Protein AF-A0A970M6M0-F1 (afdb_monomer)

Foldseek 3Di:
DDDDDDDPPDDPDDFAEEEEEALDPVVLVVLCVLLVVVRYHYHYDPDLVVSLVCLQPDDHQEYEYEQDHPPHGRLVSLLSSCVSNPPDHDHAYEYEYQDDDPVVQVSNVVSPHPYYHHPVDDSNVVSVVSVVSSVVVVVVVVVVVVVVVVVVPQDADPLQRFGEQVRVLVVLQVLLVVLLVPQAKKKKKKKFWAPLVVCCVVPNDVQSSQLQNVLSVLLVVLDDPPKGWGDNDPGIIMIIDTRADLVRQQVSQLVSQVSQQPDWGDDPVDTDGTGIEMFMEMDHGNDDARSVQRVVRRVVQRVVCNVVVHNYYGYAHPRQQAQEEEEQDAPDPQVVVLCVLLVVVRHHYHYDQALVSVVVCCVVHPGLAYEYEPPGPPDRPLVSLLVCCVVPVRRAYEYEYQDDDPVSVCSCCPRNVHPYYHYPPGDSVNSNVVSVVRSVD

Sequence (441 aa):
MITRRPISTQPPAQQPTALCISEDKSFLNHLRVTLGKSGFTAITTTASAEGAALAEHNTIDAIICDYDLTTTDGATLIERIREQRAPHPLPPTVVTAEQYAPPLHARVLTAGAVYLHSKSDPIDVLVSKVISLLKDTRMQKYAESMFATRDMQMVPDPLTRVASKKYFIRRFAAESSAATRDTNALSLLLIGVDRYRYIIDKHGKKNIDALLAGTARLIEGELRSRDSVGRFDECVFAVALPDTDHAAAKAVGDRLRRLIKATEFGNLDQSIQITVSVGVSTRPPQNRIPPESIVEQAEQNLAMARELNGDRLIADERLSGQSVILLVANDDLASRSLIRDLNALGIEVHSAHNSGAAQFILEERLPTAIAAIDPLPEDETADFLHWARNKYPRVKRLLICARITPDLMRRAVNDAAINAFLYMPWQAEDLKALADQLKNA

Solvent-accessible surface area (backbone atoms only — not comparable to full-atom values): 23730 Å² total; per-residue (Å²): 136,85,83,79,76,84,82,80,85,71,74,84,82,75,63,50,25,33,39,36,36,39,70,50,64,66,58,51,52,51,49,39,55,54,40,40,76,72,55,32,45,64,48,75,37,63,44,73,70,58,42,43,53,50,61,63,78,43,88,55,54,28,36,38,32,32,34,82,42,98,88,48,48,29,40,61,52,43,39,50,40,40,62,71,37,57,93,51,80,71,46,59,22,36,33,35,32,82,69,85,47,74,71,56,50,54,48,34,44,73,37,61,32,78,45,78,42,46,64,83,49,63,66,68,57,56,50,52,49,54,53,48,52,47,50,52,53,50,51,49,53,47,48,54,50,47,53,58,51,62,66,60,54,89,58,44,30,90,75,46,63,36,31,20,38,72,59,36,53,53,52,49,41,52,50,48,60,50,39,71,77,42,72,41,18,41,20,38,37,31,41,30,54,50,65,52,68,61,51,35,76,74,61,35,65,73,54,47,51,53,40,49,29,48,50,43,48,54,53,58,73,74,51,56,94,80,37,49,55,18,42,58,50,100,55,27,35,34,37,44,34,67,75,25,46,62,70,58,45,50,53,52,51,52,50,52,38,52,53,50,46,72,40,71,38,73,51,97,93,55,65,43,72,51,44,32,12,26,2,30,21,57,46,56,51,84,59,90,71,59,56,64,43,44,49,53,35,9,51,52,20,25,50,52,16,46,73,66,77,28,67,34,75,27,66,64,82,64,51,79,77,59,34,32,32,37,37,31,27,55,97,43,75,64,52,55,49,49,46,53,56,39,42,74,72,61,30,50,67,44,80,18,63,29,62,69,54,39,53,56,46,51,74,79,50,79,42,60,26,41,35,38,36,51,75,35,52,100,48,60,50,44,57,55,41,25,51,44,35,74,79,38,68,85,43,38,34,33,44,33,31,70,73,89,49,76,64,59,51,50,38,27,49,72,64,20,54,49,73,49,74,47,57,55,86,70,52,76,64,56,54,48,54,52,49,52,60,49,61,76,106

Mean predicted aligned error: 18.57 Å

pLDDT: mean 83.97, std 13.88, range [31.91, 98.56]

Radius of gyration: 31.17 Å; Cα contacts (8 Å, |Δi|>4): 737; chains: 1; bounding box: 82×50×81 Å

Nearest PDB structures (foldseek):
  2wb4-assembly1_B  TM=6.357E-01  e=4.692E-20  Caulobacter vibrioides CB15
  3ign-assembly1_A  TM=9.386E-01  e=4.662E-15  Marinobacter nauticus VT8
  4zmm-assembly1_B  TM=9.161E-01  e=2.106E-12  Pseudomonas aeruginosa PAO1
  7e6g-assembly1_B  TM=8.047E-01  e=1.420E-13  Pseudomonas aeruginosa
  5xge-assembly1_A  TM=5.425E-01  e=2.942E-11  Pseudomonas aeruginosa PAO1

Secondary structure (DSSP, 8-state):
---------PPP-PPPEEEEE-S-HHHHHHHHHHHHHTTPEEEEES-HHHHHHHHHHS--SEEEEESB-SSSBHHHHHHHHHHHTTTSPPP-EEEEESS--HHHHHHHHHHT-SEEEETTS-HHHHHHHHHHHHHHHHHHHHHHHHHHHHTTS--B-TTT-SEEHHHHHHHHHHHHHHTTTS---EEEEEEEETTHHHHHHHH-HHHHHHHHHHHHHHHHHTS-TT-EEEEEETTEEEEEEET--HHHHHHHHHHHHHHHHHPPBS-TTS-B---EEEEEEEE-TT----HHHHHHHHHHHHHHHHHTTSSSEE-----TT--EEEEE--SSHHHHHHHHHHHHTT-EEEEESSHHHHHHHHHH---SEEEEEESPSSS-HHHHHHHHHHH-TTSEEEEEESS--HHHHHHHHHTS--SEEEESSPPHHHHHHHHHHHH--

Structure (mmCIF, N/CA/C/O backbone):
data_AF-A0A970M6M0-F1
#
_entry.id   AF-A0A970M6M0-F1
#
loop_
_atom_site.group_PDB
_atom_site.id
_atom_site.type_symbol
_atom_site.label_atom_id
_atom_site.label_alt_id
_atom_site.label_comp_id
_atom_site.label_asym_id
_atom_site.label_entity_id
_atom_site.label_seq_id
_atom_site.pdbx_PDB_ins_code
_atom_site.Cartn_x
_atom_site.Cartn_y
_atom_site.Cartn_z
_atom_site.occupancy
_atom_site.B_iso_or_equiv
_atom_site.auth_seq_id
_atom_site.auth_comp_id
_atom_site.auth_asym_id
_atom_site.auth_atom_id
_atom_site.pdbx_PDB_model_num
ATOM 1 N N . MET A 1 1 ? 7.808 -27.925 38.976 1.00 37.16 1 MET A N 1
ATOM 2 C CA . MET A 1 1 ? 8.659 -26.847 38.427 1.00 37.16 1 MET A CA 1
ATOM 3 C C . MET A 1 1 ? 9.340 -27.369 37.172 1.00 37.16 1 MET A C 1
ATOM 5 O O . MET A 1 1 ? 10.306 -28.107 37.280 1.00 37.16 1 MET A O 1
ATOM 9 N N . ILE A 1 2 ? 8.781 -27.081 35.994 1.00 32.81 2 ILE A N 1
ATOM 10 C CA . ILE A 1 2 ? 9.347 -27.511 34.707 1.00 32.81 2 ILE A CA 1
ATOM 11 C C . ILE A 1 2 ? 10.225 -26.367 34.197 1.00 32.81 2 ILE A C 1
ATOM 13 O O . ILE A 1 2 ? 9.729 -25.293 33.859 1.00 32.81 2 ILE A O 1
ATOM 17 N N . THR A 1 3 ? 11.535 -26.586 34.201 1.00 33.78 3 THR A N 1
ATOM 18 C CA . THR A 1 3 ? 12.552 -25.671 33.686 1.00 33.78 3 THR A CA 1
ATOM 19 C C . THR A 1 3 ? 12.458 -25.603 32.161 1.00 33.78 3 THR A C 1
ATOM 21 O O . THR A 1 3 ? 12.834 -26.531 31.447 1.00 33.78 3 THR A O 1
ATOM 24 N N . ARG A 1 4 ? 11.929 -24.492 31.633 1.00 31.91 4 ARG A N 1
ATOM 25 C CA . ARG A 1 4 ? 11.970 -24.193 30.195 1.00 31.91 4 ARG A CA 1
ATOM 26 C C . ARG A 1 4 ? 13.418 -23.911 29.789 1.00 31.91 4 ARG A C 1
ATOM 28 O O . ARG A 1 4 ? 13.985 -22.899 30.192 1.00 31.91 4 ARG A O 1
ATOM 35 N N . ARG A 1 5 ? 14.008 -24.799 28.984 1.00 32.53 5 ARG A N 1
ATOM 36 C CA . ARG A 1 5 ? 15.232 -24.504 28.224 1.00 32.53 5 ARG A CA 1
ATOM 37 C C . ARG A 1 5 ? 14.940 -23.360 27.240 1.00 32.53 5 ARG A C 1
ATOM 39 O O . ARG A 1 5 ? 13.909 -23.421 26.568 1.00 32.53 5 ARG A O 1
ATOM 46 N N . PRO A 1 6 ? 15.811 -22.345 27.120 1.00 32.31 6 PRO A N 1
ATOM 47 C CA . PRO A 1 6 ? 15.674 -21.349 26.070 1.00 32.31 6 PRO A CA 1
ATOM 48 C C . PRO A 1 6 ? 15.924 -22.030 24.719 1.00 32.31 6 PRO A C 1
ATOM 50 O O . PRO A 1 6 ? 16.960 -22.659 24.505 1.00 32.31 6 PRO A O 1
ATOM 53 N N . ILE A 1 7 ? 14.945 -21.940 23.822 1.00 33.59 7 ILE A N 1
ATOM 54 C CA . ILE A 1 7 ? 15.091 -22.355 22.428 1.00 33.59 7 ILE A CA 1
ATOM 55 C C . ILE A 1 7 ? 15.993 -21.309 21.769 1.00 33.59 7 ILE A C 1
ATOM 57 O O . ILE A 1 7 ? 15.592 -20.159 21.604 1.00 33.59 7 ILE A O 1
ATOM 61 N N . SER A 1 8 ? 17.230 -21.694 21.455 1.00 33.09 8 SER A N 1
ATOM 62 C CA . SER A 1 8 ? 18.133 -20.899 20.621 1.00 33.09 8 SER A CA 1
ATOM 63 C C . SER A 1 8 ? 17.522 -20.773 19.225 1.00 33.09 8 SER A C 1
ATOM 65 O O . SER A 1 8 ? 17.355 -21.774 18.534 1.00 33.09 8 SER A O 1
ATOM 67 N N . THR A 1 9 ? 17.149 -19.558 18.823 1.00 36.12 9 THR A N 1
ATOM 68 C CA . THR A 1 9 ? 16.571 -19.248 17.503 1.00 36.12 9 THR A CA 1
ATOM 69 C C . THR A 1 9 ? 17.600 -18.696 16.516 1.00 36.12 9 THR A C 1
ATOM 71 O O . THR A 1 9 ? 17.216 -18.077 15.527 1.00 36.12 9 THR A O 1
ATOM 74 N N . GLN A 1 10 ? 18.904 -18.866 16.759 1.00 32.47 10 GLN A N 1
ATOM 75 C CA . GLN A 1 10 ? 19.902 -18.492 15.758 1.00 32.47 10 GLN A CA 1
ATOM 76 C C . GLN A 1 10 ? 20.128 -19.660 14.788 1.00 32.47 10 GLN A C 1
ATOM 78 O O . GLN A 1 10 ? 20.568 -20.724 15.231 1.00 32.47 10 GLN A O 1
ATOM 83 N N . PRO A 1 11 ? 19.837 -19.501 13.480 1.00 32.16 11 PRO A N 1
ATOM 84 C CA . PRO A 1 11 ? 20.318 -20.452 12.484 1.00 32.16 11 PRO A CA 1
ATOM 85 C C . PRO A 1 11 ? 21.856 -20.520 12.556 1.00 32.16 11 PRO A C 1
ATOM 87 O O . PRO A 1 11 ? 22.487 -19.524 12.927 1.00 32.16 11 PRO A O 1
ATOM 90 N N . PRO A 1 12 ? 22.482 -21.668 12.242 1.00 34.88 12 PRO A N 1
ATOM 91 C CA . PRO A 1 12 ? 23.938 -21.788 12.265 1.00 34.88 12 PRO A CA 1
ATOM 92 C C . PRO A 1 12 ? 24.558 -20.707 11.370 1.00 34.88 12 PRO A C 1
ATOM 94 O O . PRO A 1 12 ? 24.174 -20.561 10.210 1.00 34.88 12 PRO A O 1
ATOM 97 N N . ALA A 1 13 ? 25.481 -19.914 11.921 1.00 48.81 13 ALA A N 1
ATOM 98 C CA . ALA A 1 13 ? 26.102 -18.808 11.202 1.00 48.81 13 ALA A CA 1
ATOM 99 C C . ALA A 1 13 ? 26.967 -19.352 10.056 1.00 48.81 13 ALA A C 1
ATOM 101 O O . ALA A 1 13 ? 28.059 -19.874 10.282 1.00 48.81 13 ALA A O 1
ATOM 102 N N . GLN A 1 14 ? 26.473 -19.238 8.825 1.00 64.69 14 GLN A N 1
ATOM 103 C CA . GLN A 1 14 ? 27.261 -19.497 7.626 1.00 64.69 14 GLN A CA 1
ATOM 104 C C . GLN A 1 14 ? 28.449 -18.518 7.594 1.00 64.69 14 GLN A C 1
ATOM 106 O O . GLN A 1 14 ? 28.290 -17.328 7.893 1.00 64.69 14 GLN A O 1
ATOM 111 N N . GLN A 1 15 ? 29.653 -19.021 7.301 1.00 82.00 15 GLN A N 1
ATOM 112 C CA . GLN A 1 15 ? 30.855 -18.185 7.237 1.00 82.00 15 GLN A CA 1
ATOM 113 C C . GLN A 1 15 ? 30.702 -17.120 6.136 1.00 82.00 15 GLN A C 1
ATOM 115 O O . GLN A 1 15 ? 30.264 -17.467 5.038 1.00 82.00 15 GLN A O 1
ATOM 120 N N . PRO A 1 16 ? 31.044 -15.842 6.402 1.00 90.25 16 PRO A N 1
ATOM 121 C CA . PRO A 1 16 ? 30.957 -14.788 5.397 1.00 90.25 16 PRO A CA 1
ATOM 122 C C . PRO A 1 16 ? 31.868 -15.081 4.203 1.00 90.25 16 PRO A C 1
ATOM 124 O O . PRO A 1 16 ? 33.014 -15.498 4.379 1.00 90.25 16 PRO A O 1
ATOM 127 N N . THR A 1 17 ? 31.375 -14.819 2.997 1.00 94.62 17 THR A N 1
ATOM 128 C CA . THR A 1 17 ? 32.114 -15.026 1.749 1.00 94.62 17 THR A CA 1
ATOM 129 C C . THR A 1 17 ? 32.649 -13.701 1.206 1.00 94.62 17 THR A C 1
ATOM 131 O O . THR A 1 17 ? 31.878 -12.781 0.934 1.00 94.62 17 THR A O 1
ATOM 134 N N . ALA A 1 18 ? 33.965 -13.597 1.026 1.00 96.25 18 ALA A N 1
ATOM 135 C CA . ALA A 1 18 ? 34.623 -12.445 0.413 1.00 96.25 18 ALA A CA 1
ATOM 136 C C . ALA A 1 18 ? 35.104 -12.782 -1.004 1.00 96.25 18 ALA A C 1
ATOM 138 O O . ALA A 1 18 ? 35.836 -13.753 -1.194 1.00 96.25 18 ALA A O 1
ATOM 139 N N . LEU A 1 19 ? 34.727 -11.967 -1.988 1.00 97.31 19 LEU A N 1
ATOM 140 C CA . LEU A 1 19 ? 35.247 -12.049 -3.353 1.00 97.31 19 LEU A CA 1
ATOM 141 C C . LEU A 1 19 ? 36.459 -11.124 -3.496 1.00 97.31 19 LEU A C 1
ATOM 143 O O . LEU A 1 19 ? 36.345 -9.926 -3.257 1.00 97.31 19 LEU A O 1
ATOM 147 N N . CYS A 1 20 ? 37.601 -11.673 -3.894 1.00 97.50 20 CYS A N 1
ATOM 148 C CA . CYS A 1 20 ? 38.865 -10.963 -4.054 1.00 97.50 20 CYS A CA 1
ATOM 149 C C . CYS A 1 20 ? 39.284 -10.982 -5.530 1.00 97.50 20 CYS A C 1
ATOM 151 O O . CYS A 1 20 ? 39.476 -12.059 -6.099 1.00 97.50 20 CYS A O 1
ATOM 153 N N . ILE A 1 21 ? 39.438 -9.808 -6.137 1.00 97.50 21 ILE A N 1
ATOM 154 C CA . ILE A 1 21 ? 39.761 -9.639 -7.559 1.00 97.50 21 ILE A CA 1
ATOM 155 C C . ILE A 1 21 ? 41.077 -8.868 -7.654 1.00 97.50 21 ILE A C 1
ATOM 157 O O . ILE A 1 21 ? 41.117 -7.703 -7.274 1.00 97.50 21 ILE A O 1
ATOM 161 N N . SER A 1 22 ? 42.150 -9.508 -8.120 1.00 95.31 22 SER A N 1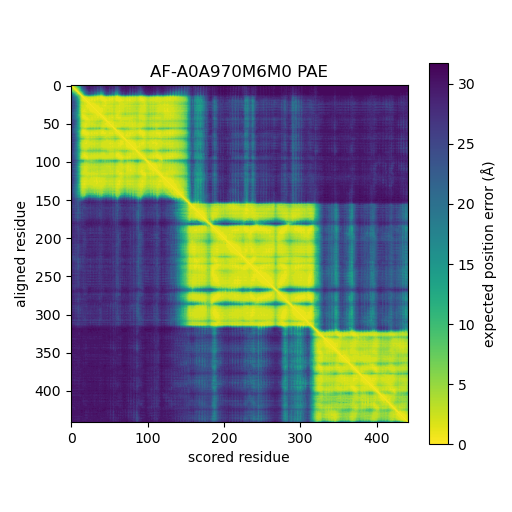
ATOM 162 C CA . SER A 1 22 ? 43.451 -8.860 -8.355 1.00 95.31 22 SER A CA 1
ATOM 163 C C . SER A 1 22 ? 44.318 -9.720 -9.264 1.00 95.31 22 SER A C 1
ATOM 165 O O . SER A 1 22 ? 44.313 -10.943 -9.158 1.00 95.31 22 SER A O 1
ATOM 167 N N . GLU A 1 23 ? 45.100 -9.099 -10.139 1.00 94.31 23 GLU A N 1
ATOM 168 C CA . GLU A 1 23 ? 46.049 -9.819 -10.995 1.00 94.31 23 GLU A CA 1
ATOM 169 C C . GLU A 1 23 ? 47.305 -10.281 -10.228 1.00 94.31 23 GLU A C 1
ATOM 171 O O . GLU A 1 23 ? 48.031 -11.166 -10.692 1.00 94.31 23 GLU A O 1
ATOM 176 N N . ASP A 1 24 ? 47.526 -9.767 -9.012 1.00 94.12 24 ASP A N 1
ATOM 177 C CA . ASP A 1 24 ? 48.610 -10.189 -8.129 1.00 94.12 24 ASP A CA 1
ATOM 178 C C . ASP A 1 24 ? 48.232 -11.454 -7.335 1.00 94.12 24 ASP A C 1
ATOM 180 O O . ASP A 1 24 ? 47.550 -11.436 -6.304 1.00 94.12 24 ASP A O 1
ATOM 184 N N . LYS A 1 25 ? 48.750 -12.595 -7.798 1.00 94.12 25 LYS A N 1
ATOM 185 C CA . LYS A 1 25 ? 48.560 -13.905 -7.155 1.00 94.12 25 LYS A CA 1
ATOM 186 C C . LYS A 1 25 ? 49.160 -13.989 -5.751 1.00 94.12 25 LYS A C 1
ATOM 188 O O . LYS A 1 25 ? 48.650 -14.746 -4.922 1.00 94.12 25 LYS A O 1
ATOM 193 N N . SER A 1 26 ? 50.249 -13.274 -5.483 1.00 93.12 26 SER A N 1
ATOM 194 C CA . SER A 1 26 ? 50.896 -13.269 -4.168 1.00 93.12 26 SER A CA 1
ATOM 195 C C . SER A 1 26 ? 50.027 -12.517 -3.168 1.00 93.12 26 SER A C 1
ATOM 197 O O . SER A 1 26 ? 49.745 -13.042 -2.087 1.00 93.12 26 SER A O 1
ATOM 199 N N . PHE A 1 27 ? 49.517 -11.352 -3.573 1.00 93.31 27 PHE A N 1
ATOM 200 C CA . PHE A 1 27 ? 48.548 -10.583 -2.800 1.00 93.31 27 PHE A CA 1
ATOM 201 C C . PHE A 1 27 ? 47.271 -11.388 -2.526 1.00 93.31 27 PHE A C 1
ATOM 203 O O . PHE A 1 27 ? 46.881 -11.532 -1.367 1.00 93.31 27 PHE A O 1
ATOM 210 N N . LEU A 1 28 ? 46.669 -12.010 -3.549 1.00 95.00 28 LEU A N 1
ATOM 211 C CA . LEU A 1 28 ? 45.480 -12.857 -3.380 1.00 95.00 28 LEU A CA 1
ATOM 212 C C . LEU A 1 28 ? 45.713 -14.027 -2.416 1.00 95.00 28 LEU A C 1
ATOM 214 O O . LEU A 1 28 ? 44.852 -14.332 -1.590 1.00 95.00 28 LEU A O 1
ATOM 218 N N . ASN A 1 29 ? 46.873 -14.685 -2.494 1.00 94.81 29 ASN A N 1
ATOM 219 C CA . ASN A 1 29 ? 47.215 -15.770 -1.576 1.00 94.81 29 ASN A CA 1
ATOM 220 C C . ASN A 1 29 ? 47.338 -15.278 -0.133 1.00 94.81 29 ASN A C 1
ATOM 222 O O . ASN A 1 29 ? 46.815 -15.929 0.774 1.00 94.81 29 ASN A O 1
ATOM 226 N N . HIS A 1 30 ? 47.995 -14.137 0.080 1.00 94.69 30 HIS A N 1
ATOM 227 C CA . HIS A 1 30 ? 48.132 -13.552 1.408 1.00 94.69 30 HIS A CA 1
ATOM 228 C C . HIS A 1 30 ? 46.766 -13.139 1.974 1.00 94.69 30 HIS A C 1
ATOM 230 O O . HIS A 1 30 ? 46.417 -13.517 3.093 1.00 94.69 30 HIS A O 1
ATOM 236 N N . LEU A 1 31 ? 45.944 -12.478 1.155 1.00 94.25 31 LEU A N 1
ATOM 237 C CA . LEU A 1 31 ? 44.593 -12.051 1.504 1.00 94.25 31 LEU A CA 1
ATOM 238 C C . LEU A 1 31 ? 43.695 -13.234 1.876 1.00 94.25 31 LEU A C 1
ATOM 240 O O . LEU A 1 31 ? 43.028 -13.200 2.908 1.00 94.25 31 LEU A O 1
ATOM 244 N N . ARG A 1 32 ? 43.730 -14.312 1.084 1.00 95.81 32 ARG A N 1
ATOM 245 C CA . ARG A 1 32 ? 42.980 -15.548 1.343 1.00 95.81 32 ARG A CA 1
ATOM 246 C C . ARG A 1 32 ? 43.346 -16.170 2.689 1.00 95.81 32 ARG A C 1
ATOM 248 O O . ARG A 1 32 ? 42.455 -16.581 3.430 1.00 95.81 32 ARG A O 1
ATOM 255 N N . VAL A 1 33 ? 44.638 -16.237 3.018 1.00 95.00 33 VAL A N 1
ATOM 256 C CA . VAL A 1 33 ? 45.106 -16.793 4.299 1.00 95.00 33 VAL A CA 1
ATOM 257 C C . VAL A 1 33 ? 44.648 -15.925 5.471 1.00 95.00 33 VAL A C 1
ATOM 259 O O . VAL A 1 33 ? 44.140 -16.460 6.458 1.00 95.00 33 VAL A O 1
ATOM 262 N N . THR A 1 34 ? 44.796 -14.603 5.376 1.00 95.19 34 THR A N 1
ATOM 263 C CA . THR A 1 34 ? 44.419 -13.684 6.459 1.00 95.19 34 THR A CA 1
ATOM 264 C C . THR A 1 34 ? 42.904 -13.658 6.674 1.00 95.19 34 THR A C 1
ATOM 266 O O . THR A 1 34 ? 42.449 -13.822 7.805 1.00 95.19 34 THR A O 1
ATOM 269 N N . LEU A 1 35 ? 42.107 -13.576 5.603 1.00 94.25 35 LEU A N 1
ATOM 270 C CA . LEU A 1 35 ? 40.643 -13.676 5.666 1.00 94.25 35 LEU A CA 1
ATOM 271 C C . LEU A 1 35 ? 40.180 -15.013 6.264 1.00 94.25 35 LEU A C 1
ATOM 273 O O . LEU A 1 35 ? 39.286 -15.031 7.113 1.00 94.25 35 LEU A O 1
ATOM 277 N N . GLY A 1 36 ? 40.822 -16.122 5.881 1.00 92.75 36 GLY A N 1
ATOM 278 C CA . GLY A 1 36 ? 40.526 -17.449 6.424 1.00 92.75 36 GLY A CA 1
ATOM 279 C C . GLY A 1 36 ? 40.745 -17.534 7.937 1.00 92.75 36 GLY A C 1
ATOM 280 O O . GLY A 1 36 ? 39.885 -18.040 8.658 1.00 92.75 36 GLY A O 1
ATOM 281 N N . LYS A 1 37 ? 41.843 -16.958 8.451 1.00 92.56 37 LYS A N 1
ATOM 282 C CA . LYS A 1 37 ? 42.091 -16.850 9.904 1.00 92.56 37 LYS A CA 1
ATOM 283 C C . LYS A 1 37 ? 41.025 -16.019 10.624 1.00 92.56 37 LYS A C 1
ATOM 285 O O . LYS A 1 37 ? 40.740 -16.275 11.790 1.00 92.56 37 LYS A O 1
ATOM 290 N N . SER A 1 38 ? 40.423 -15.052 9.934 1.00 89.25 38 SER A N 1
ATOM 291 C CA . SER A 1 38 ? 39.324 -14.227 10.445 1.00 89.25 38 SER A CA 1
ATOM 292 C C . SER A 1 38 ? 37.928 -14.834 10.231 1.00 89.25 38 SER A C 1
ATOM 294 O O . SER A 1 38 ? 36.933 -14.174 10.529 1.00 89.25 38 SER A O 1
ATOM 296 N N . GLY A 1 39 ? 37.834 -16.080 9.750 1.00 90.44 39 GLY A N 1
ATOM 297 C CA . GLY A 1 39 ? 36.576 -16.824 9.632 1.00 90.44 39 GLY A CA 1
ATOM 298 C C . GLY A 1 39 ? 35.795 -16.590 8.338 1.00 90.44 39 GLY A C 1
ATOM 299 O O . GLY A 1 39 ? 34.594 -16.855 8.311 1.00 90.44 39 GLY A O 1
ATOM 300 N N . PHE A 1 40 ? 36.446 -16.096 7.284 1.00 92.56 40 PHE A N 1
ATOM 301 C CA . PHE A 1 40 ? 35.841 -15.904 5.966 1.00 92.56 40 PHE A CA 1
ATOM 302 C C . PHE A 1 40 ? 36.129 -17.067 5.023 1.00 92.56 40 PHE A C 1
ATOM 304 O O . PHE A 1 40 ? 37.222 -17.634 5.022 1.00 92.56 40 PHE A O 1
ATOM 311 N N . THR A 1 41 ? 35.187 -17.325 4.121 1.00 94.38 41 THR A N 1
ATOM 312 C CA . THR A 1 41 ? 35.460 -18.045 2.876 1.00 94.38 41 THR A CA 1
ATOM 313 C C . THR A 1 41 ? 35.904 -17.034 1.819 1.00 94.38 41 THR A C 1
ATOM 315 O O . THR A 1 41 ? 35.147 -16.136 1.470 1.00 94.38 41 THR A O 1
ATOM 318 N N . ALA A 1 42 ? 37.133 -17.140 1.315 1.00 94.31 42 ALA A N 1
ATOM 319 C CA . ALA A 1 42 ? 37.648 -16.225 0.295 1.00 94.31 42 ALA A CA 1
ATOM 320 C C . ALA A 1 42 ? 37.621 -16.878 -1.095 1.00 94.31 42 ALA A C 1
ATOM 322 O O . ALA A 1 42 ? 38.302 -17.877 -1.334 1.00 94.31 42 ALA A O 1
ATOM 323 N N . ILE A 1 43 ? 36.850 -16.287 -2.007 1.00 95.31 43 ILE A N 1
ATOM 324 C CA . ILE A 1 43 ? 36.834 -16.607 -3.437 1.00 95.31 43 ILE A CA 1
ATOM 325 C C . ILE A 1 43 ? 37.801 -15.642 -4.117 1.00 95.31 43 ILE A C 1
ATOM 327 O O . ILE A 1 43 ? 37.661 -14.433 -3.969 1.00 95.31 43 ILE A O 1
ATOM 331 N N . THR A 1 44 ? 38.790 -16.153 -4.843 1.00 96.31 44 THR A N 1
ATOM 332 C CA . THR A 1 44 ? 39.829 -15.335 -5.485 1.00 96.31 44 THR A CA 1
ATOM 333 C C . THR A 1 44 ? 39.811 -15.528 -6.993 1.00 96.31 44 THR A C 1
ATOM 335 O O . THR A 1 44 ? 39.767 -16.671 -7.444 1.00 96.31 44 THR A O 1
ATOM 338 N N . THR A 1 45 ? 39.942 -14.452 -7.761 1.00 96.06 45 THR A N 1
ATOM 339 C CA . THR A 1 45 ? 40.147 -14.509 -9.214 1.00 96.06 45 THR A CA 1
ATOM 340 C C . THR A 1 45 ? 41.159 -13.456 -9.655 1.00 96.06 45 THR A C 1
ATOM 342 O O . THR A 1 45 ? 41.253 -12.378 -9.067 1.00 96.06 45 THR A O 1
ATOM 345 N N . THR A 1 46 ? 41.914 -13.780 -10.704 1.00 94.75 46 THR A N 1
ATOM 346 C CA . THR A 1 46 ? 42.832 -12.850 -11.371 1.00 94.75 46 THR A CA 1
ATOM 347 C C . THR A 1 46 ? 42.220 -12.174 -12.592 1.00 94.75 46 THR A C 1
ATOM 349 O O . THR A 1 46 ? 42.902 -11.398 -13.247 1.00 94.75 46 THR A O 1
ATOM 352 N N . ALA A 1 47 ? 40.971 -12.484 -12.949 1.00 92.69 47 ALA A N 1
ATOM 353 C CA . ALA A 1 47 ? 40.327 -11.970 -14.150 1.00 92.69 47 ALA A CA 1
ATOM 354 C C . ALA A 1 47 ? 39.112 -11.102 -13.799 1.00 92.69 47 ALA A C 1
ATOM 356 O O . ALA A 1 47 ? 38.184 -11.546 -13.124 1.00 92.69 47 ALA A O 1
ATOM 357 N N . SER A 1 48 ? 39.081 -9.877 -14.325 1.00 90.00 48 SER A N 1
ATOM 358 C CA . SER A 1 48 ? 37.988 -8.915 -14.117 1.00 90.00 48 SER A CA 1
ATOM 359 C C . SER A 1 48 ? 36.620 -9.461 -14.560 1.00 90.00 48 SER A C 1
ATOM 361 O O . SER A 1 48 ? 35.636 -9.347 -13.830 1.00 90.00 48 SER A O 1
ATOM 363 N N . ALA A 1 49 ? 36.557 -10.116 -15.724 1.00 89.56 49 ALA A N 1
ATOM 364 C CA . ALA A 1 49 ? 35.327 -10.702 -16.264 1.00 89.56 49 ALA A CA 1
ATOM 365 C C . ALA A 1 49 ? 34.791 -11.865 -15.413 1.00 89.56 49 ALA A C 1
ATOM 367 O O . ALA A 1 49 ? 33.585 -11.961 -15.190 1.00 89.56 49 ALA A O 1
ATOM 368 N N . GLU A 1 50 ? 35.682 -12.722 -14.910 1.00 91.62 50 GLU A N 1
ATOM 369 C CA . GLU A 1 50 ? 35.305 -13.800 -13.993 1.00 91.62 50 GLU A CA 1
ATOM 370 C C . GLU A 1 50 ? 34.835 -13.226 -12.651 1.00 91.62 50 GLU A C 1
ATOM 372 O O . GLU A 1 50 ? 33.827 -13.676 -12.114 1.00 91.62 50 GLU A O 1
ATOM 377 N N . GLY A 1 51 ? 35.500 -12.182 -12.146 1.00 90.38 51 GLY A N 1
ATOM 378 C CA . GLY A 1 51 ? 35.092 -11.471 -10.933 1.00 90.38 51 GLY A CA 1
ATOM 379 C C . GLY A 1 51 ? 33.663 -10.940 -11.009 1.00 90.38 51 GLY A C 1
ATOM 380 O O . GLY A 1 51 ? 32.889 -11.136 -10.074 1.00 90.38 51 GLY A O 1
ATOM 381 N N . ALA A 1 52 ? 33.281 -10.345 -12.141 1.00 89.44 52 ALA A N 1
ATOM 382 C CA . ALA A 1 52 ? 31.910 -9.889 -12.356 1.00 89.44 52 ALA A CA 1
ATOM 383 C C . ALA A 1 52 ? 30.893 -11.047 -12.333 1.00 89.44 52 ALA A C 1
ATOM 385 O O . ALA A 1 52 ? 29.908 -10.986 -11.599 1.00 89.44 52 ALA A O 1
ATOM 386 N N . ALA A 1 53 ? 31.173 -12.139 -13.052 1.00 89.19 53 ALA A N 1
ATOM 387 C CA . ALA A 1 53 ? 30.299 -13.315 -13.087 1.00 89.19 53 ALA A CA 1
ATOM 388 C C . ALA A 1 53 ? 30.172 -14.004 -11.712 1.00 89.19 53 ALA A C 1
ATOM 390 O O . ALA A 1 53 ? 29.087 -14.420 -11.303 1.00 89.19 53 ALA A O 1
ATOM 391 N N . LEU A 1 54 ? 31.271 -14.093 -10.955 1.00 91.25 54 LEU A N 1
ATOM 392 C CA . LEU A 1 54 ? 31.271 -14.642 -9.598 1.00 91.25 54 LEU A CA 1
ATOM 393 C C . LEU A 1 54 ? 30.438 -13.786 -8.643 1.00 91.25 54 LEU A C 1
ATOM 395 O O . LEU A 1 54 ? 29.729 -14.343 -7.803 1.00 91.25 54 LEU A O 1
ATOM 399 N N . ALA A 1 55 ? 30.498 -12.459 -8.782 1.00 88.88 55 ALA A N 1
ATOM 400 C CA . ALA A 1 55 ? 29.683 -11.542 -7.998 1.00 88.88 55 ALA A CA 1
ATOM 401 C C . ALA A 1 55 ? 28.185 -11.677 -8.308 1.00 88.88 55 ALA A C 1
ATOM 403 O O . ALA A 1 55 ? 27.374 -11.416 -7.426 1.00 88.88 55 ALA A O 1
ATOM 404 N N . GLU A 1 56 ? 27.801 -12.080 -9.515 1.00 82.56 56 GLU A N 1
ATOM 405 C CA . GLU A 1 56 ? 26.400 -12.284 -9.895 1.00 82.56 56 GLU A CA 1
ATOM 406 C C . GLU A 1 56 ? 25.843 -13.619 -9.373 1.00 82.56 56 GLU A C 1
ATOM 408 O O . GLU A 1 56 ? 24.765 -13.662 -8.782 1.00 82.56 56 GLU A O 1
ATOM 413 N N . HIS A 1 57 ? 26.591 -14.711 -9.548 1.00 74.06 57 HIS A N 1
ATOM 414 C CA . HIS A 1 57 ? 26.083 -16.070 -9.324 1.00 74.06 57 HIS A CA 1
ATOM 415 C C . HIS A 1 57 ? 26.349 -16.646 -7.926 1.00 74.06 57 HIS A C 1
ATOM 417 O O . HIS A 1 57 ? 25.927 -17.767 -7.640 1.00 74.06 57 HIS A O 1
ATOM 423 N N . ASN A 1 58 ? 27.031 -15.909 -7.042 1.00 76.88 58 ASN A N 1
ATOM 424 C CA . ASN A 1 58 ? 27.340 -16.365 -5.685 1.00 76.88 58 ASN A CA 1
ATOM 425 C C . ASN A 1 58 ? 26.814 -15.408 -4.613 1.00 76.88 58 ASN A C 1
ATOM 427 O O . ASN A 1 58 ? 26.727 -14.190 -4.788 1.00 76.88 58 ASN A O 1
ATOM 431 N N . THR A 1 59 ? 26.535 -15.964 -3.435 1.00 84.44 59 THR A N 1
ATOM 432 C CA . THR A 1 59 ? 26.270 -15.178 -2.229 1.00 84.44 59 THR A CA 1
ATOM 433 C C . THR A 1 59 ? 27.575 -14.571 -1.722 1.00 84.44 59 THR A C 1
ATOM 435 O O . THR A 1 59 ? 28.337 -15.222 -1.011 1.00 84.44 59 THR A O 1
ATOM 438 N N . ILE A 1 60 ? 27.841 -13.328 -2.119 1.00 92.31 60 ILE A N 1
ATOM 439 C CA . ILE A 1 60 ? 29.019 -12.560 -1.703 1.00 92.31 60 ILE A CA 1
ATOM 440 C C . ILE A 1 60 ? 28.632 -11.580 -0.592 1.00 92.31 60 ILE A C 1
ATOM 442 O O . ILE A 1 60 ? 27.746 -10.744 -0.783 1.00 92.31 60 ILE A O 1
ATOM 446 N N . ASP A 1 61 ? 29.308 -11.674 0.554 1.00 92.12 61 ASP A N 1
ATOM 447 C CA . ASP A 1 61 ? 29.130 -10.771 1.693 1.00 92.12 61 ASP A CA 1
ATOM 448 C C . ASP A 1 61 ? 29.973 -9.498 1.545 1.00 92.12 61 ASP A C 1
ATOM 450 O O . ASP A 1 61 ? 29.522 -8.432 1.948 1.00 92.12 61 ASP A O 1
ATOM 454 N N . ALA A 1 62 ? 31.175 -9.584 0.968 1.00 95.50 62 ALA A N 1
ATOM 455 C CA . ALA A 1 62 ? 32.062 -8.439 0.742 1.00 95.50 62 ALA A CA 1
ATOM 456 C C . ALA A 1 62 ? 32.900 -8.609 -0.533 1.00 95.50 62 ALA A C 1
ATOM 458 O O . ALA A 1 62 ? 33.214 -9.732 -0.928 1.00 95.50 62 ALA A O 1
ATOM 459 N N . ILE A 1 63 ? 33.290 -7.495 -1.153 1.00 97.12 63 ILE A N 1
ATOM 460 C CA . ILE A 1 63 ? 34.147 -7.475 -2.346 1.00 97.12 63 ILE A CA 1
ATOM 461 C C . ILE A 1 63 ? 35.435 -6.713 -2.027 1.00 97.12 63 ILE A C 1
ATOM 463 O O . ILE A 1 63 ? 35.401 -5.638 -1.431 1.00 97.12 63 ILE A O 1
ATOM 467 N N . ILE A 1 64 ? 36.570 -7.266 -2.438 1.00 97.88 64 ILE A N 1
ATOM 468 C CA . ILE A 1 64 ? 37.883 -6.627 -2.405 1.00 97.88 64 ILE A CA 1
ATOM 469 C C . ILE A 1 64 ? 38.396 -6.618 -3.842 1.00 97.88 64 ILE A C 1
ATOM 471 O O . ILE A 1 64 ? 38.623 -7.678 -4.423 1.00 97.88 64 ILE A O 1
ATOM 475 N N . CYS A 1 65 ? 38.530 -5.436 -4.429 1.00 97.00 65 CYS A N 1
ATOM 476 C CA . CYS A 1 65 ? 38.868 -5.274 -5.838 1.00 97.00 65 CYS A CA 1
ATOM 477 C C . CYS A 1 65 ? 40.137 -4.450 -5.995 1.00 97.00 65 CYS A C 1
ATOM 479 O O . CYS A 1 65 ? 40.244 -3.364 -5.437 1.00 97.00 65 CYS A O 1
ATOM 481 N N . ASP A 1 66 ? 41.078 -4.925 -6.794 1.00 95.81 66 ASP A N 1
ATOM 482 C CA . ASP A 1 66 ? 42.205 -4.105 -7.208 1.00 95.81 66 ASP A CA 1
ATOM 483 C C . ASP A 1 66 ? 41.745 -2.965 -8.116 1.00 95.81 66 ASP A C 1
ATOM 485 O O . ASP A 1 66 ? 40.833 -3.141 -8.928 1.00 95.81 66 ASP A O 1
ATOM 489 N N . TYR A 1 67 ? 42.364 -1.797 -7.974 1.00 94.62 67 TYR A N 1
ATOM 490 C CA . TYR A 1 67 ? 42.123 -0.676 -8.872 1.00 94.62 67 TYR A CA 1
ATOM 491 C C . TYR A 1 67 ? 42.835 -0.886 -10.206 1.00 94.62 67 TYR A C 1
ATOM 493 O O . TYR A 1 67 ? 42.241 -0.679 -11.264 1.00 94.62 67 TYR A O 1
ATOM 501 N N . ASP A 1 68 ? 44.092 -1.316 -10.140 1.00 89.94 68 ASP A N 1
ATOM 502 C CA . ASP A 1 68 ? 44.973 -1.468 -11.289 1.00 89.94 68 ASP A CA 1
ATOM 503 C C . ASP A 1 68 ? 44.802 -2.872 -11.893 1.00 89.94 68 ASP A C 1
ATOM 505 O O . ASP A 1 68 ? 45.528 -3.802 -11.545 1.00 89.94 68 ASP A O 1
ATOM 509 N N . LEU A 1 69 ? 43.816 -3.046 -12.781 1.00 90.12 69 LEU A N 1
ATOM 510 C CA . LEU A 1 69 ? 43.665 -4.265 -13.588 1.00 90.12 69 LEU A CA 1
ATOM 511 C C . LEU A 1 69 ? 44.007 -3.951 -15.052 1.00 90.12 69 LEU A C 1
ATOM 513 O O . LEU A 1 69 ? 43.702 -2.874 -15.565 1.00 90.12 69 LEU A O 1
ATOM 517 N N . THR A 1 70 ? 44.610 -4.901 -15.763 1.00 87.56 70 THR A N 1
ATOM 518 C CA . THR A 1 70 ? 45.094 -4.695 -17.143 1.00 87.56 70 THR A CA 1
ATOM 519 C C . THR A 1 70 ? 43.991 -4.384 -18.151 1.00 87.56 70 THR A C 1
ATOM 521 O O . THR A 1 70 ? 44.233 -3.713 -19.151 1.00 87.56 70 THR A O 1
ATOM 524 N N . THR A 1 71 ? 42.780 -4.891 -17.915 1.00 86.25 71 THR A N 1
ATOM 525 C CA . THR A 1 71 ? 41.661 -4.822 -18.872 1.00 86.25 71 THR A CA 1
ATOM 526 C C . THR A 1 71 ? 40.655 -3.716 -18.572 1.00 86.25 71 THR A C 1
ATOM 528 O O . THR A 1 71 ? 39.910 -3.313 -19.461 1.00 86.25 71 THR A O 1
ATOM 531 N N . THR A 1 72 ? 40.595 -3.244 -17.331 1.00 91.31 72 THR A N 1
ATOM 532 C CA . THR A 1 72 ? 39.646 -2.232 -16.851 1.00 91.31 72 THR A CA 1
ATOM 533 C C . THR A 1 72 ? 40.164 -1.671 -15.537 1.00 91.31 72 THR A C 1
ATOM 535 O O . THR A 1 72 ? 40.796 -2.400 -14.787 1.00 91.31 72 THR A O 1
ATOM 538 N N . ASP A 1 73 ? 39.849 -0.427 -15.188 1.00 92.88 73 ASP A N 1
ATOM 539 C CA . ASP A 1 73 ? 40.069 -0.004 -13.804 1.00 92.88 73 ASP A CA 1
ATOM 540 C C . ASP A 1 73 ? 39.028 -0.643 -12.861 1.00 92.88 73 ASP A C 1
ATOM 542 O O . ASP A 1 73 ? 37.925 -1.041 -13.273 1.00 92.88 73 ASP A O 1
ATOM 546 N N . GLY A 1 74 ? 39.390 -0.766 -11.583 1.00 92.56 74 GLY A N 1
ATOM 547 C CA . GLY A 1 74 ? 38.532 -1.365 -10.561 1.00 92.56 74 GLY A CA 1
ATOM 548 C C . GLY A 1 74 ? 37.235 -0.587 -10.324 1.00 92.56 74 GLY A C 1
ATOM 549 O O . GLY A 1 74 ? 36.212 -1.185 -10.002 1.00 92.56 74 GLY A O 1
ATOM 550 N N . ALA A 1 75 ? 37.233 0.733 -10.537 1.00 94.19 75 ALA A N 1
ATOM 551 C CA . ALA A 1 75 ? 36.025 1.552 -10.413 1.00 94.19 75 ALA A CA 1
ATOM 552 C C . ALA A 1 75 ? 34.974 1.163 -11.468 1.00 94.19 75 ALA A C 1
ATOM 554 O O . ALA A 1 75 ? 33.817 0.915 -11.136 1.00 94.19 75 ALA A O 1
ATOM 555 N N . THR A 1 76 ? 35.397 1.017 -12.720 1.00 95.75 76 THR A N 1
ATOM 556 C CA . THR A 1 76 ? 34.557 0.615 -13.853 1.00 95.75 76 THR A CA 1
ATOM 557 C C . THR A 1 76 ? 34.047 -0.819 -13.680 1.00 95.75 76 THR A C 1
ATOM 559 O O . THR A 1 76 ? 32.890 -1.118 -13.983 1.00 95.75 76 THR A O 1
ATOM 562 N N . LEU A 1 77 ? 34.866 -1.718 -13.118 1.00 95.88 77 LEU A N 1
ATOM 563 C CA . LEU A 1 77 ? 34.422 -3.073 -12.778 1.00 95.88 77 LEU A CA 1
ATOM 564 C C . LEU A 1 77 ? 33.319 -3.069 -11.708 1.00 95.88 77 LEU A C 1
ATOM 566 O O . LEU A 1 77 ? 32.338 -3.801 -11.832 1.00 95.88 77 LEU A O 1
ATOM 570 N N . ILE A 1 78 ? 33.450 -2.235 -10.675 1.00 95.19 78 ILE A N 1
ATOM 571 C CA . ILE A 1 78 ? 32.446 -2.116 -9.609 1.00 95.19 78 ILE A CA 1
ATOM 572 C C . ILE A 1 78 ? 31.125 -1.561 -10.146 1.00 95.19 78 ILE A C 1
ATOM 574 O O . ILE A 1 78 ? 30.064 -2.080 -9.790 1.00 95.19 78 ILE A O 1
ATOM 578 N N . GLU A 1 79 ? 31.175 -0.558 -11.026 1.00 94.50 79 GLU A N 1
ATOM 579 C CA . GLU A 1 79 ? 29.987 -0.017 -11.698 1.00 94.50 79 GLU A CA 1
ATOM 580 C C . GLU A 1 79 ? 29.247 -1.117 -12.469 1.00 94.50 79 GLU A C 1
ATOM 582 O O . GLU A 1 79 ? 28.043 -1.298 -12.277 1.00 94.50 79 GLU A O 1
ATOM 587 N N . ARG A 1 80 ? 29.980 -1.935 -13.232 1.00 93.50 80 ARG A N 1
ATOM 588 C CA . ARG A 1 80 ? 29.415 -3.078 -13.958 1.00 93.50 80 ARG A CA 1
ATOM 589 C C . ARG A 1 80 ? 28.793 -4.123 -13.028 1.00 93.50 80 ARG A C 1
ATOM 591 O O . ARG A 1 80 ? 27.688 -4.588 -13.294 1.00 93.50 80 ARG A O 1
ATOM 598 N N . ILE A 1 81 ? 29.469 -4.489 -11.934 1.00 93.12 81 ILE A N 1
ATOM 599 C CA . ILE A 1 81 ? 28.925 -5.440 -10.946 1.00 93.12 81 ILE A CA 1
ATOM 600 C C . ILE A 1 81 ? 27.628 -4.893 -10.340 1.00 93.12 81 ILE A C 1
ATOM 602 O O . ILE A 1 81 ? 26.660 -5.633 -10.163 1.00 93.12 81 ILE A O 1
ATOM 606 N N . ARG A 1 82 ? 27.591 -3.595 -10.024 1.00 90.94 82 ARG A N 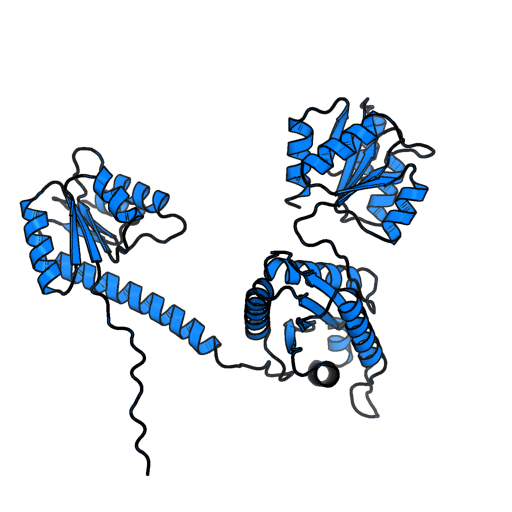1
ATOM 607 C CA . ARG A 1 82 ? 26.406 -2.926 -9.478 1.00 90.94 82 ARG A CA 1
ATOM 608 C C . ARG A 1 82 ? 25.233 -2.964 -10.459 1.00 90.94 82 ARG A C 1
ATOM 610 O O . ARG A 1 82 ? 24.116 -3.243 -10.033 1.00 90.94 82 ARG A O 1
ATOM 617 N N . GLU A 1 83 ? 25.479 -2.718 -11.743 1.00 89.69 83 GLU A N 1
ATOM 618 C CA . GLU A 1 83 ? 24.456 -2.780 -12.795 1.00 89.69 83 GLU A CA 1
ATOM 619 C C . GLU A 1 83 ? 23.919 -4.200 -12.999 1.00 89.69 83 GLU A C 1
ATOM 621 O O . GLU A 1 83 ? 22.707 -4.401 -13.016 1.00 89.69 83 GLU A O 1
ATOM 626 N N . GLN A 1 84 ? 24.801 -5.200 -13.079 1.00 88.50 84 GLN A N 1
ATOM 627 C CA . GLN A 1 84 ? 24.416 -6.602 -13.284 1.00 88.50 84 GLN A CA 1
ATOM 628 C C . GLN A 1 84 ? 23.641 -7.189 -12.099 1.00 88.50 84 GLN A C 1
ATOM 630 O O . GLN A 1 84 ? 22.782 -8.048 -12.277 1.00 88.50 84 GLN A O 1
ATOM 635 N N . ARG A 1 85 ? 23.916 -6.718 -10.877 1.00 85.56 85 ARG A N 1
ATOM 636 C CA . ARG A 1 85 ? 23.231 -7.186 -9.664 1.00 85.56 85 ARG A CA 1
ATOM 637 C C . ARG A 1 85 ? 21.886 -6.508 -9.411 1.00 85.56 85 ARG A C 1
ATOM 639 O O . ARG A 1 85 ? 21.170 -6.954 -8.509 1.00 85.56 85 ARG A O 1
ATOM 646 N N . ALA A 1 86 ? 21.525 -5.463 -10.159 1.00 79.62 86 ALA A N 1
ATOM 647 C CA . ALA A 1 86 ? 20.268 -4.750 -9.959 1.00 79.62 86 ALA A CA 1
ATOM 648 C C . ALA A 1 86 ? 19.065 -5.721 -10.027 1.00 79.62 86 ALA A C 1
ATOM 650 O O . ALA A 1 86 ? 19.000 -6.557 -10.927 1.00 79.62 86 ALA A O 1
ATOM 651 N N . PRO A 1 87 ? 18.112 -5.658 -9.075 1.00 77.81 87 PRO A N 1
ATOM 652 C CA . PRO A 1 87 ? 17.912 -4.611 -8.064 1.00 77.81 87 PRO A CA 1
ATOM 653 C C . PRO A 1 87 ? 18.631 -4.837 -6.715 1.00 77.81 87 PRO A C 1
ATOM 655 O O . PRO A 1 87 ? 18.390 -4.095 -5.764 1.00 77.81 87 PRO A O 1
ATOM 658 N N . HIS A 1 88 ? 19.486 -5.853 -6.576 1.00 80.25 88 HIS A N 1
ATOM 659 C CA . HIS A 1 88 ? 20.161 -6.155 -5.311 1.00 80.25 88 HIS A CA 1
ATOM 660 C C . HIS A 1 88 ? 21.312 -5.173 -5.036 1.00 80.25 88 HIS A C 1
ATOM 662 O O . HIS A 1 88 ? 22.102 -4.888 -5.938 1.00 80.25 88 HIS A O 1
ATOM 668 N N . PRO A 1 89 ? 21.472 -4.692 -3.789 1.00 82.44 89 PRO A N 1
ATOM 669 C CA . PRO A 1 89 ? 22.541 -3.761 -3.453 1.00 82.44 89 PRO A CA 1
ATOM 670 C C . PRO A 1 89 ? 23.922 -4.410 -3.607 1.00 82.44 89 PRO A C 1
ATOM 672 O O . PRO A 1 89 ? 24.103 -5.611 -3.366 1.00 82.44 89 PRO A O 1
ATOM 675 N N . LEU A 1 90 ? 24.904 -3.584 -3.969 1.00 89.00 90 LEU A N 1
ATOM 676 C CA . LEU A 1 90 ? 26.308 -3.974 -4.011 1.00 89.00 90 LEU A CA 1
ATOM 677 C C . LEU A 1 90 ? 26.777 -4.350 -2.588 1.00 89.00 90 LEU A C 1
ATOM 679 O O . LEU A 1 90 ? 26.544 -3.576 -1.654 1.00 89.00 90 LEU A O 1
ATOM 683 N N . PRO A 1 91 ? 27.427 -5.512 -2.387 1.00 90.31 91 PRO A N 1
ATOM 684 C CA . PRO A 1 91 ? 28.049 -5.836 -1.108 1.00 90.31 91 PRO A CA 1
ATOM 685 C C . PRO A 1 91 ? 29.089 -4.773 -0.714 1.00 90.31 91 PRO A C 1
ATOM 687 O O . PRO A 1 91 ? 29.673 -4.145 -1.601 1.00 90.31 91 PRO A O 1
ATOM 690 N N . PRO A 1 92 ? 29.378 -4.581 0.586 1.00 93.31 92 PRO A N 1
ATOM 691 C CA . PRO A 1 92 ? 30.470 -3.724 1.029 1.00 93.31 92 PRO A CA 1
ATOM 692 C C . PRO A 1 92 ? 31.745 -3.990 0.231 1.00 93.31 92 PRO A C 1
ATOM 694 O O . PRO A 1 92 ? 32.300 -5.090 0.266 1.00 93.31 92 PRO A O 1
ATOM 697 N N . THR A 1 93 ? 32.163 -2.979 -0.528 1.00 96.06 93 THR A N 1
ATOM 698 C CA . THR A 1 93 ? 33.247 -3.099 -1.500 1.00 96.06 93 THR A CA 1
ATOM 699 C C . THR A 1 93 ? 34.421 -2.236 -1.069 1.00 96.06 93 THR A C 1
ATOM 701 O O . THR A 1 93 ? 34.256 -1.044 -0.800 1.00 96.06 93 THR A O 1
ATOM 704 N N . VAL A 1 94 ? 35.602 -2.841 -0.997 1.00 96.31 94 VAL A N 1
ATOM 705 C CA . VAL A 1 94 ? 36.872 -2.162 -0.747 1.00 96.31 94 VAL A CA 1
ATOM 706 C C . VAL A 1 94 ? 37.713 -2.231 -2.010 1.00 96.31 94 VAL A C 1
ATOM 708 O O . VAL A 1 94 ? 37.846 -3.300 -2.601 1.00 96.31 94 VAL A O 1
ATOM 711 N N . VAL A 1 95 ? 38.294 -1.104 -2.409 1.00 96.25 95 VAL A N 1
ATOM 712 C CA . VAL A 1 95 ? 39.265 -1.068 -3.505 1.00 96.25 95 VAL A CA 1
ATOM 713 C C . VAL A 1 95 ? 40.675 -1.014 -2.946 1.00 96.25 95 VAL A C 1
ATOM 715 O O . VAL A 1 95 ? 40.913 -0.281 -1.989 1.00 96.25 95 VAL A O 1
ATOM 718 N N . THR A 1 96 ? 41.606 -1.765 -3.527 1.00 95.25 96 THR A N 1
ATOM 719 C CA . THR A 1 96 ? 43.039 -1.662 -3.228 1.00 95.25 96 THR A CA 1
ATOM 720 C C . THR A 1 96 ? 43.769 -0.929 -4.341 1.00 95.25 96 THR A C 1
ATOM 722 O O . THR A 1 96 ? 43.448 -1.126 -5.504 1.00 95.25 96 THR A O 1
ATOM 725 N N . ALA A 1 97 ? 44.753 -0.101 -4.004 1.00 93.19 97 ALA A N 1
ATOM 726 C CA . ALA A 1 97 ? 45.611 0.567 -4.984 1.00 93.19 97 ALA A CA 1
ATOM 727 C C . ALA A 1 97 ? 47.052 0.664 -4.466 1.00 93.19 97 ALA A C 1
ATOM 729 O O . ALA A 1 97 ? 47.269 0.699 -3.254 1.00 93.19 97 ALA A O 1
ATOM 730 N N . GLU A 1 98 ? 48.033 0.739 -5.368 1.00 88.69 98 GLU A N 1
ATOM 731 C CA . GLU A 1 98 ? 49.452 0.915 -5.001 1.00 88.69 98 GLU A CA 1
ATOM 732 C C . GLU A 1 98 ? 49.716 2.264 -4.320 1.00 88.69 98 GLU A C 1
ATOM 734 O O . GLU A 1 98 ? 50.492 2.358 -3.368 1.00 88.69 98 GLU A O 1
ATOM 739 N N . GLN A 1 99 ? 49.051 3.320 -4.796 1.00 79.56 99 GLN A N 1
ATOM 740 C CA . GLN A 1 99 ? 49.246 4.682 -4.313 1.00 79.56 99 GLN A CA 1
ATOM 741 C C . GLN A 1 99 ? 47.920 5.356 -3.987 1.00 79.56 99 GLN A C 1
ATOM 743 O O . GLN A 1 99 ? 46.951 5.299 -4.744 1.00 79.56 99 GLN A O 1
ATOM 748 N N . TYR A 1 100 ? 47.901 6.061 -2.860 1.00 80.25 100 TYR A N 1
ATOM 749 C CA . TYR A 1 100 ? 46.784 6.916 -2.494 1.00 80.25 100 TYR A CA 1
ATOM 750 C C . TYR A 1 100 ? 46.870 8.262 -3.224 1.00 80.25 100 TYR A C 1
ATOM 752 O O . TYR A 1 100 ? 47.859 8.983 -3.095 1.00 80.25 100 TYR A O 1
ATOM 760 N N . ALA A 1 101 ? 45.793 8.646 -3.911 1.00 78.88 101 ALA A N 1
ATOM 761 C CA . ALA A 1 101 ? 45.631 9.984 -4.473 1.00 78.88 101 ALA A CA 1
ATOM 762 C C . ALA A 1 101 ? 44.195 10.501 -4.241 1.00 78.88 101 ALA A C 1
ATOM 764 O O . ALA A 1 101 ? 43.241 9.744 -4.435 1.00 78.88 101 ALA A O 1
ATOM 765 N N . PRO A 1 102 ? 43.988 11.784 -3.876 1.00 78.75 102 PRO A N 1
ATOM 766 C CA . PRO A 1 102 ? 42.642 12.326 -3.660 1.00 78.75 102 PRO A CA 1
ATOM 767 C C . PRO A 1 102 ? 41.667 12.157 -4.848 1.00 78.75 102 PRO A C 1
ATOM 769 O O . PRO A 1 102 ? 40.519 11.783 -4.603 1.00 78.75 102 PRO A O 1
ATOM 772 N N . PRO A 1 103 ? 42.077 12.345 -6.124 1.00 85.31 103 PRO A N 1
ATOM 773 C CA . PRO A 1 103 ? 41.189 12.104 -7.267 1.00 85.31 103 PRO A CA 1
ATOM 774 C C . PRO A 1 103 ? 40.764 10.637 -7.396 1.00 85.31 103 PRO A C 1
ATOM 776 O O . PRO A 1 103 ? 39.609 10.343 -7.705 1.00 85.31 103 PRO A O 1
ATOM 779 N N . LEU A 1 104 ? 41.686 9.716 -7.103 1.00 85.25 104 LEU A N 1
ATOM 780 C CA . LEU A 1 104 ? 41.431 8.280 -7.106 1.00 85.25 104 LEU A CA 1
ATOM 781 C C . LEU A 1 104 ? 40.424 7.892 -6.016 1.00 85.25 104 LEU A C 1
ATOM 783 O O . LEU A 1 104 ? 39.480 7.152 -6.281 1.00 85.25 104 LEU A O 1
ATOM 787 N N . HIS A 1 105 ? 40.575 8.452 -4.812 1.00 83.50 105 HIS A N 1
ATOM 788 C CA . HIS A 1 105 ? 39.631 8.249 -3.712 1.00 83.50 105 HIS A CA 1
ATOM 789 C C . HIS A 1 105 ? 38.206 8.645 -4.135 1.00 83.50 105 HIS A C 1
ATOM 791 O O . HIS A 1 105 ? 37.275 7.850 -4.004 1.00 83.50 105 HIS A O 1
ATOM 797 N N . ALA A 1 106 ? 38.033 9.839 -4.712 1.00 78.88 106 ALA A N 1
ATOM 798 C CA . ALA A 1 106 ? 36.726 10.311 -5.168 1.00 78.88 106 ALA A CA 1
ATOM 799 C C . ALA A 1 106 ? 36.116 9.408 -6.259 1.00 78.88 106 ALA A C 1
ATOM 801 O O . ALA A 1 106 ? 34.923 9.094 -6.206 1.00 78.88 106 ALA A O 1
ATOM 802 N N . ARG A 1 107 ? 36.932 8.949 -7.219 1.00 90.69 107 ARG A N 1
ATOM 803 C CA . ARG A 1 107 ? 36.505 8.037 -8.293 1.00 90.69 107 ARG A CA 1
ATOM 804 C C . ARG A 1 107 ? 35.973 6.716 -7.737 1.00 90.69 107 ARG A C 1
ATOM 806 O O . ARG A 1 107 ? 34.880 6.294 -8.103 1.00 90.69 107 ARG A O 1
ATOM 813 N N . VAL A 1 108 ? 36.720 6.104 -6.825 1.00 92.19 108 VAL A N 1
ATOM 814 C CA . VAL A 1 108 ? 36.389 4.814 -6.206 1.00 92.19 108 VAL A CA 1
ATOM 815 C C . VAL A 1 108 ? 35.090 4.882 -5.395 1.00 92.19 108 VAL A C 1
ATOM 817 O O . VAL A 1 108 ? 34.244 3.995 -5.518 1.00 92.19 108 VAL A O 1
ATOM 820 N N . LEU A 1 109 ? 34.882 5.949 -4.617 1.00 86.62 109 LEU A N 1
ATOM 821 C CA . LEU A 1 109 ? 33.636 6.125 -3.861 1.00 86.62 109 LEU A CA 1
ATOM 822 C C . LEU A 1 109 ? 32.428 6.356 -4.776 1.00 86.62 109 LEU A C 1
ATOM 824 O O . LEU A 1 109 ? 31.358 5.805 -4.533 1.00 86.62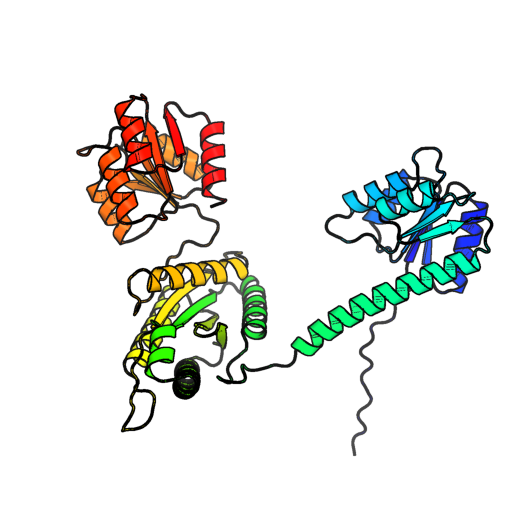 109 LEU A O 1
ATOM 828 N N . THR A 1 110 ? 32.599 7.126 -5.855 1.00 88.12 110 THR A N 1
ATOM 829 C CA . THR A 1 110 ? 31.523 7.398 -6.828 1.00 88.12 110 THR A CA 1
ATOM 830 C C . THR A 1 110 ? 31.066 6.119 -7.541 1.00 88.12 110 THR A C 1
ATOM 832 O O . THR A 1 110 ? 29.869 5.912 -7.758 1.00 88.12 110 THR A O 1
ATOM 835 N N . ALA A 1 111 ? 32.004 5.213 -7.829 1.00 88.62 111 ALA A N 1
ATOM 836 C CA . ALA A 1 111 ? 31.704 3.897 -8.389 1.00 88.62 111 ALA A CA 1
ATOM 837 C C . ALA A 1 111 ? 30.889 3.001 -7.434 1.00 88.62 111 ALA A C 1
ATOM 839 O O . ALA A 1 111 ? 30.208 2.079 -7.878 1.00 88.62 111 ALA A O 1
ATOM 840 N N . GLY A 1 112 ? 30.888 3.300 -6.130 1.00 88.38 112 GLY A N 1
ATOM 841 C CA . GLY A 1 112 ? 30.109 2.589 -5.113 1.00 88.38 112 GLY A CA 1
ATOM 842 C C . GLY A 1 112 ? 30.942 1.778 -4.123 1.00 88.38 112 GLY A C 1
ATOM 843 O O . GLY A 1 112 ? 30.369 1.077 -3.288 1.00 88.38 112 GLY A O 1
ATOM 844 N N . ALA A 1 113 ? 32.275 1.865 -4.174 1.00 92.75 113 ALA A N 1
ATOM 845 C CA . ALA A 1 113 ? 33.098 1.336 -3.096 1.00 92.75 113 ALA A CA 1
ATOM 846 C C . ALA A 1 113 ? 32.911 2.160 -1.817 1.00 92.75 113 ALA A C 1
ATOM 848 O O . ALA A 1 113 ? 32.653 3.361 -1.845 1.00 92.75 113 ALA A O 1
ATOM 849 N N . VAL A 1 114 ? 33.081 1.504 -0.676 1.00 90.50 114 VAL A N 1
ATOM 850 C CA . VAL A 1 114 ? 32.919 2.110 0.651 1.00 90.50 114 VAL A CA 1
ATOM 851 C C . VAL A 1 114 ? 34.266 2.571 1.216 1.00 90.50 114 VAL A C 1
ATOM 853 O O . VAL A 1 114 ? 34.319 3.372 2.149 1.00 90.50 114 VAL A O 1
ATOM 856 N N . TYR A 1 115 ? 35.373 2.053 0.679 1.00 91.44 115 TYR A N 1
ATOM 857 C CA . TYR A 1 115 ? 36.714 2.367 1.155 1.00 91.44 115 TYR A CA 1
ATOM 858 C C . TYR A 1 115 ? 37.779 2.127 0.079 1.00 91.44 115 TYR A C 1
ATOM 860 O O . TYR A 1 115 ? 37.676 1.175 -0.695 1.00 91.44 115 TYR A O 1
ATOM 868 N N . LEU A 1 116 ? 38.819 2.965 0.081 1.00 92.75 116 LEU A N 1
ATOM 869 C CA . LEU A 1 116 ? 40.055 2.782 -0.678 1.00 92.75 116 LEU A CA 1
ATOM 870 C C . LEU A 1 116 ? 41.187 2.435 0.296 1.00 92.75 116 LEU A C 1
ATOM 872 O O . LEU A 1 116 ? 41.432 3.177 1.247 1.00 92.75 116 LEU A O 1
ATOM 876 N N . HIS A 1 117 ? 41.874 1.326 0.047 1.00 93.50 117 HIS A N 1
ATOM 877 C CA . HIS A 1 117 ? 42.996 0.829 0.830 1.00 93.50 117 HIS A CA 1
ATOM 878 C C . HIS A 1 117 ? 44.301 0.914 0.031 1.00 93.50 117 HIS A C 1
ATOM 880 O O . HIS A 1 117 ? 44.347 0.530 -1.137 1.00 93.50 117 HIS A O 1
ATOM 886 N N . SER A 1 118 ? 45.366 1.391 0.670 1.00 92.00 118 SER A N 1
ATOM 887 C CA . SER A 1 118 ? 46.707 1.397 0.084 1.00 92.00 118 SER A CA 1
ATOM 888 C C . SER A 1 118 ? 47.355 0.027 0.258 1.00 92.00 118 SER A C 1
ATOM 890 O O . SER A 1 118 ? 47.421 -0.470 1.375 1.00 92.00 118 SER A O 1
ATOM 892 N N . LYS A 1 119 ? 47.896 -0.576 -0.805 1.00 89.38 119 LYS A N 1
ATOM 893 C CA . LYS A 1 119 ? 48.662 -1.836 -0.711 1.00 89.38 119 LYS A CA 1
ATOM 894 C C . LYS A 1 119 ? 49.968 -1.698 0.077 1.00 89.38 119 LYS A C 1
ATOM 896 O O . LYS A 1 119 ? 50.528 -2.701 0.508 1.00 89.38 119 LYS A O 1
ATOM 901 N N . SER A 1 120 ? 50.437 -0.465 0.277 1.00 88.00 120 SER A N 1
ATOM 902 C CA . SER A 1 120 ? 51.564 -0.181 1.170 1.00 88.00 120 SER A CA 1
ATOM 903 C C . SER A 1 120 ? 51.206 -0.366 2.652 1.00 88.00 120 SER A C 1
ATOM 905 O O . SER A 1 120 ? 52.106 -0.486 3.483 1.00 88.00 120 SER A O 1
ATOM 907 N N . ASP A 1 121 ? 49.914 -0.386 2.997 1.00 89.31 121 ASP A N 1
ATOM 908 C CA . ASP A 1 121 ? 49.457 -0.630 4.362 1.00 89.31 121 ASP A CA 1
ATOM 909 C C . ASP A 1 121 ? 49.398 -2.141 4.664 1.00 89.31 121 ASP A C 1
ATOM 911 O O . ASP A 1 121 ? 49.208 -2.965 3.766 1.00 89.31 121 ASP A O 1
ATOM 915 N N . PRO A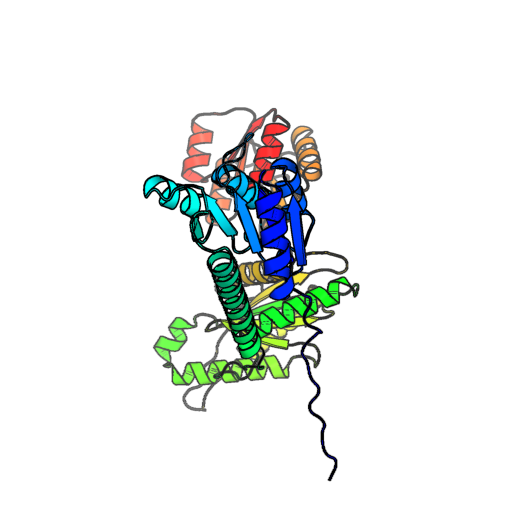 1 122 ? 49.516 -2.550 5.942 1.00 91.81 122 PRO A N 1
ATOM 916 C CA . PRO A 1 122 ? 49.408 -3.956 6.309 1.00 91.81 122 PRO A CA 1
ATOM 917 C C . PRO A 1 122 ? 48.043 -4.551 5.946 1.00 91.81 122 PRO A C 1
ATOM 919 O O . PRO A 1 122 ? 46.996 -3.979 6.257 1.00 91.81 122 PRO A O 1
ATOM 922 N N . ILE A 1 123 ? 48.042 -5.769 5.397 1.00 92.56 123 ILE A N 1
ATOM 923 C CA . ILE A 1 123 ? 46.813 -6.467 4.986 1.00 92.56 123 ILE A CA 1
ATOM 924 C C . ILE A 1 123 ? 45.820 -6.683 6.140 1.00 92.56 123 ILE A C 1
ATOM 926 O O . ILE A 1 123 ? 44.611 -6.763 5.928 1.00 92.56 123 ILE A O 1
ATOM 930 N N . ASP A 1 124 ? 46.312 -6.751 7.379 1.00 90.88 124 ASP A N 1
ATOM 931 C CA . ASP A 1 124 ? 45.475 -6.876 8.573 1.00 90.88 124 ASP A CA 1
ATOM 932 C C . ASP A 1 124 ? 44.567 -5.650 8.763 1.00 90.88 124 ASP A C 1
ATOM 934 O O . ASP A 1 124 ? 43.454 -5.774 9.282 1.00 90.88 124 ASP A O 1
ATOM 938 N N . VAL A 1 125 ? 44.996 -4.471 8.295 1.00 91.19 125 VAL A N 1
ATOM 939 C CA . VAL A 1 125 ? 44.184 -3.245 8.286 1.00 91.19 125 VAL A CA 1
ATOM 940 C C . VAL A 1 125 ? 43.046 -3.376 7.274 1.00 91.19 125 VAL A C 1
ATOM 942 O O . VAL A 1 125 ? 41.897 -3.084 7.613 1.00 91.19 125 VAL A O 1
ATOM 945 N N . LEU A 1 126 ? 43.332 -3.882 6.068 1.00 93.31 126 LEU A N 1
ATOM 946 C CA . LEU A 1 126 ? 42.317 -4.177 5.051 1.00 93.31 126 LEU A CA 1
ATOM 947 C C . LEU A 1 126 ? 41.267 -5.152 5.583 1.00 93.31 126 LEU A C 1
ATOM 949 O O . LEU A 1 126 ? 40.069 -4.867 5.538 1.00 93.31 126 LEU A O 1
ATOM 953 N N . VAL A 1 127 ? 41.709 -6.282 6.139 1.00 93.25 127 VAL A N 1
ATOM 954 C CA . VAL A 1 127 ? 40.811 -7.309 6.682 1.00 93.25 127 VAL A CA 1
ATOM 955 C C . VAL A 1 127 ? 39.993 -6.760 7.853 1.00 93.25 127 VAL A C 1
ATOM 957 O O . VAL A 1 127 ? 38.778 -6.963 7.901 1.00 93.25 127 VAL A O 1
ATOM 960 N N . SER A 1 128 ? 40.604 -5.982 8.752 1.00 86.62 128 SER A N 1
ATOM 961 C CA . SER A 1 128 ? 39.889 -5.314 9.849 1.00 86.62 128 SER A CA 1
ATOM 962 C C . SER A 1 128 ? 38.814 -4.356 9.337 1.00 86.62 128 SER A C 1
ATOM 964 O O . SER A 1 128 ? 37.704 -4.317 9.879 1.00 86.62 128 SER A O 1
ATOM 966 N N . LYS A 1 129 ? 39.103 -3.617 8.260 1.00 88.81 129 LYS A N 1
ATOM 967 C CA . LYS A 1 129 ? 38.129 -2.724 7.634 1.00 88.81 129 LYS A CA 1
ATOM 968 C C . LYS A 1 129 ? 36.966 -3.503 7.023 1.00 88.81 129 LYS A C 1
ATOM 970 O O . LYS A 1 129 ? 35.819 -3.136 7.265 1.00 88.81 129 LYS A O 1
ATOM 975 N N . VAL A 1 130 ? 37.235 -4.601 6.317 1.00 90.56 130 VAL A N 1
ATOM 976 C CA . VAL A 1 130 ? 36.198 -5.492 5.761 1.00 90.56 130 VAL A CA 1
ATOM 977 C C . VAL A 1 130 ? 35.306 -6.059 6.871 1.00 90.56 130 VAL A C 1
ATOM 979 O O . VAL A 1 130 ? 34.081 -6.022 6.756 1.00 90.56 130 VAL A O 1
ATOM 982 N N . ILE A 1 131 ? 35.893 -6.505 7.987 1.00 89.06 131 ILE A N 1
ATOM 983 C CA . ILE A 1 131 ? 35.145 -6.977 9.162 1.00 89.06 131 ILE A CA 1
ATOM 984 C C . ILE A 1 131 ? 34.246 -5.873 9.728 1.00 89.06 131 ILE A C 1
ATOM 986 O O . ILE A 1 131 ? 33.086 -6.141 10.045 1.00 89.06 131 ILE A O 1
ATOM 990 N N . SER A 1 132 ? 34.760 -4.647 9.868 1.00 84.75 132 SER A N 1
ATOM 991 C CA . SER A 1 132 ? 33.976 -3.504 10.356 1.00 84.75 132 SER A CA 1
ATOM 992 C C . SER A 1 132 ? 32.780 -3.229 9.449 1.00 84.75 132 SER A C 1
ATOM 994 O O . SER A 1 132 ? 31.651 -3.207 9.925 1.00 84.75 132 SER A O 1
ATOM 996 N N . LEU A 1 133 ? 33.009 -3.108 8.140 1.00 86.12 133 LEU A N 1
ATOM 997 C CA . LEU A 1 133 ? 31.959 -2.805 7.165 1.00 86.12 133 LEU A CA 1
ATOM 998 C C . LEU A 1 133 ? 30.871 -3.888 7.128 1.00 86.12 133 LEU A C 1
ATOM 1000 O O . LEU A 1 133 ? 29.681 -3.591 7.005 1.00 86.12 133 LEU A O 1
ATOM 1004 N N . LEU A 1 134 ? 31.262 -5.153 7.284 1.00 86.19 134 LEU A N 1
ATOM 1005 C CA . LEU A 1 134 ? 30.316 -6.258 7.398 1.00 86.19 134 LEU A CA 1
ATOM 1006 C C . LEU A 1 134 ? 29.514 -6.234 8.690 1.00 86.19 134 LEU A C 1
ATOM 1008 O O . LEU A 1 134 ? 28.316 -6.517 8.659 1.00 86.19 134 LEU A O 1
ATOM 1012 N N . LYS A 1 135 ? 30.147 -5.905 9.821 1.00 83.69 135 LYS A N 1
ATOM 1013 C CA . LYS A 1 135 ? 29.434 -5.713 11.088 1.00 83.69 135 LYS A CA 1
ATOM 1014 C C . LYS A 1 135 ? 28.419 -4.586 10.962 1.00 83.69 135 LYS A C 1
ATOM 1016 O O . LYS A 1 135 ? 27.274 -4.803 11.338 1.00 83.69 135 LYS A O 1
ATOM 1021 N N . ASP A 1 136 ? 28.798 -3.457 10.371 1.00 76.88 136 ASP A N 1
ATOM 1022 C CA . ASP A 1 136 ? 27.909 -2.309 10.171 1.00 76.88 136 ASP A CA 1
ATOM 1023 C C . ASP A 1 136 ? 26.711 -2.688 9.290 1.00 76.88 136 ASP A C 1
ATOM 1025 O O . ASP A 1 136 ? 25.560 -2.487 9.674 1.00 76.88 136 ASP A O 1
ATOM 1029 N N . THR A 1 137 ? 26.962 -3.366 8.168 1.00 75.88 137 THR A N 1
ATOM 1030 C CA . THR A 1 137 ? 25.910 -3.830 7.247 1.00 75.88 137 THR A CA 1
ATOM 1031 C C . THR A 1 137 ? 24.973 -4.842 7.909 1.00 75.88 137 THR A C 1
ATOM 1033 O O . THR A 1 137 ? 23.755 -4.785 7.740 1.00 75.88 137 THR A O 1
ATOM 1036 N N . ARG A 1 138 ? 25.518 -5.785 8.690 1.00 81.69 138 ARG A N 1
ATOM 1037 C CA . ARG A 1 138 ? 24.719 -6.768 9.435 1.00 81.69 138 ARG 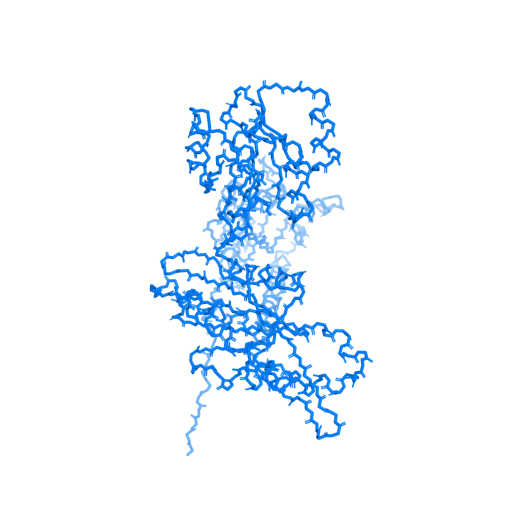A CA 1
ATOM 1038 C C . ARG A 1 138 ? 23.924 -6.113 10.554 1.00 81.69 138 ARG A C 1
ATOM 1040 O O . ARG A 1 138 ? 22.774 -6.483 10.742 1.00 81.69 138 ARG A O 1
ATOM 1047 N N . MET A 1 139 ? 24.499 -5.147 11.266 1.00 75.00 139 MET A N 1
ATOM 1048 C CA . MET A 1 139 ? 23.810 -4.379 12.302 1.00 75.00 139 MET A CA 1
ATOM 1049 C C . MET A 1 139 ? 22.688 -3.531 11.717 1.00 75.00 139 MET A C 1
ATOM 1051 O O . MET A 1 139 ? 21.623 -3.464 12.319 1.00 75.00 139 MET A O 1
ATOM 1055 N N . GLN A 1 140 ? 22.882 -2.944 10.536 1.00 70.44 140 GLN A N 1
ATOM 1056 C CA . GLN A 1 140 ? 21.846 -2.201 9.829 1.00 70.44 140 GLN A CA 1
ATOM 1057 C C . GLN A 1 140 ? 20.708 -3.123 9.381 1.00 70.44 140 GLN A C 1
ATOM 1059 O O . GLN A 1 140 ? 19.560 -2.873 9.733 1.00 70.44 140 GLN A O 1
ATOM 1064 N N . LYS A 1 141 ? 21.018 -4.257 8.737 1.00 70.69 141 LYS A N 1
ATOM 1065 C CA . LYS A 1 141 ? 20.015 -5.283 8.398 1.00 70.69 141 LYS A CA 1
ATOM 1066 C C . LYS A 1 141 ? 19.318 -5.843 9.640 1.00 70.69 141 LYS A C 1
ATOM 1068 O O . LYS A 1 141 ? 18.118 -6.102 9.622 1.00 70.69 141 LYS A O 1
ATOM 1073 N N . TYR A 1 142 ? 20.052 -6.019 10.738 1.00 69.06 142 TYR A N 1
ATOM 1074 C CA . TYR A 1 142 ? 19.497 -6.473 12.007 1.00 69.06 142 TYR A CA 1
ATOM 1075 C C . TYR A 1 142 ? 18.579 -5.416 12.613 1.00 69.06 142 TYR A C 1
ATOM 1077 O O . TYR A 1 142 ? 17.489 -5.765 13.050 1.00 69.06 142 TYR A O 1
ATOM 1085 N N . ALA A 1 143 ? 18.962 -4.138 12.587 1.00 64.81 143 ALA A N 1
ATOM 1086 C CA . ALA A 1 143 ? 18.132 -3.023 13.017 1.00 64.81 143 ALA A CA 1
ATOM 1087 C C . ALA A 1 143 ? 16.863 -2.931 12.164 1.00 64.81 143 ALA A C 1
ATOM 1089 O O . ALA A 1 143 ? 15.778 -2.910 12.729 1.00 64.81 143 ALA A O 1
ATOM 1090 N N . GLU A 1 144 ? 16.969 -2.983 10.836 1.00 64.81 144 GLU A N 1
ATOM 1091 C CA . GLU A 1 144 ? 15.831 -3.050 9.908 1.00 64.81 144 GLU A CA 1
ATOM 1092 C C . GLU A 1 144 ? 14.913 -4.236 10.232 1.00 64.81 144 GLU A C 1
ATOM 1094 O O . GLU A 1 144 ? 13.701 -4.066 10.358 1.00 64.81 144 GLU A O 1
ATOM 1099 N N . SER A 1 145 ? 15.481 -5.423 10.469 1.00 60.81 145 SER A N 1
ATOM 1100 C CA . SER A 1 145 ? 14.716 -6.611 10.863 1.00 60.81 145 SER A CA 1
ATOM 1101 C C . SER A 1 145 ? 14.089 -6.480 12.257 1.00 60.81 145 SER A C 1
ATOM 1103 O O . SER A 1 145 ? 12.970 -6.933 12.470 1.00 60.81 145 SER A O 1
ATOM 1105 N N . MET A 1 146 ? 14.754 -5.816 13.205 1.00 54.28 146 MET A N 1
ATOM 1106 C CA . MET A 1 146 ? 14.266 -5.532 14.558 1.00 54.28 146 MET A CA 1
ATOM 1107 C C . MET A 1 146 ? 13.153 -4.486 14.544 1.00 54.28 146 MET A C 1
ATOM 1109 O O . MET A 1 146 ? 12.178 -4.641 15.273 1.00 54.28 146 MET A O 1
ATOM 1113 N N . PHE A 1 147 ? 13.258 -3.452 13.707 1.00 51.22 147 PHE A N 1
ATOM 1114 C CA . PHE A 1 147 ? 12.183 -2.496 13.448 1.00 51.22 147 PHE A CA 1
ATOM 1115 C C . PHE A 1 147 ? 10.993 -3.211 12.799 1.00 51.22 147 PHE A C 1
ATOM 1117 O O . PHE A 1 147 ? 9.876 -3.106 13.303 1.00 51.22 147 PHE A O 1
ATOM 1124 N N . ALA A 1 148 ? 11.238 -4.056 11.794 1.00 51.72 148 ALA A N 1
ATOM 1125 C CA . ALA A 1 148 ? 10.209 -4.898 11.190 1.00 51.72 148 ALA A CA 1
ATOM 1126 C C . ALA A 1 148 ? 9.570 -5.878 12.196 1.00 51.72 148 ALA A C 1
ATOM 1128 O O . ALA A 1 148 ? 8.376 -6.153 12.103 1.00 51.72 148 ALA A O 1
ATOM 1129 N N . THR A 1 149 ? 10.333 -6.373 13.179 1.00 47.03 149 THR A N 1
ATOM 1130 C CA . THR A 1 149 ? 9.862 -7.297 14.229 1.00 47.03 149 THR A CA 1
ATOM 1131 C C . THR A 1 149 ? 9.155 -6.571 15.380 1.00 47.03 149 THR A C 1
ATOM 1133 O O . THR A 1 149 ? 8.202 -7.102 15.944 1.00 47.03 149 THR A O 1
ATOM 1136 N N . ARG A 1 150 ? 9.534 -5.334 15.726 1.00 43.06 150 ARG A N 1
ATOM 1137 C CA . ARG A 1 150 ? 8.793 -4.506 16.699 1.00 43.06 150 ARG A CA 1
ATOM 1138 C C . ARG A 1 150 ? 7.399 -4.144 16.189 1.00 43.06 150 ARG A C 1
ATOM 1140 O O . ARG A 1 150 ? 6.452 -4.179 16.968 1.00 43.06 150 ARG A O 1
ATOM 1147 N N . ASP A 1 151 ? 7.252 -3.939 14.883 1.00 42.62 151 ASP A N 1
ATOM 1148 C CA . ASP A 1 151 ? 5.952 -3.819 14.212 1.00 42.62 151 ASP A CA 1
ATOM 1149 C C . ASP A 1 151 ? 5.180 -5.155 14.089 1.00 42.62 151 ASP A C 1
ATOM 1151 O O . ASP A 1 151 ? 4.058 -5.182 13.576 1.00 42.62 151 ASP A O 1
ATOM 1155 N N . MET A 1 152 ? 5.750 -6.290 14.529 1.00 42.19 152 MET A N 1
ATOM 1156 C CA . MET A 1 152 ? 5.040 -7.579 14.574 1.00 42.19 152 MET A CA 1
ATOM 1157 C C . MET A 1 152 ? 4.179 -7.764 15.818 1.00 42.19 152 MET A C 1
ATOM 1159 O O . MET A 1 152 ? 3.386 -8.709 15.838 1.00 42.19 152 MET A O 1
ATOM 1163 N N . GLN A 1 153 ? 4.274 -6.895 16.830 1.00 48.91 153 GLN A N 1
ATOM 1164 C CA . GLN A 1 153 ? 3.234 -6.893 17.850 1.00 48.91 153 GLN A CA 1
ATOM 1165 C C . GLN A 1 153 ? 1.923 -6.486 17.182 1.00 48.91 153 GLN A C 1
ATOM 1167 O O . GLN A 1 153 ? 1.865 -5.550 16.389 1.00 48.91 153 GLN A O 1
ATOM 1172 N N . MET A 1 154 ? 0.877 -7.259 17.453 1.00 58.88 154 MET A N 1
ATOM 1173 C CA . MET A 1 154 ? -0.495 -6.960 17.080 1.00 58.88 154 MET A CA 1
ATOM 1174 C C . MET A 1 154 ? -0.847 -5.639 17.772 1.00 58.88 154 MET A C 1
ATOM 1176 O O . MET A 1 154 ? -1.281 -5.652 18.917 1.00 58.88 154 MET A O 1
ATOM 1180 N N . VAL A 1 155 ? -0.530 -4.501 17.147 1.00 66.62 155 VAL A N 1
ATOM 1181 C CA . VAL A 1 155 ? -0.865 -3.178 17.673 1.00 66.62 155 VAL A CA 1
ATOM 1182 C C . VAL A 1 155 ? -2.243 -2.852 17.112 1.00 66.62 155 VAL A C 1
ATOM 1184 O O . VAL A 1 155 ? -2.341 -2.444 15.943 1.00 66.62 155 VAL A O 1
ATOM 1187 N N . PRO A 1 156 ? -3.319 -3.105 17.882 1.00 80.25 156 PRO A N 1
ATOM 1188 C CA . PRO A 1 156 ? -4.621 -2.593 17.517 1.00 80.25 156 PRO A CA 1
ATOM 1189 C C . PRO A 1 156 ? -4.544 -1.072 17.437 1.00 80.25 156 PRO A C 1
ATOM 1191 O O . PRO A 1 156 ? -3.765 -0.430 18.147 1.00 80.25 156 PRO A O 1
ATOM 1194 N N . ASP A 1 157 ? -5.371 -0.495 16.581 1.00 88.19 157 ASP A N 1
ATOM 1195 C CA . ASP A 1 157 ? -5.585 0.937 16.563 1.00 88.19 157 ASP A CA 1
ATOM 1196 C C . ASP A 1 157 ? -6.024 1.400 17.971 1.00 88.19 157 ASP A C 1
ATOM 1198 O O . ASP A 1 157 ? -6.971 0.840 18.536 1.00 88.19 157 ASP A O 1
ATOM 1202 N N . PRO A 1 158 ? -5.335 2.375 18.590 1.00 83.12 158 PRO A N 1
ATOM 1203 C CA . PRO A 1 158 ? -5.572 2.734 19.989 1.00 83.12 158 PRO A CA 1
ATOM 1204 C C . PRO A 1 158 ? -6.979 3.291 20.230 1.00 83.12 158 PRO A C 1
ATOM 1206 O O . PRO A 1 158 ? -7.495 3.171 21.343 1.00 83.12 158 PRO A O 1
ATOM 1209 N N . LEU A 1 159 ? -7.598 3.870 19.197 1.00 87.50 159 LEU A N 1
ATOM 1210 C CA . LEU A 1 159 ? -8.931 4.450 19.257 1.00 87.50 159 LEU A CA 1
ATOM 1211 C C . LEU A 1 159 ? -10.022 3.385 19.101 1.00 87.50 159 LEU A C 1
ATOM 1213 O O . LEU A 1 159 ? -10.945 3.303 19.908 1.00 87.50 159 LEU A O 1
ATOM 1217 N N . THR A 1 160 ? -9.921 2.572 18.054 1.00 89.69 160 THR A N 1
ATOM 1218 C CA . THR A 1 160 ? -10.995 1.663 17.634 1.00 89.69 160 THR A CA 1
ATOM 1219 C C . THR A 1 160 ? -10.801 0.214 18.041 1.00 89.69 160 THR A C 1
ATOM 1221 O O . THR A 1 160 ? -11.739 -0.567 17.933 1.00 89.69 160 THR A O 1
ATOM 1224 N N . ARG A 1 161 ? -9.610 -0.149 18.525 1.00 90.31 161 ARG A N 1
ATOM 1225 C CA . ARG A 1 161 ? -9.202 -1.500 18.944 1.00 90.31 161 ARG A CA 1
ATOM 1226 C C . ARG A 1 161 ? -9.178 -2.572 17.848 1.00 90.31 161 ARG A C 1
ATOM 1228 O O . ARG A 1 161 ? -8.630 -3.642 18.096 1.00 90.31 161 ARG A O 1
ATOM 1235 N N . VAL A 1 162 ? -9.662 -2.275 16.643 1.00 92.00 162 VAL A N 1
ATOM 1236 C CA . VAL A 1 162 ? -9.469 -3.119 15.455 1.00 92.00 162 VAL A CA 1
ATOM 1237 C C . VAL A 1 162 ? -8.019 -3.046 14.961 1.00 92.00 162 VAL A C 1
ATOM 1239 O O . VAL A 1 162 ? -7.216 -2.263 15.469 1.00 92.00 162 VAL A O 1
ATOM 1242 N N . ALA A 1 163 ? -7.644 -3.854 13.968 1.00 90.38 163 ALA A N 1
ATOM 1243 C CA . ALA A 1 163 ? -6.287 -3.849 13.421 1.00 90.38 163 ALA A CA 1
ATOM 1244 C C . ALA A 1 163 ? -5.849 -2.454 12.934 1.00 90.38 163 ALA A C 1
ATOM 1246 O O . ALA A 1 163 ? -6.612 -1.764 12.271 1.00 90.38 163 ALA A O 1
ATOM 1247 N N . SER A 1 164 ? -4.604 -2.044 13.179 1.00 90.19 164 SER A N 1
ATOM 1248 C CA . SER A 1 164 ? -4.037 -0.858 12.516 1.00 90.19 164 SER A CA 1
ATOM 1249 C C . SER A 1 164 ? -3.829 -1.097 11.012 1.00 90.19 164 SER A C 1
ATOM 1251 O O . SER A 1 164 ? -3.646 -2.244 10.592 1.00 90.19 164 SER A O 1
ATOM 1253 N N . LYS A 1 165 ? -3.790 -0.029 10.195 1.00 91.25 165 LYS A N 1
ATOM 1254 C CA . LYS A 1 165 ? -3.589 -0.098 8.728 1.00 91.25 165 LYS A CA 1
ATOM 1255 C C . LYS A 1 165 ? -2.450 -1.040 8.346 1.00 91.25 165 LYS A C 1
ATOM 1257 O O . LYS A 1 165 ? -2.628 -1.953 7.543 1.00 91.25 165 LYS A O 1
ATOM 1262 N N . LYS A 1 166 ? -1.284 -0.843 8.969 1.00 83.44 166 LYS A N 1
ATOM 1263 C CA . LYS A 1 166 ? -0.066 -1.617 8.701 1.00 83.44 166 LYS A CA 1
ATOM 1264 C C . LYS A 1 166 ? -0.259 -3.108 8.980 1.00 83.44 166 LYS A C 1
ATOM 1266 O O . LYS A 1 166 ? 0.142 -3.941 8.169 1.00 83.44 166 LYS A O 1
ATOM 1271 N N . TYR A 1 167 ? -0.885 -3.449 10.108 1.00 85.50 167 TYR A N 1
ATOM 1272 C CA . TYR A 1 167 ? -1.154 -4.842 10.461 1.00 85.50 167 TYR A CA 1
ATOM 1273 C C . TYR A 1 167 ? -2.196 -5.469 9.528 1.00 85.50 167 TYR A C 1
ATOM 1275 O O . TYR A 1 167 ? -1.991 -6.582 9.042 1.00 85.50 167 TYR A O 1
ATOM 1283 N N . PHE A 1 168 ? -3.280 -4.744 9.244 1.00 91.19 168 PHE A N 1
ATOM 1284 C CA . PHE A 1 168 ? -4.348 -5.203 8.362 1.00 91.19 168 PHE A CA 1
ATOM 1285 C C . PHE A 1 168 ? -3.819 -5.527 6.961 1.00 91.19 168 PHE A C 1
ATOM 1287 O O . PHE A 1 168 ? -4.018 -6.641 6.489 1.00 91.19 168 PHE A O 1
ATOM 1294 N N . ILE A 1 169 ? -3.080 -4.606 6.331 1.00 89.25 169 ILE A N 1
ATOM 1295 C CA . ILE A 1 169 ? -2.556 -4.797 4.969 1.00 89.25 169 ILE A CA 1
ATOM 1296 C C . ILE A 1 169 ? -1.607 -5.990 4.894 1.00 89.25 169 ILE A C 1
ATOM 1298 O O . ILE A 1 169 ? -1.705 -6.799 3.976 1.00 89.25 169 ILE A O 1
ATOM 1302 N N . ARG A 1 170 ? -0.738 -6.170 5.896 1.00 83.38 170 ARG A N 1
ATOM 1303 C CA . ARG A 1 170 ? 0.151 -7.337 5.946 1.00 83.38 170 ARG A CA 1
ATOM 1304 C C . ARG A 1 170 ? -0.632 -8.646 6.060 1.00 83.38 170 ARG A C 1
ATOM 1306 O O . ARG A 1 170 ? -0.296 -9.618 5.387 1.00 83.38 170 ARG A O 1
ATOM 1313 N N . ARG A 1 171 ? -1.660 -8.686 6.915 1.00 84.44 171 ARG A N 1
ATOM 1314 C CA . ARG A 1 171 ? -2.518 -9.869 7.076 1.00 84.44 171 ARG A CA 1
ATOM 1315 C C . ARG A 1 171 ? -3.317 -10.149 5.804 1.00 84.44 171 ARG A C 1
ATOM 1317 O O . ARG A 1 171 ? -3.395 -11.300 5.397 1.00 84.44 171 ARG A O 1
ATOM 1324 N N . PHE A 1 172 ? -3.828 -9.110 5.152 1.00 89.00 172 PHE A N 1
ATOM 1325 C CA . PHE A 1 172 ? -4.516 -9.209 3.870 1.00 89.00 172 PHE A CA 1
ATOM 1326 C C . PHE A 1 172 ? -3.601 -9.751 2.762 1.00 89.00 172 PHE A C 1
ATOM 1328 O O . PHE A 1 172 ? -3.991 -10.662 2.039 1.00 89.00 172 PHE A O 1
ATOM 1335 N N . ALA A 1 173 ? -2.355 -9.275 2.675 1.00 84.81 173 ALA A N 1
ATOM 1336 C CA . ALA A 1 173 ? -1.366 -9.787 1.725 1.00 84.81 173 ALA A CA 1
ATOM 1337 C C . ALA A 1 173 ? -1.011 -11.262 1.987 1.00 84.81 173 ALA A C 1
ATOM 1339 O O . ALA A 1 173 ? -0.886 -12.050 1.045 1.00 84.81 173 ALA A O 1
ATOM 1340 N N . ALA A 1 174 ? -0.895 -11.658 3.259 1.00 80.81 174 ALA A N 1
ATOM 1341 C CA . ALA A 1 174 ? -0.682 -13.052 3.642 1.00 80.81 174 ALA A CA 1
ATOM 1342 C C . ALA A 1 174 ? -1.883 -13.941 3.275 1.00 80.81 174 ALA A C 1
ATOM 1344 O O . ALA A 1 174 ? -1.685 -15.023 2.727 1.00 80.81 174 ALA A O 1
ATOM 1345 N N . GLU A 1 175 ? -3.111 -13.469 3.506 1.00 79.06 175 GLU A N 1
ATOM 1346 C CA . GLU A 1 175 ? -4.336 -14.184 3.129 1.00 79.06 175 GLU A CA 1
ATOM 1347 C C . GLU A 1 175 ? -4.471 -14.293 1.605 1.00 79.06 175 GLU A C 1
ATOM 1349 O O . GLU A 1 175 ? -4.799 -15.354 1.090 1.00 79.06 175 GLU A O 1
ATOM 1354 N N . SER A 1 176 ? -4.128 -13.240 0.860 1.00 75.69 176 SER A N 1
ATOM 1355 C CA . SER A 1 176 ? -4.078 -13.266 -0.607 1.00 75.69 176 SER A CA 1
ATOM 1356 C C . SER A 1 176 ? -3.025 -14.253 -1.129 1.00 75.69 176 SER A C 1
ATOM 1358 O O . SER A 1 176 ? -3.284 -15.017 -2.058 1.00 75.69 176 SER A O 1
ATOM 1360 N N . SER A 1 177 ? -1.862 -14.326 -0.474 1.00 70.62 177 SER A N 1
ATOM 1361 C CA . SER A 1 177 ? -0.815 -15.309 -0.788 1.00 70.62 177 SER A CA 1
ATOM 1362 C C . SER A 1 177 ? -1.226 -16.746 -0.437 1.00 70.62 177 SER A C 1
ATOM 1364 O O .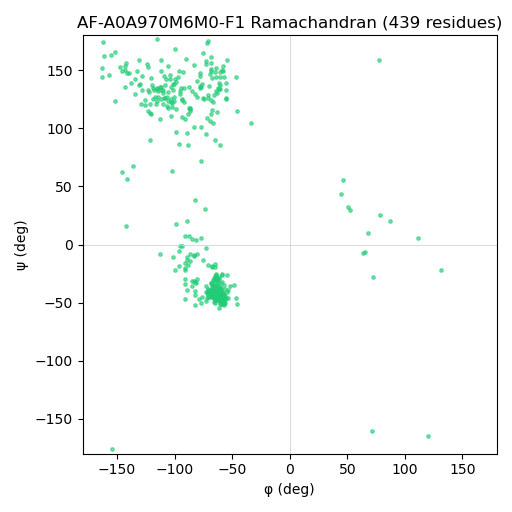 SER A 1 177 ? -0.837 -17.684 -1.128 1.00 70.62 177 SER A O 1
ATOM 1366 N N . ALA A 1 178 ? -2.026 -16.952 0.611 1.00 62.62 178 ALA A N 1
ATOM 1367 C CA . ALA A 1 178 ? -2.607 -18.258 0.924 1.00 62.62 178 ALA A CA 1
ATOM 1368 C C . ALA A 1 178 ? -3.702 -18.638 -0.091 1.00 62.62 178 ALA A C 1
ATOM 1370 O O . ALA A 1 178 ? -3.701 -19.741 -0.630 1.00 62.62 178 ALA A O 1
ATOM 1371 N N . ALA A 1 179 ? -4.560 -17.684 -0.452 1.00 56.06 179 ALA A N 1
ATOM 1372 C CA . ALA A 1 179 ? -5.648 -17.832 -1.417 1.00 56.06 179 ALA A CA 1
ATOM 1373 C C . ALA A 1 179 ? -5.199 -17.815 -2.896 1.00 56.06 179 ALA A C 1
ATOM 1375 O O . ALA A 1 179 ? -6.036 -17.786 -3.795 1.00 56.06 179 ALA A O 1
ATOM 1376 N N . THR A 1 180 ? -3.893 -17.795 -3.183 1.00 53.53 180 THR A N 1
ATOM 1377 C CA . THR A 1 180 ? -3.357 -18.179 -4.505 1.00 53.53 180 THR A CA 1
ATOM 1378 C C . THR A 1 180 ? -3.015 -19.668 -4.571 1.00 53.53 180 THR A C 1
ATOM 1380 O O . THR A 1 180 ? -2.861 -20.201 -5.670 1.00 53.53 180 THR A O 1
ATOM 1383 N N . ARG A 1 181 ? -2.920 -20.345 -3.416 1.00 52.72 181 ARG A N 1
ATOM 1384 C CA . ARG A 1 181 ? -2.794 -21.807 -3.314 1.00 52.72 181 ARG A CA 1
ATOM 1385 C C . ARG A 1 181 ? -4.166 -22.477 -3.256 1.00 52.72 181 ARG A C 1
ATOM 1387 O O . ARG A 1 181 ? -4.351 -23.496 -3.910 1.00 52.72 181 ARG A O 1
ATOM 1394 N N . ASP A 1 182 ? -5.110 -21.864 -2.543 1.00 52.62 182 ASP A N 1
ATOM 1395 C CA . ASP A 1 182 ? -6.522 -22.252 -2.542 1.00 52.62 182 ASP A CA 1
ATOM 1396 C C . ASP A 1 182 ? -7.269 -21.534 -3.675 1.00 52.62 182 ASP A C 1
ATOM 1398 O O . ASP A 1 182 ? -7.101 -20.338 -3.883 1.00 52.62 182 ASP A O 1
ATOM 1402 N N . THR A 1 183 ? -8.110 -22.236 -4.430 1.00 61.91 183 THR A N 1
ATOM 1403 C CA . THR A 1 183 ? -8.840 -21.708 -5.600 1.00 61.91 183 THR A CA 1
ATOM 1404 C C . THR A 1 183 ? -10.000 -20.763 -5.245 1.00 61.91 183 THR A C 1
ATOM 1406 O O . THR A 1 183 ? -10.987 -20.717 -5.971 1.00 61.91 183 THR A O 1
ATOM 1409 N N . ASN A 1 184 ? -9.923 -20.016 -4.143 1.00 77.81 184 ASN A N 1
ATOM 1410 C CA . ASN A 1 184 ? -11.059 -19.279 -3.585 1.00 77.81 184 ASN A CA 1
ATOM 1411 C C . ASN A 1 184 ? -10.975 -17.766 -3.835 1.00 77.81 184 ASN A C 1
ATOM 1413 O O . ASN A 1 184 ? -9.894 -17.192 -3.991 1.00 77.81 184 ASN A O 1
ATOM 1417 N N . ALA A 1 185 ? -12.144 -17.119 -3.870 1.00 86.62 185 ALA A N 1
ATOM 1418 C CA . ALA A 1 185 ? -12.264 -15.672 -4.007 1.00 86.62 185 ALA A CA 1
ATOM 1419 C C . ALA A 1 185 ? -11.782 -14.947 -2.739 1.00 86.62 185 ALA A C 1
ATOM 1421 O O . ALA A 1 185 ? -11.974 -15.433 -1.625 1.00 86.62 185 ALA A O 1
ATOM 1422 N N . LEU A 1 186 ? -11.198 -13.761 -2.904 1.00 90.81 186 LEU A N 1
ATOM 1423 C CA . LEU A 1 186 ? -10.844 -12.872 -1.796 1.00 90.81 186 LEU A CA 1
ATOM 1424 C C . LEU A 1 186 ? -11.392 -11.479 -2.086 1.00 90.81 186 LEU A C 1
ATOM 1426 O O . LEU A 1 186 ? -11.017 -10.869 -3.088 1.00 90.81 186 LEU A O 1
ATOM 1430 N N . SER A 1 187 ? -12.242 -10.975 -1.196 1.00 94.06 187 SER A N 1
ATOM 1431 C CA . SER A 1 187 ? -12.836 -9.647 -1.323 1.00 94.06 187 SER A CA 1
ATOM 1432 C C . SER A 1 187 ? -12.332 -8.684 -0.252 1.00 94.06 187 SER A C 1
ATOM 1434 O O . SER A 1 187 ? -12.010 -9.077 0.871 1.00 94.06 187 SER A O 1
ATOM 1436 N N . LEU A 1 188 ? -12.282 -7.405 -0.611 1.00 96.69 188 LEU A N 1
ATOM 1437 C CA . LEU A 1 188 ? -11.916 -6.288 0.246 1.00 96.69 188 LEU A CA 1
ATOM 1438 C C . LEU A 1 188 ? -12.991 -5.207 0.152 1.00 96.69 188 LEU A C 1
ATOM 1440 O O . LEU A 1 188 ? -13.403 -4.822 -0.942 1.00 96.69 188 LEU A O 1
ATOM 1444 N N . LEU A 1 189 ? -13.418 -4.699 1.303 1.00 98.31 189 LEU A N 1
ATOM 1445 C CA . LEU A 1 189 ? -14.282 -3.530 1.399 1.00 98.31 189 LEU A CA 1
ATOM 1446 C C . LEU A 1 189 ? -13.504 -2.406 2.074 1.00 98.31 189 LEU A C 1
ATOM 1448 O O . LEU A 1 189 ? -12.929 -2.614 3.143 1.00 98.31 189 LEU A O 1
ATOM 1452 N N . LEU A 1 190 ? -13.545 -1.208 1.502 1.00 98.38 190 LEU A N 1
ATOM 1453 C CA . LEU A 1 190 ? -13.153 0.023 2.177 1.00 98.38 190 LEU A CA 1
ATOM 1454 C C . LEU A 1 190 ? -14.406 0.829 2.510 1.00 98.38 190 LEU A C 1
ATOM 1456 O O . LEU A 1 190 ? -15.156 1.217 1.621 1.00 98.38 190 LEU A O 1
ATOM 1460 N N . ILE A 1 191 ? -14.630 1.073 3.796 1.00 98.56 191 ILE A N 1
ATOM 1461 C CA . ILE A 1 191 ? -15.813 1.737 4.345 1.00 98.56 191 ILE A CA 1
ATOM 1462 C C . ILE A 1 191 ? -15.373 3.084 4.911 1.00 98.56 191 ILE A C 1
ATOM 1464 O O . ILE A 1 191 ? -14.700 3.146 5.940 1.00 98.56 191 ILE A O 1
ATOM 1468 N N . GLY A 1 192 ? -15.730 4.169 4.233 1.00 97.88 192 GLY A N 1
ATOM 1469 C CA . GLY A 1 192 ? -15.366 5.528 4.619 1.00 97.88 192 GLY A CA 1
ATOM 1470 C C . GLY A 1 192 ? -16.542 6.300 5.204 1.00 97.88 192 GLY A C 1
ATOM 1471 O O . GLY A 1 192 ? -17.592 6.375 4.576 1.00 97.88 192 GLY A O 1
ATOM 1472 N N . VAL A 1 193 ? -16.350 6.943 6.359 1.00 97.38 193 VAL A N 1
ATOM 1473 C CA . VAL A 1 193 ? -17.346 7.872 6.924 1.00 97.38 193 VAL A CA 1
ATOM 1474 C C . VAL A 1 193 ? -17.493 9.088 6.009 1.00 97.38 193 VAL A C 1
ATOM 1476 O O . VAL A 1 193 ? -16.495 9.715 5.630 1.00 97.38 193 VAL A O 1
ATOM 1479 N N . ASP A 1 194 ? -18.729 9.412 5.634 1.00 95.81 194 ASP A N 1
ATOM 1480 C CA . ASP A 1 194 ? -19.027 10.550 4.768 1.00 95.81 194 ASP A CA 1
ATOM 1481 C C . ASP A 1 194 ? -18.981 11.862 5.552 1.00 95.81 194 ASP A C 1
ATOM 1483 O O . ASP A 1 194 ? -19.319 11.921 6.733 1.00 95.81 194 ASP A O 1
ATOM 1487 N N . ARG A 1 195 ? -18.569 12.947 4.881 1.00 91.75 195 ARG A N 1
ATOM 1488 C CA . ARG A 1 195 ? -18.515 14.307 5.457 1.00 91.75 195 ARG A CA 1
ATOM 1489 C C . ARG A 1 195 ? -17.750 14.386 6.791 1.00 91.75 195 ARG A C 1
ATOM 1491 O O . ARG A 1 195 ? -18.022 15.261 7.606 1.00 91.75 195 ARG A O 1
ATOM 1498 N N . TYR A 1 196 ? -16.756 13.518 6.993 1.00 92.38 196 TYR A N 1
ATOM 1499 C CA . TYR A 1 196 ? -15.996 13.383 8.241 1.00 92.38 196 TYR A CA 1
ATOM 1500 C C . TYR A 1 196 ? -15.513 14.719 8.835 1.00 92.38 196 TYR A C 1
ATOM 1502 O O . TYR A 1 196 ? -15.720 14.977 10.020 1.00 92.38 196 TYR A O 1
ATOM 1510 N N . ARG A 1 197 ? -14.946 15.611 8.007 1.00 90.62 197 ARG A N 1
ATOM 1511 C CA . ARG A 1 197 ? -14.479 16.938 8.448 1.00 90.62 197 ARG A CA 1
ATOM 1512 C C . ARG A 1 197 ? -15.614 17.807 9.001 1.00 90.62 197 ARG A C 1
ATOM 1514 O O . ARG A 1 197 ? -15.473 18.347 10.087 1.00 90.62 197 ARG A O 1
ATOM 1521 N N . TYR A 1 198 ? -16.755 17.860 8.311 1.00 91.25 198 TYR A N 1
ATOM 1522 C CA . TYR A 1 198 ? -17.934 18.605 8.768 1.00 91.25 198 TYR A CA 1
ATOM 1523 C C . TYR A 1 198 ? -18.443 18.095 10.123 1.00 91.25 198 TYR A C 1
ATOM 1525 O O . TYR A 1 198 ? -18.842 18.881 10.980 1.00 91.25 198 TYR A O 1
ATOM 1533 N N . ILE A 1 199 ? -18.408 16.777 10.340 1.00 89.75 199 ILE A N 1
ATOM 1534 C CA . ILE A 1 199 ? -18.844 16.189 11.609 1.00 89.75 199 ILE A CA 1
ATOM 1535 C C . ILE A 1 199 ? -17.856 16.553 12.735 1.00 89.75 199 ILE A C 1
ATOM 1537 O O . ILE A 1 199 ? -18.305 16.893 13.829 1.00 89.75 199 ILE A O 1
ATOM 1541 N N . ILE A 1 200 ? -16.539 16.565 12.470 1.00 88.94 200 ILE A N 1
ATOM 1542 C CA . ILE A 1 200 ? -15.535 17.084 13.422 1.00 88.94 200 ILE A CA 1
ATOM 1543 C C . ILE A 1 200 ? -15.842 18.536 13.786 1.00 88.94 200 ILE A C 1
ATOM 1545 O O . ILE A 1 200 ? -15.892 18.859 14.972 1.00 88.94 200 ILE A O 1
ATOM 1549 N N . ASP A 1 201 ? -16.061 19.393 12.790 1.00 91.31 201 ASP A N 1
ATOM 1550 C CA . ASP A 1 201 ? -16.255 20.829 13.006 1.00 91.31 201 ASP A CA 1
ATOM 1551 C C . ASP A 1 201 ? -17.529 21.112 13.820 1.00 91.31 201 ASP A C 1
ATOM 1553 O O . ASP A 1 201 ? -17.550 22.006 14.663 1.00 91.31 201 ASP A O 1
ATOM 1557 N N . LYS A 1 202 ? -18.583 20.312 13.613 1.00 90.69 202 LYS A N 1
ATOM 1558 C CA . LYS A 1 202 ? -19.874 20.467 14.293 1.00 90.69 202 LYS A CA 1
ATOM 1559 C C . LYS A 1 202 ? -19.918 19.853 15.695 1.00 90.69 202 LYS A C 1
ATOM 1561 O O . LYS A 1 202 ? -20.545 20.421 16.585 1.00 90.69 202 LYS A O 1
ATOM 1566 N N . HIS A 1 203 ? -19.314 18.681 15.891 1.00 86.88 203 HIS A N 1
ATOM 1567 C CA . HIS A 1 203 ? -19.484 17.886 17.116 1.00 86.88 203 HIS A CA 1
ATOM 1568 C C . HIS A 1 203 ? -18.215 17.772 17.966 1.00 86.88 203 HIS A C 1
ATOM 1570 O O . HIS A 1 203 ? -18.278 17.290 19.097 1.00 86.88 203 HIS A O 1
ATOM 1576 N N . GLY A 1 204 ? -17.072 18.235 17.463 1.00 87.25 204 GLY A N 1
ATOM 1577 C CA . GLY A 1 204 ? -15.793 18.190 18.155 1.00 87.25 204 GLY A CA 1
ATOM 1578 C C . GLY A 1 204 ? -15.127 16.810 18.133 1.00 87.25 204 GLY A C 1
ATOM 1579 O O . GLY A 1 204 ? -15.755 15.760 17.978 1.00 87.25 204 GLY A O 1
ATOM 1580 N N . LYS A 1 205 ? -13.806 16.814 18.337 1.00 84.50 205 LYS A N 1
ATOM 1581 C CA . LYS A 1 205 ? -12.946 15.627 18.204 1.00 84.50 205 LYS A CA 1
ATOM 1582 C C . LYS A 1 205 ? -13.352 14.462 19.118 1.00 84.50 205 LYS A C 1
ATOM 1584 O O . LYS A 1 205 ? -13.395 13.323 18.673 1.00 84.50 205 LYS A O 1
ATOM 1589 N N . LYS A 1 206 ? -13.708 14.740 20.376 1.00 84.62 206 LYS A N 1
ATOM 1590 C CA . LYS A 1 206 ? -14.052 13.701 21.365 1.00 84.62 206 LYS A CA 1
ATOM 1591 C C . LYS A 1 206 ? -15.280 12.874 20.957 1.00 84.62 206 LYS A C 1
ATOM 1593 O O . LYS A 1 206 ? -15.303 11.665 21.169 1.00 84.62 206 LYS A O 1
ATOM 1598 N N . ASN A 1 207 ? -16.289 13.520 20.374 1.00 86.00 207 ASN A N 1
ATOM 1599 C CA . ASN A 1 207 ? -17.507 12.844 19.928 1.00 86.00 207 ASN A CA 1
ATOM 1600 C C . ASN A 1 207 ? -17.249 12.006 18.672 1.00 86.00 207 ASN A C 1
ATOM 1602 O O . ASN A 1 207 ? -17.770 10.901 18.547 1.00 86.00 207 ASN A O 1
ATOM 1606 N N . ILE A 1 208 ? -16.376 12.492 17.788 1.00 89.56 208 ILE A N 1
ATOM 1607 C CA . ILE A 1 208 ? -15.915 11.738 16.624 1.00 89.56 208 ILE A CA 1
ATOM 1608 C C . ILE A 1 208 ? -15.138 10.487 17.018 1.00 89.56 208 ILE A C 1
ATOM 1610 O O . ILE A 1 208 ? -15.413 9.417 16.485 1.00 89.56 208 ILE A O 1
ATOM 1614 N N . ASP A 1 209 ? -14.230 10.588 17.983 1.00 89.44 209 ASP A N 1
ATOM 1615 C CA . ASP A 1 209 ? -13.475 9.442 18.488 1.00 89.44 209 ASP A CA 1
ATOM 1616 C C . ASP A 1 209 ? -14.423 8.335 19.000 1.00 89.44 209 ASP A C 1
ATOM 1618 O O . ASP A 1 209 ? -14.298 7.164 18.627 1.00 89.44 209 ASP A O 1
ATOM 1622 N N . ALA A 1 210 ? -15.444 8.707 19.780 1.00 88.12 210 ALA A N 1
ATOM 1623 C CA . ALA A 1 210 ? -16.455 7.771 20.275 1.00 88.12 210 ALA A CA 1
ATOM 1624 C C . ALA A 1 210 ? -17.292 7.142 19.146 1.00 88.12 210 ALA A C 1
ATOM 1626 O O . ALA A 1 210 ? -17.551 5.936 19.160 1.00 88.12 210 ALA A O 1
ATOM 1627 N N . LEU A 1 211 ? -17.683 7.942 18.155 1.00 92.62 211 LEU A N 1
ATOM 1628 C CA . LEU A 1 211 ? -18.437 7.505 16.981 1.00 92.62 211 LEU A CA 1
ATOM 1629 C C . LEU A 1 211 ? -17.639 6.521 16.123 1.00 92.62 211 LEU A C 1
ATOM 1631 O O . LEU A 1 211 ? -18.158 5.487 15.704 1.00 92.62 211 LEU A O 1
ATOM 1635 N N . LEU A 1 212 ? -16.355 6.794 15.914 1.00 94.44 212 LEU A N 1
ATOM 1636 C CA . LEU A 1 212 ? -15.433 5.923 15.197 1.00 94.44 212 LEU A CA 1
ATOM 1637 C C . LEU A 1 212 ? -15.228 4.590 15.928 1.00 94.44 212 LEU A C 1
ATOM 1639 O O . LEU A 1 212 ? -15.258 3.536 15.294 1.00 94.44 212 LEU A O 1
ATOM 1643 N N . ALA A 1 213 ? -15.075 4.614 17.254 1.00 92.31 213 ALA A N 1
ATOM 1644 C CA . ALA A 1 213 ? -15.005 3.402 18.070 1.00 92.31 213 ALA A CA 1
ATOM 1645 C C . ALA A 1 213 ? -16.335 2.621 18.086 1.00 92.31 213 ALA A C 1
ATOM 1647 O O . ALA A 1 213 ? -16.341 1.392 18.131 1.00 92.31 213 ALA A O 1
ATOM 1648 N N . GLY A 1 214 ? -17.479 3.310 18.043 1.00 93.31 214 GLY A N 1
ATOM 1649 C CA . GLY A 1 214 ? -18.796 2.692 17.868 1.00 93.31 214 GLY A CA 1
ATOM 1650 C C . GLY A 1 214 ? -18.940 2.012 16.507 1.00 93.31 214 GLY A C 1
ATOM 1651 O O . GLY A 1 214 ? -19.323 0.850 16.438 1.00 93.31 214 GLY A O 1
ATOM 1652 N N . THR A 1 215 ? -18.551 2.707 15.437 1.00 95.56 215 THR A N 1
ATOM 1653 C CA . THR A 1 215 ? -18.603 2.196 14.059 1.00 95.56 215 THR A CA 1
ATOM 1654 C C . THR A 1 215 ? -17.745 0.941 13.905 1.00 95.56 215 THR A C 1
ATOM 1656 O O . THR A 1 215 ? -18.197 -0.042 13.328 1.00 95.56 215 THR A O 1
ATOM 1659 N N . ALA A 1 216 ? -16.539 0.932 14.482 1.00 95.12 216 ALA A N 1
ATOM 1660 C CA . ALA A 1 216 ? -15.661 -0.235 14.466 1.00 95.12 216 ALA A CA 1
ATOM 1661 C C . ALA A 1 216 ? -16.312 -1.468 15.112 1.00 95.12 216 ALA A C 1
ATOM 1663 O O . ALA A 1 216 ? -16.270 -2.551 14.536 1.00 95.12 216 ALA A O 1
ATOM 1664 N N . ARG A 1 217 ? -16.964 -1.286 16.270 1.00 93.81 217 ARG A N 1
ATOM 1665 C CA . ARG A 1 217 ? -17.674 -2.359 16.985 1.00 93.81 217 ARG A CA 1
ATOM 1666 C C . ARG A 1 217 ? -18.881 -2.884 16.213 1.00 93.81 217 ARG A C 1
ATOM 1668 O O . ARG A 1 217 ? -19.117 -4.086 16.225 1.00 93.81 217 ARG A O 1
ATOM 1675 N N . LEU A 1 218 ? -19.627 -2.005 15.540 1.00 95.00 218 LEU A N 1
ATOM 1676 C CA . LEU A 1 218 ? -20.738 -2.416 14.675 1.00 95.00 218 LEU A CA 1
ATOM 1677 C C . LEU A 1 218 ? -20.246 -3.261 13.504 1.00 95.00 218 LEU A C 1
ATOM 1679 O O . LEU A 1 218 ? -20.841 -4.290 13.212 1.00 95.00 218 LEU A O 1
ATOM 1683 N N . ILE A 1 219 ? -19.155 -2.837 12.855 1.00 97.00 219 ILE A N 1
ATOM 1684 C CA . ILE A 1 219 ? -18.553 -3.612 11.770 1.00 97.00 219 ILE A CA 1
ATOM 1685 C C . ILE A 1 219 ? -18.106 -4.968 12.313 1.00 97.00 219 ILE A C 1
ATOM 1687 O O . ILE A 1 219 ? -18.554 -5.984 11.806 1.00 97.00 219 ILE A O 1
ATOM 1691 N N . GLU A 1 220 ? -17.287 -4.997 13.366 1.00 93.31 220 GLU A N 1
ATOM 1692 C CA . GLU A 1 220 ? -16.753 -6.236 13.947 1.00 93.31 220 GLU A CA 1
ATOM 1693 C C . GLU A 1 220 ? -17.851 -7.225 14.377 1.00 93.31 220 GLU A C 1
ATOM 1695 O O . GLU A 1 220 ? -17.712 -8.421 14.139 1.00 93.31 220 GLU A O 1
ATOM 1700 N N . GLY A 1 221 ? -18.966 -6.739 14.937 1.00 91.00 221 GLY A N 1
ATOM 1701 C CA . GLY A 1 221 ? -20.099 -7.576 15.352 1.00 91.00 221 GLY A CA 1
ATOM 1702 C C . GLY A 1 221 ? -20.870 -8.248 14.207 1.00 91.00 221 GLY A C 1
ATOM 1703 O O . GLY A 1 221 ? -21.558 -9.238 14.441 1.00 91.00 221 GLY A O 1
ATOM 1704 N N . GLU A 1 222 ? -20.741 -7.747 12.977 1.00 93.25 222 GLU A N 1
ATOM 1705 C CA . GLU A 1 222 ? -21.403 -8.276 11.774 1.00 93.25 222 GLU A CA 1
ATOM 1706 C C . GLU A 1 222 ? -20.522 -9.228 10.948 1.00 93.25 222 GLU A C 1
ATOM 1708 O O . GLU A 1 222 ? -20.978 -9.784 9.939 1.00 93.25 222 GLU A O 1
ATOM 1713 N N . LEU A 1 223 ? -19.253 -9.377 11.337 1.00 92.88 223 LEU A N 1
ATOM 1714 C CA . LEU A 1 223 ? -18.246 -10.154 10.622 1.00 92.88 223 LEU A CA 1
ATOM 1715 C C . LEU A 1 223 ? -18.161 -11.599 11.125 1.00 92.88 223 LEU A C 1
ATOM 1717 O O . LEU A 1 223 ? -18.385 -11.903 12.296 1.00 92.88 223 LEU A O 1
ATOM 1721 N N . ARG A 1 224 ? -17.814 -12.520 10.220 1.00 91.12 224 ARG A N 1
ATOM 1722 C CA . ARG A 1 224 ? -17.559 -13.928 10.556 1.00 91.12 224 ARG A CA 1
ATOM 1723 C C . ARG A 1 224 ? -16.201 -14.065 11.240 1.00 91.12 224 ARG A C 1
ATOM 1725 O O . ARG A 1 224 ? -15.327 -13.220 11.101 1.00 91.12 224 ARG A O 1
ATOM 1732 N N . SER A 1 225 ? -15.959 -15.209 11.877 1.00 81.81 225 SER A N 1
ATOM 1733 C CA . SER A 1 225 ? -14.682 -15.499 12.549 1.00 81.81 225 SER A CA 1
ATOM 1734 C C . SER A 1 225 ? -13.448 -15.453 11.636 1.00 81.81 225 SER A C 1
ATOM 1736 O O . SER A 1 225 ? -12.338 -15.266 12.129 1.00 81.81 225 SER A O 1
ATOM 1738 N N . ARG A 1 226 ? -13.621 -15.687 10.326 1.00 85.56 226 ARG A N 1
ATOM 1739 C CA . ARG A 1 226 ? -12.537 -15.648 9.329 1.00 85.56 226 ARG A CA 1
ATOM 1740 C C . ARG A 1 226 ? -12.363 -14.260 8.699 1.00 85.56 226 ARG A C 1
ATOM 1742 O O . ARG A 1 226 ? -11.293 -13.965 8.169 1.00 85.56 226 ARG A O 1
ATOM 1749 N N . ASP A 1 227 ? -13.385 -13.417 8.784 1.00 92.31 227 ASP A N 1
ATOM 1750 C CA . ASP A 1 227 ? -13.325 -12.047 8.297 1.00 92.31 227 ASP A CA 1
ATOM 1751 C C . ASP A 1 227 ? -12.449 -11.214 9.241 1.00 92.31 227 ASP A C 1
ATOM 1753 O O . ASP A 1 227 ? -12.227 -11.558 10.405 1.00 92.31 227 ASP A O 1
ATOM 1757 N N . SER A 1 228 ? -11.915 -10.102 8.748 1.00 92.81 228 SER A N 1
ATOM 1758 C CA . SER A 1 228 ? -11.139 -9.197 9.599 1.00 92.81 228 SER A CA 1
ATOM 1759 C C . SER A 1 228 ? -11.413 -7.748 9.262 1.00 92.81 228 SER A C 1
ATOM 1761 O O . SER A 1 228 ? -11.663 -7.414 8.107 1.00 92.81 228 SER A O 1
ATOM 1763 N N . VAL A 1 229 ? -11.341 -6.890 10.278 1.00 96.12 229 VAL A N 1
ATOM 1764 C CA . VAL A 1 229 ? -11.509 -5.442 10.160 1.00 96.12 229 VAL A CA 1
ATOM 1765 C C . VAL A 1 229 ? -10.257 -4.719 10.646 1.00 96.12 229 VAL A C 1
ATOM 1767 O O . VAL A 1 229 ? -9.611 -5.127 11.615 1.00 96.12 229 VAL A O 1
ATOM 1770 N N . GLY A 1 230 ? -9.912 -3.625 9.974 1.00 95.31 230 GLY A N 1
ATOM 1771 C CA . GLY A 1 230 ? -8.839 -2.731 10.375 1.00 95.31 230 GLY A CA 1
ATOM 1772 C C . GLY A 1 230 ? -9.156 -1.264 10.122 1.00 95.31 230 GLY A C 1
ATOM 1773 O O . GLY A 1 230 ? -9.956 -0.911 9.259 1.00 95.31 230 GLY A O 1
ATOM 1774 N N . ARG A 1 231 ? -8.500 -0.390 10.879 1.00 95.75 231 ARG A N 1
ATOM 1775 C CA . ARG A 1 231 ? -8.462 1.052 10.673 1.00 95.75 231 ARG A CA 1
ATOM 1776 C C . ARG A 1 231 ? -7.508 1.358 9.523 1.00 95.75 231 ARG A C 1
ATOM 1778 O O . ARG A 1 231 ? -6.293 1.328 9.700 1.00 95.75 231 ARG A O 1
ATOM 1785 N N . PHE A 1 232 ? -8.057 1.609 8.343 1.00 94.56 232 PHE A N 1
ATOM 1786 C CA . PHE A 1 232 ? -7.280 1.841 7.128 1.00 94.56 232 PHE A CA 1
ATOM 1787 C C . PHE A 1 232 ? -6.794 3.287 7.005 1.00 94.56 232 PHE A C 1
ATOM 1789 O O . PHE A 1 232 ? -5.720 3.531 6.464 1.00 94.56 232 PHE A O 1
ATOM 1796 N N . ASP A 1 233 ? -7.566 4.240 7.523 1.00 92.81 233 ASP A N 1
ATOM 1797 C CA . ASP A 1 233 ? -7.206 5.658 7.554 1.00 92.81 233 ASP A CA 1
ATOM 1798 C C . ASP A 1 233 ? -7.927 6.391 8.705 1.00 92.81 233 ASP A C 1
ATOM 1800 O O . ASP A 1 233 ? -8.672 5.784 9.484 1.00 92.81 233 ASP A O 1
ATOM 1804 N N . GLU A 1 234 ? -7.761 7.711 8.799 1.00 89.75 234 GLU A N 1
ATOM 1805 C CA . GLU A 1 234 ? -8.384 8.579 9.803 1.00 89.75 234 GLU A CA 1
ATOM 1806 C C . GLU A 1 234 ? -9.907 8.456 9.862 1.00 89.75 234 GLU A C 1
ATOM 1808 O O . GLU A 1 234 ? -10.479 8.713 10.913 1.00 89.75 234 GLU A O 1
ATOM 1813 N N . CYS A 1 235 ? -10.578 8.062 8.778 1.00 94.00 235 CYS A N 1
ATOM 1814 C CA . CYS A 1 235 ? -12.035 7.876 8.724 1.00 94.00 235 CYS A CA 1
ATOM 1815 C C . CYS A 1 235 ? -12.468 6.672 7.875 1.00 94.00 235 CYS A C 1
ATOM 1817 O O . CYS A 1 235 ? -13.629 6.587 7.471 1.00 94.00 235 CYS A O 1
ATOM 1819 N N . VAL A 1 236 ? -11.530 5.770 7.570 1.00 97.62 236 VAL A N 1
ATOM 1820 C CA . VAL A 1 236 ? -11.753 4.631 6.673 1.00 97.62 236 VAL A CA 1
ATOM 1821 C C . VAL A 1 236 ? -11.431 3.334 7.399 1.00 97.62 236 VAL A C 1
ATOM 1823 O O . VAL A 1 236 ? -10.382 3.203 8.033 1.00 97.62 236 VAL A O 1
ATOM 1826 N N . PHE A 1 237 ? -12.332 2.368 7.282 1.00 98.31 237 PHE A N 1
ATOM 1827 C CA . PHE A 1 237 ? -12.159 1.000 7.744 1.00 98.31 237 PHE A CA 1
ATOM 1828 C C . PHE A 1 237 ? -11.956 0.079 6.548 1.00 98.31 237 PHE A C 1
ATOM 1830 O O . PHE A 1 237 ? -12.604 0.256 5.522 1.00 98.31 237 PHE A O 1
ATOM 1837 N N . ALA A 1 238 ? -11.087 -0.912 6.688 1.00 98.00 238 ALA A N 1
ATOM 1838 C CA . ALA A 1 238 ? -10.934 -1.983 5.721 1.00 98.00 238 ALA A CA 1
ATOM 1839 C C . ALA A 1 238 ? -11.490 -3.282 6.298 1.00 98.00 238 ALA A C 1
ATOM 1841 O O . ALA A 1 238 ? -11.248 -3.587 7.466 1.00 98.00 238 ALA A O 1
ATOM 1842 N N . VAL A 1 239 ? -12.216 -4.039 5.482 1.00 98.06 239 VAL A N 1
ATOM 1843 C CA . VAL A 1 239 ? -12.760 -5.351 5.833 1.00 98.06 239 VAL A CA 1
ATOM 1844 C C . VAL A 1 239 ? -12.305 -6.366 4.795 1.00 98.06 239 VAL A C 1
ATOM 1846 O O . VAL A 1 239 ? -12.618 -6.224 3.615 1.00 98.06 239 VAL A O 1
ATOM 1849 N N . ALA A 1 240 ? -11.575 -7.387 5.233 1.00 96.06 240 ALA A N 1
ATOM 1850 C CA . ALA A 1 240 ? -11.173 -8.505 4.391 1.00 96.06 240 ALA A CA 1
ATOM 1851 C C . ALA A 1 240 ? -12.162 -9.657 4.562 1.00 96.06 240 ALA A C 1
ATOM 1853 O O . ALA A 1 240 ? -12.434 -10.065 5.694 1.00 96.06 240 ALA A O 1
ATOM 1854 N N . LEU A 1 241 ? -12.648 -10.181 3.438 1.00 95.12 241 LEU A N 1
ATOM 1855 C CA . LEU A 1 241 ? -13.609 -11.279 3.358 1.00 95.12 241 LEU A CA 1
ATOM 1856 C C . LEU A 1 241 ? -12.995 -12.435 2.547 1.00 95.12 241 LEU A C 1
ATOM 1858 O O . LEU A 1 241 ? -13.102 -12.459 1.313 1.00 95.12 241 LEU A O 1
ATOM 1862 N N . PRO A 1 242 ? -12.297 -13.375 3.206 1.00 91.38 242 PRO A N 1
ATOM 1863 C CA . PRO A 1 242 ? -11.817 -14.595 2.566 1.00 91.38 242 PRO A CA 1
ATOM 1864 C C . PRO A 1 242 ? -12.987 -15.465 2.093 1.00 91.38 242 PRO A C 1
ATOM 1866 O O . PRO A 1 242 ? -14.079 -15.413 2.660 1.00 91.38 242 PRO A O 1
ATOM 1869 N N . ASP A 1 243 ? -12.765 -16.263 1.048 1.00 89.31 243 ASP A N 1
ATOM 1870 C CA . ASP A 1 243 ? -13.759 -17.164 0.443 1.00 89.31 243 ASP A CA 1
ATOM 1871 C C . ASP A 1 243 ? -15.094 -16.482 0.103 1.00 89.31 243 ASP A C 1
ATOM 1873 O O . ASP A 1 243 ? -16.167 -17.079 0.193 1.00 89.31 243 ASP A O 1
ATOM 1877 N N . THR A 1 244 ? -15.034 -15.201 -0.252 1.00 90.69 244 THR A N 1
ATOM 1878 C CA . THR A 1 244 ? -16.218 -14.384 -0.508 1.00 90.69 244 THR A CA 1
ATOM 1879 C C . THR A 1 244 ? -16.130 -13.813 -1.910 1.00 90.69 244 THR A C 1
ATOM 1881 O O . THR A 1 244 ? -15.227 -13.031 -2.219 1.00 90.69 244 THR A O 1
ATOM 1884 N N . ASP A 1 245 ? -17.064 -14.231 -2.763 1.00 91.12 245 ASP A N 1
ATOM 1885 C CA . ASP A 1 245 ? -17.194 -13.722 -4.123 1.00 91.12 245 ASP A CA 1
ATOM 1886 C C . ASP A 1 245 ? -17.717 -12.278 -4.158 1.00 91.12 245 ASP A C 1
ATOM 1888 O O . ASP A 1 245 ? -18.062 -11.673 -3.137 1.00 91.12 245 ASP A O 1
ATOM 1892 N N . HIS A 1 246 ? -17.761 -11.717 -5.362 1.00 90.25 246 HIS A N 1
ATOM 1893 C CA . HIS A 1 246 ? -18.096 -10.318 -5.567 1.00 90.25 246 HIS A CA 1
ATOM 1894 C C . HIS A 1 246 ? -19.534 -9.982 -5.147 1.00 90.25 246 HIS A C 1
ATOM 1896 O O . HIS A 1 246 ? -19.775 -8.979 -4.470 1.00 90.25 246 HIS A O 1
ATOM 1902 N N . ALA A 1 247 ? -20.500 -10.841 -5.479 1.00 90.88 247 ALA A N 1
ATOM 1903 C CA . ALA A 1 247 ? -21.903 -10.627 -5.137 1.00 90.88 247 ALA A CA 1
ATOM 1904 C C . ALA A 1 247 ? -22.130 -10.688 -3.617 1.00 90.88 247 ALA A C 1
ATOM 1906 O O . ALA A 1 247 ? -22.808 -9.825 -3.048 1.00 90.88 247 ALA A O 1
ATOM 1907 N N . ALA A 1 248 ? -21.516 -11.661 -2.943 1.00 93.38 248 ALA A N 1
ATOM 1908 C CA . ALA A 1 248 ? -21.566 -11.793 -1.495 1.00 93.38 248 ALA A CA 1
ATOM 1909 C C . ALA A 1 248 ? -20.871 -10.616 -0.790 1.00 93.38 248 ALA A C 1
ATOM 1911 O O . ALA A 1 248 ? -21.402 -10.091 0.193 1.00 93.38 248 ALA A O 1
ATOM 1912 N N . ALA A 1 249 ? -19.737 -10.141 -1.312 1.00 95.75 249 ALA A N 1
ATOM 1913 C CA . ALA A 1 249 ? -19.041 -8.971 -0.780 1.00 95.75 249 ALA A CA 1
ATOM 1914 C C . ALA A 1 249 ? -19.894 -7.697 -0.877 1.00 95.75 249 ALA A C 1
ATOM 1916 O O . ALA A 1 249 ? -19.986 -6.944 0.097 1.00 95.75 249 ALA A O 1
ATOM 1917 N N . LYS A 1 250 ? -20.592 -7.487 -2.003 1.00 96.50 250 LYS A N 1
ATOM 1918 C CA . LYS A 1 250 ? -21.561 -6.387 -2.159 1.00 96.50 250 LYS A CA 1
ATOM 1919 C C . LYS A 1 250 ? -22.677 -6.473 -1.123 1.00 96.50 250 LYS A C 1
ATOM 1921 O O . LYS A 1 250 ? -22.982 -5.474 -0.477 1.00 96.50 250 LYS A O 1
ATOM 1926 N N . ALA A 1 251 ? -23.243 -7.663 -0.913 1.00 95.94 251 ALA A N 1
ATOM 1927 C CA . ALA A 1 251 ? -24.301 -7.867 0.073 1.00 95.94 251 ALA A CA 1
ATOM 1928 C C . ALA A 1 251 ? -23.839 -7.553 1.509 1.00 95.94 251 ALA A C 1
ATOM 1930 O O . ALA A 1 251 ? -24.579 -6.928 2.270 1.00 95.94 251 ALA A O 1
ATOM 1931 N N . VAL A 1 252 ? -22.612 -7.944 1.879 1.00 97.19 252 VAL A N 1
ATOM 1932 C CA . VAL A 1 252 ? -22.011 -7.590 3.178 1.00 97.19 252 VAL A CA 1
ATOM 1933 C C . VAL A 1 252 ? -21.807 -6.079 3.289 1.00 97.19 252 VAL A C 1
ATOM 1935 O O . VAL A 1 252 ? -22.205 -5.485 4.290 1.00 97.19 252 VAL A O 1
ATOM 1938 N N . GLY A 1 253 ? -21.253 -5.440 2.256 1.00 97.19 253 GLY A N 1
ATOM 1939 C CA . GLY A 1 253 ? -21.016 -3.997 2.250 1.00 97.19 253 GLY A CA 1
ATOM 1940 C C . GLY A 1 253 ? -22.299 -3.179 2.371 1.00 97.19 253 GLY A C 1
ATOM 1941 O O . GLY A 1 253 ? -22.365 -2.252 3.178 1.00 97.19 253 GLY A O 1
ATOM 1942 N N . ASP A 1 254 ? -23.350 -3.555 1.641 1.00 97.12 254 ASP A N 1
ATOM 1943 C CA . ASP A 1 254 ? -24.651 -2.892 1.734 1.00 97.12 254 ASP A CA 1
ATOM 1944 C C . ASP A 1 254 ? -25.330 -3.120 3.088 1.00 97.12 254 ASP A C 1
ATOM 1946 O O . ASP A 1 254 ? -25.960 -2.199 3.619 1.00 97.12 254 ASP A O 1
ATOM 1950 N N . ARG A 1 255 ? -25.188 -4.316 3.678 1.00 97.50 255 ARG A N 1
ATOM 1951 C CA . ARG A 1 255 ? -25.687 -4.600 5.032 1.00 97.50 255 ARG A CA 1
ATOM 1952 C C . ARG A 1 255 ? -25.020 -3.685 6.056 1.00 97.50 255 ARG A C 1
ATOM 1954 O O . ARG A 1 255 ? -25.727 -3.007 6.799 1.00 97.50 255 ARG A O 1
ATOM 1961 N N . LEU A 1 256 ? -23.687 -3.607 6.041 1.00 97.88 256 LEU A N 1
ATOM 1962 C CA . LEU A 1 256 ? -22.914 -2.734 6.929 1.00 97.88 256 LEU A CA 1
ATOM 1963 C C . LEU A 1 256 ? -23.289 -1.259 6.742 1.00 97.88 256 LEU A C 1
ATOM 1965 O O . LEU A 1 256 ? -23.531 -0.557 7.722 1.00 97.88 256 LEU A O 1
ATOM 1969 N N . ARG A 1 257 ? -23.411 -0.795 5.492 1.00 98.12 257 ARG A N 1
ATOM 1970 C CA . ARG A 1 257 ? -23.823 0.582 5.185 1.00 98.12 257 ARG A CA 1
ATOM 1971 C C . ARG A 1 257 ? -25.187 0.918 5.788 1.00 98.12 257 ARG A C 1
ATOM 1973 O O . ARG A 1 257 ? -25.329 1.950 6.442 1.00 98.12 257 ARG A O 1
ATOM 1980 N N . ARG A 1 258 ? -26.189 0.054 5.586 1.00 97.38 258 ARG A N 1
ATOM 1981 C CA . ARG A 1 258 ? -27.545 0.254 6.129 1.00 97.38 258 ARG A CA 1
ATOM 1982 C C . ARG A 1 258 ? -27.564 0.203 7.653 1.00 97.38 258 ARG A C 1
ATOM 1984 O O . ARG A 1 258 ? -28.234 1.034 8.257 1.00 97.38 258 ARG A O 1
ATOM 1991 N N . LEU A 1 259 ? -26.822 -0.725 8.260 1.00 97.00 259 LEU A N 1
ATOM 1992 C CA . LEU A 1 259 ? -26.707 -0.835 9.715 1.00 97.00 259 LEU A CA 1
ATOM 1993 C C . LEU A 1 259 ? -26.130 0.446 10.327 1.00 97.00 259 LEU A C 1
ATOM 1995 O O . LEU A 1 259 ? -26.702 0.993 11.266 1.00 97.00 259 LEU A O 1
ATOM 1999 N N . ILE A 1 260 ? -25.028 0.952 9.767 1.00 96.81 260 ILE A N 1
ATOM 2000 C CA . ILE A 1 260 ? -24.384 2.178 10.253 1.00 96.81 260 ILE A CA 1
ATOM 2001 C C . ILE A 1 260 ? -25.323 3.377 10.090 1.00 96.81 260 ILE A C 1
ATOM 2003 O O . ILE A 1 260 ? -25.478 4.152 11.028 1.00 96.81 260 ILE A O 1
ATOM 2007 N N . LYS A 1 261 ? -26.007 3.492 8.943 1.00 96.38 261 LYS A N 1
ATOM 2008 C CA . LYS A 1 261 ? -26.989 4.557 8.690 1.00 96.38 261 LYS A CA 1
ATOM 2009 C C . LYS A 1 261 ? -28.168 4.532 9.668 1.00 96.38 261 LYS A C 1
ATOM 2011 O O . LYS A 1 261 ? -28.686 5.586 10.020 1.00 96.38 261 LYS A O 1
ATOM 2016 N N . ALA A 1 262 ? -28.606 3.345 10.081 1.00 95.12 262 ALA A N 1
ATOM 2017 C CA . ALA A 1 262 ? -29.701 3.173 11.031 1.00 95.12 262 ALA A CA 1
ATOM 2018 C C . ALA A 1 262 ? -29.274 3.362 12.499 1.00 95.12 262 ALA A C 1
ATOM 2020 O O . ALA A 1 262 ? -30.132 3.367 13.379 1.00 95.12 262 ALA A O 1
ATOM 2021 N N . THR A 1 263 ? -27.972 3.487 12.775 1.00 93.38 263 THR A N 1
ATOM 2022 C CA . THR A 1 263 ? -27.453 3.593 14.140 1.00 93.38 263 THR A CA 1
ATOM 2023 C C . THR A 1 263 ? -27.259 5.047 14.552 1.00 93.38 263 THR A C 1
ATOM 2025 O O . THR A 1 263 ? -26.633 5.840 13.850 1.00 93.38 263 THR A O 1
ATOM 2028 N N . GLU A 1 264 ? -27.746 5.380 15.744 1.00 90.81 264 GLU A N 1
ATOM 2029 C CA . GLU A 1 264 ? -27.475 6.652 16.405 1.00 90.81 264 GLU A CA 1
ATOM 2030 C C . GLU A 1 264 ? -26.278 6.521 17.347 1.00 90.81 264 GLU A C 1
ATOM 2032 O O . GLU A 1 264 ? -26.245 5.663 18.229 1.00 90.81 264 GLU A O 1
ATOM 2037 N N . PHE A 1 265 ? -25.282 7.386 17.166 1.00 87.44 265 PHE A N 1
ATOM 2038 C CA . PHE A 1 265 ? -24.088 7.436 18.004 1.00 87.44 265 PHE A CA 1
ATOM 2039 C C . PHE A 1 265 ? -24.197 8.585 19.007 1.00 87.44 265 PHE A C 1
ATOM 2041 O O . PHE A 1 265 ? -24.489 9.711 18.619 1.00 87.44 265 PHE A O 1
ATOM 2048 N N . GLY A 1 266 ? -23.902 8.331 20.282 1.00 78.12 266 GLY A N 1
ATOM 2049 C CA . GL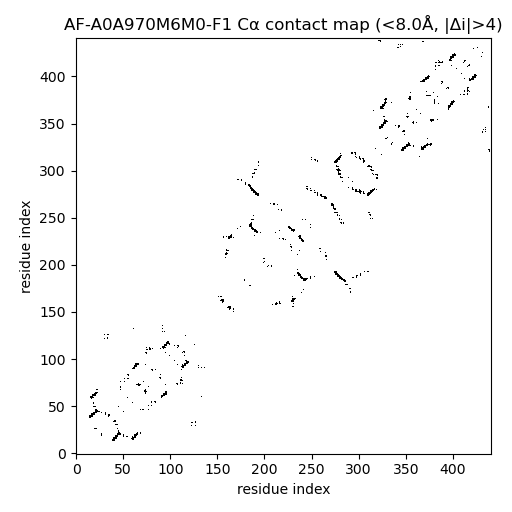Y A 1 266 ? -23.902 9.354 21.334 1.00 78.12 266 GLY A CA 1
ATOM 2050 C C . GLY A 1 266 ? -24.886 9.053 22.464 1.00 78.12 266 GLY A C 1
ATOM 2051 O O . GLY A 1 266 ? -25.342 7.923 22.618 1.00 78.12 266 GLY A O 1
ATOM 2052 N N . ASN A 1 267 ? -25.172 10.070 23.277 1.00 69.25 267 ASN A N 1
ATOM 2053 C CA . ASN A 1 267 ? -26.138 9.998 24.378 1.00 69.25 267 ASN A CA 1
ATOM 2054 C C . ASN A 1 267 ? -27.480 10.611 23.942 1.00 69.25 267 ASN A C 1
ATOM 2056 O O . ASN A 1 267 ? -27.528 11.313 22.935 1.00 69.25 267 ASN A O 1
ATOM 2060 N N . LEU A 1 268 ? -28.540 10.407 24.734 1.00 60.69 268 LEU A N 1
ATOM 2061 C CA . LEU A 1 268 ? -29.911 10.874 24.450 1.00 60.69 268 LEU A CA 1
ATOM 2062 C C . LEU A 1 268 ? -30.008 12.355 24.025 1.00 60.69 268 LEU A C 1
ATOM 2064 O O . LEU A 1 268 ? -30.810 12.679 23.158 1.00 60.69 268 LEU A O 1
ATOM 2068 N N . ASP A 1 269 ? -29.162 13.233 24.572 1.00 61.75 269 ASP A N 1
ATOM 2069 C CA . ASP A 1 269 ? -29.195 14.676 24.281 1.00 61.75 269 ASP A CA 1
ATOM 2070 C C . ASP A 1 269 ? -28.332 15.103 23.073 1.00 61.75 269 ASP A C 1
ATOM 2072 O O . ASP A 1 269 ? -28.397 16.251 22.634 1.00 61.75 269 ASP A O 1
ATOM 2076 N N . GLN A 1 270 ? -27.484 14.213 22.542 1.00 69.38 270 GLN A N 1
ATOM 2077 C CA . GLN A 1 270 ? -26.561 14.487 21.430 1.00 69.38 270 GLN A CA 1
ATOM 2078 C C . GLN A 1 270 ? -26.387 13.245 20.543 1.00 69.38 270 GLN A C 1
ATOM 2080 O O . GLN A 1 270 ? -25.280 12.706 20.436 1.00 69.38 270 GLN A O 1
ATOM 2085 N N . SER A 1 271 ? -27.472 12.779 19.915 1.00 82.75 271 SER A N 1
ATOM 2086 C CA . SER A 1 271 ? -27.389 11.700 18.930 1.00 82.75 271 SER A CA 1
ATOM 2087 C C . SER A 1 271 ? -26.856 12.210 17.587 1.00 82.75 271 SER A C 1
ATOM 2089 O O . SER A 1 271 ? -27.219 13.278 17.087 1.00 82.75 271 SER A O 1
ATOM 2091 N N . ILE A 1 272 ? -25.930 11.451 17.010 1.00 88.62 272 ILE A N 1
ATOM 2092 C CA . ILE A 1 272 ? -25.279 11.728 15.734 1.00 88.62 272 ILE A CA 1
ATOM 2093 C C . ILE A 1 272 ? -25.567 10.546 14.820 1.00 88.62 272 ILE A C 1
ATOM 2095 O O . ILE A 1 272 ? -25.192 9.414 15.120 1.00 88.62 272 ILE A O 1
ATOM 2099 N N . GLN A 1 273 ? -26.200 10.820 13.686 1.00 91.25 273 GLN A N 1
ATOM 2100 C CA . GLN A 1 273 ? -26.330 9.864 12.592 1.00 91.25 273 GLN A CA 1
ATOM 2101 C C . GLN A 1 273 ? -25.294 10.177 11.517 1.00 91.25 273 GLN A C 1
ATOM 2103 O O . GLN A 1 273 ? -25.010 11.342 11.223 1.00 91.25 273 GLN A O 1
ATOM 2108 N N . ILE A 1 274 ? -24.738 9.128 10.922 1.00 95.06 274 ILE A N 1
ATOM 2109 C CA . ILE A 1 274 ? -23.752 9.229 9.847 1.00 95.06 274 ILE A CA 1
ATOM 2110 C C . ILE A 1 274 ? -24.141 8.329 8.689 1.00 95.06 274 ILE A C 1
ATOM 2112 O O . ILE A 1 274 ? -24.850 7.341 8.854 1.00 95.06 274 ILE A O 1
ATOM 2116 N N . THR A 1 275 ? -23.606 8.647 7.520 1.00 97.25 275 THR A N 1
ATOM 2117 C CA . THR A 1 275 ? -23.588 7.737 6.380 1.00 97.25 275 THR A CA 1
ATOM 2118 C C . THR A 1 275 ? -22.157 7.312 6.090 1.00 97.25 275 THR A C 1
ATOM 2120 O O . THR A 1 275 ? -21.189 7.963 6.505 1.00 97.25 275 THR A O 1
ATOM 2123 N N . VAL A 1 276 ? -22.028 6.188 5.394 1.00 98.12 276 VAL A N 1
ATOM 2124 C CA . VAL A 1 276 ? -20.744 5.687 4.917 1.00 98.12 276 VAL A CA 1
ATOM 2125 C C . VAL A 1 276 ? -20.825 5.389 3.429 1.00 98.12 276 VAL A C 1
ATOM 2127 O O . VAL A 1 276 ? -21.838 4.897 2.928 1.00 98.12 276 VAL A O 1
ATOM 2130 N N . SER A 1 277 ? -19.716 5.634 2.747 1.00 98.25 277 SER A N 1
ATOM 2131 C CA . SER A 1 277 ? -19.470 5.162 1.392 1.00 98.25 277 SER A CA 1
ATOM 2132 C C . SER A 1 277 ? -18.638 3.888 1.431 1.00 98.25 277 SER A C 1
ATOM 2134 O O . SER A 1 277 ? -17.760 3.750 2.285 1.00 98.25 277 SER A O 1
ATOM 2136 N N . VAL A 1 278 ? -18.898 2.959 0.512 1.00 98.44 278 VAL A N 1
ATOM 2137 C CA . VAL A 1 278 ? -18.222 1.657 0.455 1.00 98.44 278 VAL A CA 1
ATOM 2138 C C . VAL A 1 278 ? -17.619 1.436 -0.929 1.00 98.44 278 VAL A C 1
ATOM 2140 O O . VAL A 1 278 ? -18.332 1.476 -1.927 1.00 98.44 278 VAL A O 1
ATOM 2143 N N . GLY A 1 279 ? -16.317 1.180 -0.989 1.00 97.56 279 GLY A N 1
ATOM 2144 C CA . GLY A 1 279 ? -15.645 0.649 -2.173 1.00 97.56 279 GLY A CA 1
ATOM 2145 C C . GLY A 1 279 ? -15.418 -0.848 -2.013 1.00 97.56 279 GLY A C 1
ATOM 2146 O O . GLY A 1 279 ? -14.858 -1.268 -1.003 1.00 97.56 279 GLY A O 1
ATOM 2147 N N . VAL A 1 280 ? -15.851 -1.656 -2.978 1.00 96.62 280 VAL A N 1
ATOM 2148 C CA . VAL A 1 280 ? -15.669 -3.118 -2.968 1.00 96.62 280 VAL A CA 1
ATOM 2149 C C . VAL A 1 280 ? -14.715 -3.515 -4.078 1.00 96.62 280 VAL A C 1
ATOM 2151 O O . VAL A 1 280 ? -14.874 -3.063 -5.205 1.00 96.62 280 VAL A O 1
ATOM 2154 N N . SER A 1 281 ? -13.767 -4.394 -3.784 1.00 93.12 281 SER A N 1
ATOM 2155 C CA . SER A 1 281 ? -12.922 -5.040 -4.785 1.00 93.12 281 SER A CA 1
ATOM 2156 C C . SER A 1 281 ? -12.827 -6.528 -4.493 1.00 93.12 281 SER A C 1
ATOM 2158 O O . SER A 1 281 ? -12.774 -6.940 -3.333 1.00 93.12 281 SER A O 1
ATOM 2160 N N . THR A 1 282 ? -12.809 -7.342 -5.542 1.00 90.38 282 THR A N 1
ATOM 2161 C CA . THR A 1 282 ? -12.770 -8.798 -5.422 1.00 90.38 282 THR A CA 1
ATOM 2162 C C . THR A 1 282 ? -11.740 -9.361 -6.374 1.00 90.38 282 THR A C 1
ATOM 2164 O O . THR A 1 282 ? -11.780 -9.100 -7.573 1.00 90.38 282 THR A O 1
ATOM 2167 N N . ARG A 1 283 ? -10.853 -10.206 -5.851 1.00 86.12 283 ARG A N 1
ATOM 2168 C CA . ARG A 1 283 ? -10.052 -11.101 -6.677 1.00 86.12 283 ARG A CA 1
ATOM 2169 C C . ARG A 1 283 ? -10.853 -12.383 -6.919 1.00 86.12 283 ARG A C 1
ATOM 2171 O O . ARG A 1 283 ? -11.114 -13.107 -5.951 1.00 86.12 283 ARG A O 1
ATOM 2178 N N . PRO A 1 284 ? -11.241 -12.684 -8.170 1.00 77.88 284 PRO A N 1
ATOM 2179 C CA . PRO A 1 284 ? -11.955 -13.914 -8.475 1.00 77.88 284 PRO A CA 1
ATOM 2180 C C . PRO A 1 284 ? -11.052 -15.150 -8.295 1.00 77.88 284 PRO A C 1
ATOM 2182 O O . PRO A 1 284 ? -9.819 -15.030 -8.303 1.00 77.88 284 PRO A O 1
ATOM 2185 N N . PRO A 1 285 ? -11.654 -16.346 -8.156 1.00 73.44 285 PRO A N 1
ATOM 2186 C CA . PRO A 1 285 ? -10.942 -17.621 -8.160 1.00 73.44 285 PRO A CA 1
ATOM 2187 C C . PRO A 1 285 ? -9.927 -17.720 -9.300 1.00 73.44 285 PRO A C 1
ATOM 2189 O O . PRO A 1 285 ? -10.183 -17.239 -10.400 1.00 73.44 285 PRO A O 1
ATOM 2192 N N . GLN A 1 286 ? -8.790 -18.378 -9.054 1.00 64.69 286 GLN A N 1
ATOM 2193 C CA . GLN A 1 286 ? -7.765 -18.704 -10.066 1.00 64.69 286 GLN A CA 1
ATOM 2194 C C . GLN A 1 286 ? -7.036 -17.500 -10.699 1.00 64.69 286 GLN A C 1
ATOM 2196 O O . GLN A 1 286 ? -6.043 -17.694 -11.401 1.00 64.69 286 GLN A O 1
ATOM 2201 N N . ASN A 1 287 ? -7.450 -16.265 -10.404 1.00 65.75 287 ASN A N 1
ATOM 2202 C CA . ASN A 1 287 ? -6.791 -15.062 -10.892 1.00 65.75 287 ASN A CA 1
ATOM 2203 C C . ASN A 1 287 ? -5.608 -14.675 -9.983 1.00 65.75 287 ASN A C 1
ATOM 2205 O O . ASN A 1 287 ? -5.731 -14.656 -8.750 1.00 65.75 287 ASN A O 1
ATOM 2209 N N . ARG A 1 288 ? -4.449 -14.385 -10.587 1.00 65.44 288 ARG A N 1
ATOM 2210 C CA . ARG A 1 288 ? -3.179 -14.082 -9.898 1.00 65.44 288 ARG A CA 1
ATOM 2211 C C . ARG A 1 288 ? -2.909 -12.582 -9.897 1.00 65.44 288 ARG A C 1
ATOM 2213 O O . ARG A 1 288 ? -1.942 -12.113 -10.488 1.00 65.44 288 ARG A O 1
ATOM 2220 N N . ILE A 1 289 ? -3.793 -11.844 -9.241 1.00 70.06 289 ILE A N 1
ATOM 2221 C CA . ILE A 1 289 ? -3.667 -10.394 -9.102 1.00 70.06 289 ILE A CA 1
ATOM 2222 C C . ILE A 1 289 ? -2.961 -10.077 -7.777 1.00 70.06 289 ILE A C 1
ATOM 2224 O O . ILE A 1 289 ? -3.314 -10.689 -6.759 1.00 70.06 289 ILE A O 1
ATOM 2228 N N . PRO A 1 290 ? -1.977 -9.157 -7.767 1.00 72.56 290 PRO A N 1
ATOM 2229 C CA . PRO A 1 290 ? -1.306 -8.732 -6.546 1.00 72.56 290 PRO A CA 1
ATOM 2230 C C . PRO A 1 290 ? -2.300 -8.174 -5.509 1.00 72.56 290 PRO A C 1
ATOM 2232 O O . PRO A 1 290 ? -3.271 -7.512 -5.886 1.00 72.56 290 PRO A O 1
ATOM 2235 N N . PRO A 1 291 ? -2.083 -8.407 -4.201 1.00 78.06 291 PRO A N 1
ATOM 2236 C CA . PRO A 1 291 ? -2.906 -7.824 -3.140 1.00 78.06 291 PRO A CA 1
ATOM 2237 C C . PRO A 1 291 ? -3.049 -6.299 -3.250 1.00 78.06 291 PRO A C 1
ATOM 2239 O O . PRO A 1 291 ? -4.113 -5.762 -2.950 1.00 78.06 291 PRO A O 1
ATOM 2242 N N . GLU A 1 292 ? -1.996 -5.617 -3.697 1.00 79.94 292 GLU A N 1
ATOM 2243 C CA . GLU A 1 292 ? -1.930 -4.168 -3.881 1.00 79.94 292 GLU A CA 1
ATOM 2244 C C . GLU A 1 292 ? -2.989 -3.684 -4.878 1.00 79.94 292 GLU A C 1
ATOM 2246 O O . GLU A 1 292 ? -3.735 -2.760 -4.573 1.00 79.94 292 GLU A O 1
ATOM 2251 N N . SER A 1 293 ? -3.155 -4.380 -6.005 1.00 80.50 293 SER A N 1
ATOM 2252 C CA . SER A 1 293 ? -4.156 -4.037 -7.022 1.00 80.50 293 SER A CA 1
ATOM 2253 C C . SER A 1 293 ? -5.596 -4.191 -6.512 1.00 80.50 293 SER A C 1
ATOM 2255 O O . SER A 1 293 ? -6.490 -3.463 -6.940 1.00 80.50 293 SER A O 1
ATOM 2257 N N . ILE A 1 294 ? -5.846 -5.113 -5.571 1.00 87.19 294 ILE A N 1
ATOM 2258 C CA . ILE A 1 294 ? -7.166 -5.247 -4.927 1.00 87.19 294 ILE A CA 1
ATOM 2259 C C . ILE A 1 294 ? -7.445 -4.019 -4.048 1.00 87.19 294 ILE A C 1
ATOM 2261 O O . ILE A 1 294 ? -8.564 -3.500 -4.055 1.00 87.19 294 ILE A O 1
ATOM 2265 N N . VAL A 1 295 ? -6.431 -3.557 -3.306 1.00 89.62 295 VAL A N 1
ATOM 2266 C CA . VAL A 1 295 ? -6.512 -2.366 -2.446 1.00 89.62 295 VAL A CA 1
ATOM 2267 C C . VAL A 1 295 ? -6.739 -1.114 -3.284 1.00 89.62 295 VAL A C 1
ATOM 2269 O O . VAL A 1 295 ? -7.700 -0.396 -3.017 1.00 89.62 295 VAL A O 1
ATOM 2272 N N . GLU A 1 296 ? -5.928 -0.901 -4.322 1.00 85.56 296 GLU A N 1
ATOM 2273 C CA . GLU A 1 296 ? -6.059 0.233 -5.246 1.00 85.56 296 GLU A CA 1
ATOM 2274 C C . GLU A 1 296 ? -7.472 0.313 -5.828 1.00 85.56 296 GLU A C 1
ATOM 2276 O O . GLU A 1 296 ? -8.101 1.372 -5.810 1.00 85.56 296 GLU A O 1
ATOM 2281 N N . GLN A 1 297 ? -8.024 -0.821 -6.271 1.00 85.88 297 GLN A N 1
ATOM 2282 C CA . GLN A 1 297 ? -9.368 -0.831 -6.834 1.00 85.88 297 GLN A CA 1
ATOM 2283 C C . GLN A 1 297 ? -10.448 -0.501 -5.798 1.00 85.88 297 GLN A C 1
ATOM 2285 O O . GLN A 1 297 ? -11.408 0.215 -6.091 1.00 85.88 297 GLN A O 1
ATOM 2290 N N . ALA A 1 298 ? -10.301 -0.986 -4.563 1.00 93.88 298 ALA A N 1
ATOM 2291 C CA . ALA A 1 298 ? -11.231 -0.641 -3.494 1.00 93.88 298 ALA A CA 1
ATOM 2292 C C . ALA A 1 298 ? -11.149 0.856 -3.130 1.00 93.88 298 ALA A C 1
ATOM 2294 O O . ALA A 1 298 ? -12.180 1.466 -2.838 1.00 93.88 298 ALA A O 1
ATOM 2295 N N . GLU A 1 299 ? -9.957 1.464 -3.180 1.00 93.94 299 GLU A N 1
ATOM 2296 C CA . GLU A 1 299 ? -9.757 2.904 -2.965 1.00 93.94 299 GLU A CA 1
ATOM 2297 C C . GLU A 1 299 ? -10.417 3.735 -4.067 1.00 93.94 299 GLU A C 1
ATOM 2299 O O . GLU A 1 299 ? -11.137 4.689 -3.760 1.00 93.94 299 GLU A O 1
ATOM 2304 N N . GLN A 1 300 ? -10.247 3.343 -5.333 1.00 88.38 300 GLN A N 1
ATOM 2305 C CA . GLN A 1 300 ? -10.908 3.985 -6.472 1.00 88.38 300 GLN A CA 1
ATOM 2306 C C . GLN A 1 300 ? -12.432 3.913 -6.348 1.00 88.38 300 GLN A C 1
ATOM 2308 O O . GLN A 1 300 ? -13.118 4.931 -6.464 1.00 88.38 300 GLN A O 1
ATOM 2313 N N . ASN A 1 301 ? -12.963 2.732 -6.027 1.00 93.25 301 ASN A N 1
ATOM 2314 C CA . ASN A 1 301 ? -14.395 2.532 -5.837 1.00 93.25 301 ASN A CA 1
ATOM 2315 C C . ASN A 1 301 ? -14.932 3.376 -4.663 1.00 93.25 301 ASN A C 1
ATOM 2317 O O . ASN A 1 301 ? -15.985 4.005 -4.781 1.00 93.25 301 ASN A O 1
ATOM 2321 N N . LEU A 1 302 ? -14.197 3.476 -3.549 1.00 95.94 302 LEU A N 1
ATOM 2322 C CA . LEU A 1 302 ? -14.580 4.334 -2.422 1.00 95.94 302 LEU A CA 1
ATOM 2323 C C . LEU A 1 302 ? -14.543 5.826 -2.792 1.00 95.94 302 LEU A C 1
ATOM 2325 O O . LEU A 1 302 ? -15.434 6.585 -2.399 1.00 95.94 302 LEU A O 1
ATOM 2329 N N . ALA A 1 303 ? -13.521 6.261 -3.530 1.00 88.31 303 ALA A N 1
ATOM 2330 C CA . ALA A 1 303 ? -13.410 7.637 -4.001 1.00 88.31 303 ALA A CA 1
ATOM 2331 C C . ALA A 1 303 ? -14.592 7.997 -4.912 1.00 88.31 303 ALA A C 1
ATOM 2333 O O . ALA A 1 303 ? -15.258 9.007 -4.683 1.00 88.31 303 ALA A O 1
ATOM 2334 N N . MET A 1 304 ? -14.924 7.122 -5.863 1.00 87.12 304 MET A N 1
ATOM 2335 C CA . MET A 1 304 ? -16.074 7.287 -6.748 1.00 87.12 304 MET A CA 1
ATOM 2336 C C . MET A 1 304 ? -17.398 7.342 -5.972 1.00 87.12 304 MET A C 1
ATOM 2338 O O . MET A 1 304 ? -18.249 8.188 -6.250 1.00 87.12 304 MET A O 1
ATOM 2342 N N . ALA A 1 305 ? -17.573 6.490 -4.957 1.00 91.19 305 ALA A N 1
ATOM 2343 C CA . ALA A 1 305 ? -18.761 6.518 -4.105 1.00 91.19 305 ALA A CA 1
ATOM 2344 C C . ALA A 1 305 ? -18.949 7.888 -3.425 1.00 91.19 305 ALA A C 1
ATOM 2346 O O . ALA A 1 305 ? -20.059 8.424 -3.403 1.00 91.19 305 ALA A O 1
ATOM 2347 N N . ARG A 1 306 ? -17.856 8.481 -2.928 1.00 89.25 306 ARG A N 1
ATOM 2348 C CA . ARG A 1 306 ? -17.850 9.806 -2.287 1.00 89.25 306 ARG A CA 1
ATOM 2349 C C . ARG A 1 306 ? -18.103 10.944 -3.273 1.00 89.25 306 ARG A C 1
ATOM 2351 O O . ARG A 1 306 ? -18.843 11.868 -2.943 1.00 89.25 306 ARG A O 1
ATOM 2358 N N . GLU A 1 307 ? -17.521 10.873 -4.467 1.00 86.00 307 GLU A N 1
ATOM 2359 C CA . GLU A 1 307 ? -17.732 11.862 -5.535 1.00 86.00 307 GLU A CA 1
ATOM 2360 C C . GLU A 1 307 ? -19.192 11.897 -5.996 1.00 86.00 307 GLU A C 1
ATOM 2362 O O . GLU A 1 307 ? -19.742 12.964 -6.257 1.00 86.00 307 GLU A O 1
ATOM 2367 N N . LEU A 1 308 ? -19.867 10.749 -5.984 1.00 85.56 308 LEU A N 1
ATOM 2368 C CA . LEU A 1 308 ? -21.293 10.638 -6.267 1.00 85.56 308 LEU A CA 1
ATOM 2369 C C . LEU A 1 308 ? -22.173 10.967 -5.041 1.00 85.56 308 LEU A C 1
ATOM 2371 O O . LEU A 1 308 ? -23.212 10.352 -4.837 1.00 85.56 308 LEU A O 1
ATOM 2375 N N . ASN A 1 309 ? -21.805 11.955 -4.223 1.00 88.25 309 ASN A N 1
ATOM 2376 C CA . ASN A 1 309 ? -22.536 12.407 -3.024 1.00 88.25 309 ASN A CA 1
ATOM 2377 C C . ASN A 1 309 ? -22.594 11.426 -1.833 1.00 88.25 309 ASN A C 1
ATOM 2379 O O . ASN A 1 309 ? -23.315 11.695 -0.868 1.00 88.25 309 ASN A O 1
ATOM 2383 N N . GLY A 1 310 ? -21.830 10.335 -1.857 1.00 92.38 310 GLY A N 1
ATOM 2384 C CA . GLY A 1 310 ? -21.723 9.387 -0.747 1.00 92.38 310 GLY A CA 1
ATOM 2385 C C . GLY A 1 310 ? -22.959 8.509 -0.515 1.00 92.38 310 GLY A C 1
ATOM 2386 O O . GLY A 1 310 ? -23.765 8.310 -1.432 1.00 92.38 310 GLY A O 1
ATOM 2387 N N . ASP A 1 311 ? -23.067 7.948 0.700 1.00 96.44 311 ASP A N 1
ATOM 2388 C CA . ASP A 1 311 ? -24.103 7.002 1.161 1.00 96.44 311 ASP A CA 1
ATOM 2389 C C . ASP A 1 311 ? -24.414 5.878 0.160 1.00 96.44 311 ASP A C 1
ATOM 2391 O O . ASP A 1 311 ? -25.568 5.535 -0.120 1.00 96.44 311 ASP A O 1
ATOM 2395 N N . ARG A 1 312 ? -23.364 5.304 -0.427 1.00 96.75 312 ARG A N 1
ATOM 2396 C CA . ARG A 1 312 ? -23.500 4.283 -1.464 1.00 96.75 312 ARG A CA 1
ATOM 2397 C C . ARG A 1 312 ? -22.333 3.324 -1.492 1.00 96.75 312 ARG A C 1
ATOM 2399 O O . ARG A 1 312 ? -21.269 3.584 -0.935 1.00 96.75 312 ARG A O 1
ATOM 2406 N N . LEU A 1 313 ? -22.557 2.229 -2.196 1.00 97.00 313 LEU A N 1
ATOM 2407 C CA . LEU A 1 313 ? -21.559 1.222 -2.482 1.00 97.00 313 LEU A CA 1
ATOM 2408 C C . LEU A 1 313 ? -21.219 1.269 -3.973 1.00 97.00 313 LEU A C 1
ATOM 2410 O O . LEU A 1 313 ? -22.121 1.258 -4.808 1.00 97.00 313 LEU A O 1
ATOM 2414 N N . ILE A 1 314 ? -19.929 1.312 -4.293 1.00 92.69 314 ILE A N 1
ATOM 2415 C CA . ILE A 1 314 ? -19.402 1.103 -5.643 1.00 92.69 314 ILE A CA 1
ATOM 2416 C C . ILE A 1 314 ? -18.549 -0.162 -5.618 1.00 92.69 314 ILE A C 1
ATOM 2418 O O . ILE A 1 314 ? -17.756 -0.387 -4.704 1.00 92.69 314 ILE A O 1
ATOM 2422 N N . ALA A 1 315 ? -18.755 -1.009 -6.615 1.00 89.50 315 ALA A N 1
ATOM 2423 C CA . ALA A 1 315 ? -18.130 -2.316 -6.739 1.00 89.50 315 ALA A CA 1
ATOM 2424 C C . ALA A 1 315 ? -17.788 -2.554 -8.206 1.00 89.50 315 ALA A C 1
ATOM 2426 O O . ALA A 1 315 ? -18.301 -3.475 -8.829 1.00 89.50 315 ALA A O 1
ATOM 2427 N N . ASP A 1 316 ? -17.021 -1.635 -8.782 1.00 77.38 316 ASP A N 1
ATOM 2428 C CA . ASP A 1 316 ? -16.569 -1.787 -10.154 1.00 77.38 316 ASP A CA 1
ATOM 2429 C C . ASP A 1 316 ? -15.521 -2.908 -10.216 1.00 77.38 316 ASP A C 1
ATOM 2431 O O . ASP A 1 316 ? -14.577 -2.916 -9.421 1.00 77.38 316 ASP A O 1
ATOM 2435 N N . GLU A 1 317 ? -15.715 -3.865 -11.125 1.00 62.94 317 GLU A N 1
ATOM 2436 C CA . GLU A 1 317 ? -14.881 -5.066 -11.280 1.00 62.94 317 GLU A CA 1
ATOM 2437 C C . GLU A 1 317 ? -13.598 -4.813 -12.080 1.00 62.94 317 GLU A C 1
ATOM 2439 O O . GLU A 1 317 ? -12.842 -5.749 -12.341 1.00 62.94 317 GLU A O 1
ATOM 2444 N N . ARG A 1 318 ? -13.322 -3.567 -12.481 1.00 57.97 318 ARG A N 1
ATOM 2445 C CA . ARG A 1 318 ? -12.088 -3.238 -13.202 1.00 57.97 318 ARG A CA 1
ATOM 2446 C C . ARG A 1 318 ? -10.878 -3.465 -12.318 1.00 57.97 318 ARG A C 1
ATOM 2448 O O . ARG A 1 318 ? -10.441 -2.565 -11.636 1.00 57.97 318 ARG A O 1
ATOM 2455 N N . LEU A 1 319 ? -10.297 -4.652 -12.317 1.00 49.59 319 LEU A N 1
ATOM 2456 C CA . LEU A 1 319 ? -9.014 -4.849 -11.661 1.00 49.59 319 LEU A CA 1
ATOM 2457 C C . LEU A 1 319 ? -7.965 -4.081 -12.474 1.00 49.59 319 LEU A C 1
ATOM 2459 O O . LEU A 1 319 ? -7.864 -4.281 -13.687 1.00 49.59 319 LEU A O 1
ATOM 2463 N N . SER A 1 320 ? -7.235 -3.186 -11.800 1.00 44.97 320 SER A N 1
ATOM 2464 C CA . SER A 1 320 ? -6.025 -2.510 -12.290 1.00 44.97 320 SER A CA 1
ATOM 2465 C C . SER A 1 320 ? -5.236 -3.460 -13.210 1.00 44.97 320 SER A C 1
ATOM 2467 O O . SER A 1 320 ? -4.687 -4.464 -12.753 1.00 44.97 320 SER A O 1
ATOM 2469 N N . GLY A 1 321 ? -5.311 -3.222 -14.530 1.00 49.66 321 GLY A N 1
ATOM 2470 C CA . GLY A 1 321 ? -4.693 -4.061 -15.569 1.00 49.66 321 GLY A CA 1
ATOM 2471 C C . GLY A 1 321 ? -5.576 -4.482 -16.758 1.00 49.66 321 GLY A C 1
ATOM 2472 O O . GLY A 1 321 ? -5.024 -4.779 -17.817 1.00 49.66 321 GLY A O 1
ATOM 2473 N N . GLN A 1 322 ? -6.912 -4.487 -16.653 1.00 56.12 322 GLN A N 1
ATOM 2474 C CA . GLN A 1 322 ? -7.799 -4.666 -17.820 1.00 56.12 322 GLN A CA 1
ATOM 2475 C C . GLN A 1 322 ? -8.319 -3.310 -18.310 1.00 56.12 322 GLN A C 1
ATOM 2477 O O . GLN A 1 322 ? -9.290 -2.768 -17.781 1.00 56.12 322 GLN A O 1
ATOM 2482 N N . SER A 1 323 ? -7.671 -2.744 -19.331 1.00 66.62 323 SER A N 1
ATOM 2483 C CA . SER A 1 323 ? -8.180 -1.550 -20.012 1.00 66.62 323 SER A CA 1
ATOM 2484 C C . SER A 1 323 ? -9.467 -1.915 -20.754 1.00 66.62 323 SER A C 1
ATOM 2486 O O . SER A 1 323 ? -9.435 -2.732 -21.673 1.00 66.62 323 SER A O 1
ATOM 2488 N N . VAL A 1 324 ? -10.589 -1.316 -20.347 1.00 77.56 324 VAL A N 1
ATOM 2489 C CA . VAL A 1 324 ? -11.893 -1.487 -21.002 1.00 77.56 324 VAL A CA 1
ATOM 2490 C C . VAL A 1 324 ? -12.210 -0.219 -21.776 1.00 77.56 324 VAL A C 1
ATOM 2492 O O . VAL A 1 324 ? -12.363 0.837 -21.164 1.00 77.56 324 VAL A O 1
ATOM 2495 N N . ILE A 1 325 ? -12.342 -0.307 -23.096 1.00 86.31 325 ILE A N 1
ATOM 2496 C CA . ILE A 1 325 ? -12.739 0.821 -23.943 1.00 86.31 325 ILE A CA 1
ATOM 2497 C C . ILE A 1 325 ? -14.205 0.666 -24.335 1.00 86.31 325 ILE A C 1
ATOM 2499 O O . ILE A 1 325 ? -14.619 -0.407 -24.766 1.00 86.31 325 ILE A O 1
ATOM 2503 N N . LEU A 1 326 ? -14.974 1.750 -24.257 1.00 88.62 326 LEU A N 1
ATOM 2504 C CA . LEU A 1 326 ? -16.246 1.853 -24.968 1.00 88.62 326 LEU A CA 1
ATOM 2505 C C . LEU A 1 326 ? -15.995 2.470 -26.343 1.00 88.62 326 LEU A C 1
ATOM 2507 O O . LEU A 1 326 ? -15.694 3.658 -26.443 1.00 88.62 326 LEU A O 1
ATOM 2511 N N . LEU A 1 327 ? -16.103 1.661 -27.390 1.00 89.62 327 LEU A N 1
ATOM 2512 C CA . LEU A 1 327 ? -16.069 2.100 -28.775 1.00 89.62 327 LEU A CA 1
ATOM 2513 C C . LEU A 1 327 ? -17.477 2.509 -29.216 1.00 89.62 327 LEU A C 1
ATOM 2515 O O . LEU A 1 327 ? -18.381 1.679 -29.271 1.00 89.62 327 LEU A O 1
ATOM 2519 N N . VAL A 1 328 ? -17.655 3.778 -29.559 1.00 91.12 328 VAL A N 1
ATOM 2520 C CA . VAL A 1 328 ? -18.887 4.318 -30.136 1.00 91.12 328 VAL A CA 1
ATOM 2521 C C . VAL A 1 328 ? -18.652 4.505 -31.627 1.00 91.12 328 VAL A C 1
ATOM 2523 O O . VAL A 1 328 ? -17.813 5.310 -32.032 1.00 91.12 328 VAL A O 1
ATOM 2526 N N . ALA A 1 329 ? -19.319 3.697 -32.444 1.00 87.62 329 ALA A N 1
ATOM 2527 C CA . ALA A 1 329 ? -19.082 3.651 -33.881 1.00 87.62 329 ALA A CA 1
ATOM 2528 C C . ALA A 1 329 ? -20.250 2.998 -34.622 1.00 87.62 329 ALA A C 1
ATOM 2530 O O . ALA A 1 329 ? -21.011 2.221 -34.044 1.00 87.62 329 ALA A O 1
ATOM 2531 N N . ASN A 1 330 ? -20.326 3.230 -35.933 1.00 82.62 330 ASN A N 1
ATOM 2532 C CA . ASN A 1 330 ? -21.166 2.418 -36.810 1.00 82.62 330 ASN A CA 1
ATOM 2533 C C . ASN A 1 330 ? -20.723 0.944 -36.771 1.00 82.62 330 ASN A C 1
ATOM 2535 O O . ASN A 1 330 ? -19.536 0.640 -36.619 1.00 82.62 330 ASN A O 1
ATOM 2539 N N . ASP A 1 331 ? -21.667 0.015 -36.938 1.00 80.44 331 ASP A N 1
ATOM 2540 C CA . ASP A 1 331 ? -21.356 -1.414 -37.093 1.00 80.44 331 ASP A CA 1
ATOM 2541 C C . ASP A 1 331 ? -20.849 -1.712 -38.515 1.00 80.44 331 ASP A C 1
ATOM 2543 O O . ASP A 1 331 ? -21.553 -2.277 -39.353 1.00 80.44 331 ASP A O 1
ATOM 2547 N N . ASP A 1 332 ? -19.629 -1.267 -38.808 1.00 83.12 332 ASP A N 1
ATOM 2548 C CA . ASP A 1 332 ? -18.958 -1.439 -40.088 1.00 83.12 332 ASP A CA 1
ATOM 2549 C C . ASP A 1 332 ? -17.702 -2.324 -39.978 1.00 83.12 332 ASP A C 1
ATOM 2551 O O . ASP A 1 332 ? -17.315 -2.826 -38.919 1.00 83.12 332 ASP A O 1
ATOM 2555 N N . LEU A 1 333 ? -17.062 -2.586 -41.120 1.00 83.31 333 LEU A N 1
ATOM 2556 C CA . LEU A 1 333 ? -15.871 -3.436 -41.168 1.00 83.31 333 LEU A CA 1
ATOM 2557 C C . LEU A 1 333 ? -14.695 -2.829 -40.377 1.00 83.31 333 LEU A C 1
ATOM 2559 O O . LEU A 1 333 ? -13.870 -3.570 -39.838 1.00 83.31 333 LEU A O 1
ATOM 2563 N N . ALA A 1 334 ? -14.615 -1.498 -40.309 1.00 82.12 334 ALA A N 1
ATOM 2564 C CA . ALA A 1 334 ? -13.528 -0.789 -39.651 1.00 82.12 334 ALA A C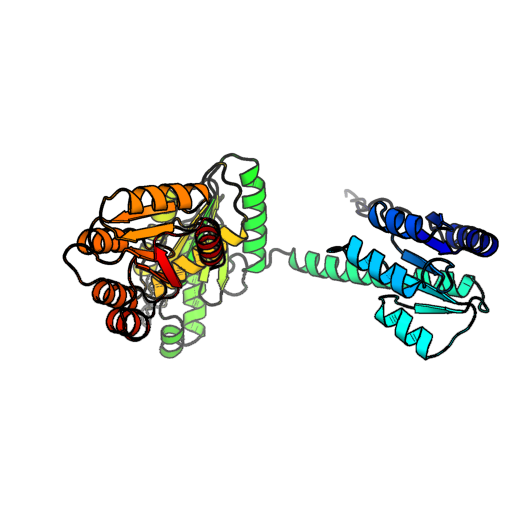A 1
ATOM 2565 C C . ALA A 1 334 ? -13.641 -0.924 -38.127 1.00 82.12 334 ALA A C 1
ATOM 2567 O O . ALA A 1 334 ? -12.670 -1.329 -37.484 1.00 82.12 334 ALA A O 1
ATOM 2568 N N . SER A 1 335 ? -14.824 -0.687 -37.553 1.00 85.75 335 SER A N 1
ATOM 2569 C CA . SER A 1 335 ? -15.060 -0.841 -36.114 1.00 85.75 335 SER A CA 1
ATOM 2570 C C . SER A 1 335 ? -14.855 -2.287 -35.656 1.00 85.75 335 SER A C 1
ATOM 2572 O O . SER A 1 335 ? -14.180 -2.525 -34.653 1.00 85.75 335 SER A O 1
ATOM 2574 N N . ARG A 1 336 ? -15.310 -3.274 -36.439 1.00 86.94 336 ARG A N 1
ATOM 2575 C CA . ARG A 1 336 ? -15.071 -4.703 -36.161 1.00 86.94 336 ARG A CA 1
ATOM 2576 C C . ARG A 1 336 ? -13.593 -5.083 -36.216 1.00 86.94 336 ARG A C 1
ATOM 2578 O O . ARG A 1 336 ? -13.133 -5.850 -35.368 1.00 86.94 336 ARG A O 1
ATOM 2585 N N . SER A 1 337 ? -12.841 -4.559 -37.190 1.00 86.12 337 SER A N 1
ATOM 2586 C CA . SER A 1 337 ? -11.390 -4.783 -37.254 1.00 86.12 337 SER A CA 1
ATOM 2587 C C . SER A 1 337 ? -10.695 -4.181 -36.038 1.00 86.12 337 SER A C 1
ATOM 2589 O O . SER A 1 337 ? -9.900 -4.864 -35.403 1.00 86.12 337 SER A O 1
ATOM 2591 N N . LEU A 1 338 ? -11.048 -2.949 -35.665 1.00 86.31 338 LEU A N 1
ATOM 2592 C CA . LEU A 1 338 ? -10.472 -2.273 -34.507 1.00 86.31 338 LEU A CA 1
ATOM 2593 C C . LEU A 1 338 ? -10.724 -3.044 -33.206 1.00 86.31 338 LEU A C 1
ATOM 2595 O O . LEU A 1 338 ? -9.798 -3.246 -32.425 1.00 86.31 338 LEU A O 1
ATOM 2599 N N . ILE A 1 339 ? -11.957 -3.513 -32.992 1.00 88.50 339 ILE A N 1
ATOM 2600 C CA . ILE A 1 339 ? -12.318 -4.347 -31.837 1.00 88.50 339 ILE A CA 1
ATOM 2601 C C . ILE A 1 339 ? -11.426 -5.589 -31.783 1.00 88.50 339 ILE A C 1
ATOM 2603 O O . ILE A 1 339 ? -10.868 -5.907 -30.734 1.00 88.50 339 ILE A O 1
ATOM 2607 N N . ARG A 1 340 ? -11.262 -6.292 -32.908 1.00 85.62 340 ARG A N 1
ATOM 2608 C CA . ARG A 1 340 ? -10.411 -7.486 -32.983 1.00 85.62 340 ARG A CA 1
ATOM 2609 C C . ARG A 1 340 ? -8.953 -7.166 -32.648 1.00 85.62 340 ARG A C 1
ATOM 2611 O O . ARG A 1 340 ? -8.341 -7.901 -31.876 1.00 85.62 340 ARG A O 1
ATOM 2618 N N . ASP A 1 341 ? -8.415 -6.091 -33.211 1.00 87.38 341 ASP A N 1
ATOM 2619 C CA . ASP A 1 341 ? -7.003 -5.737 -33.073 1.00 87.38 341 ASP A CA 1
ATOM 2620 C C . ASP A 1 341 ? -6.690 -5.250 -31.640 1.00 87.38 341 ASP A C 1
ATOM 2622 O O . ASP A 1 341 ? -5.678 -5.637 -31.058 1.00 87.38 341 ASP A O 1
ATOM 2626 N N . LEU A 1 342 ? -7.599 -4.495 -31.012 1.00 85.75 342 LEU A N 1
ATOM 2627 C CA . LEU A 1 342 ? -7.494 -4.094 -29.603 1.00 85.75 342 LEU A CA 1
ATOM 2628 C C . LEU A 1 342 ? -7.649 -5.282 -28.641 1.00 85.75 342 LEU A C 1
ATOM 2630 O O . LEU A 1 342 ? -6.865 -5.410 -27.697 1.00 85.75 342 LEU A O 1
ATOM 2634 N N . ASN A 1 343 ? -8.585 -6.197 -28.912 1.00 82.62 343 ASN A N 1
ATOM 2635 C CA . ASN A 1 343 ? -8.722 -7.435 -28.139 1.00 82.62 343 ASN A CA 1
ATOM 2636 C C . ASN A 1 343 ? -7.442 -8.287 -28.213 1.00 82.62 343 ASN A C 1
ATOM 2638 O O . ASN A 1 343 ? -7.007 -8.831 -27.199 1.00 82.62 343 ASN A O 1
ATOM 2642 N N . ALA A 1 344 ? -6.789 -8.361 -29.380 1.00 81.81 344 ALA A N 1
ATOM 2643 C CA . ALA A 1 344 ? -5.506 -9.054 -29.539 1.00 81.81 344 ALA A CA 1
ATOM 2644 C C . ALA A 1 344 ? -4.370 -8.405 -28.724 1.00 81.81 344 ALA A C 1
ATOM 2646 O O . ALA A 1 344 ? -3.435 -9.088 -28.308 1.00 81.81 344 ALA A O 1
ATOM 2647 N N . LEU A 1 345 ? -4.473 -7.103 -28.445 1.00 81.69 345 LEU A N 1
ATOM 2648 C CA . LEU A 1 345 ? -3.571 -6.368 -27.557 1.00 81.69 345 LEU A CA 1
ATOM 2649 C C . LEU A 1 345 ? -3.964 -6.477 -26.074 1.00 81.69 345 LEU A C 1
ATOM 2651 O O . LEU A 1 345 ? -3.307 -5.868 -25.228 1.00 81.69 345 LEU A O 1
ATOM 2655 N N . GLY A 1 346 ? -4.985 -7.266 -25.727 1.00 75.56 346 GLY A N 1
ATOM 2656 C CA . GLY A 1 346 ? -5.432 -7.483 -24.349 1.00 75.56 346 GLY A CA 1
ATOM 2657 C C . GLY A 1 346 ? -6.274 -6.341 -23.777 1.00 75.56 346 GLY A C 1
ATOM 2658 O O . GLY A 1 346 ? -6.283 -6.149 -22.563 1.00 75.56 346 GLY A O 1
ATOM 2659 N N . ILE A 1 347 ? -6.937 -5.566 -24.636 1.00 82.31 347 ILE A N 1
ATOM 2660 C CA . ILE A 1 347 ? -7.881 -4.512 -24.255 1.00 82.31 347 ILE A CA 1
ATOM 2661 C C . ILE A 1 347 ? -9.294 -5.033 -24.479 1.00 82.31 347 ILE A C 1
ATOM 2663 O O . ILE A 1 347 ? -9.622 -5.429 -25.592 1.00 82.31 347 ILE A O 1
ATOM 2667 N N . GLU A 1 348 ? -10.136 -5.002 -23.449 1.00 83.75 348 GLU A N 1
ATOM 2668 C CA . GLU A 1 348 ? -11.552 -5.351 -23.589 1.00 83.75 348 GLU A CA 1
ATOM 2669 C C . GLU A 1 348 ? -12.279 -4.195 -24.289 1.00 83.75 348 GLU A C 1
ATOM 2671 O O . GLU A 1 348 ? -12.199 -3.048 -23.847 1.00 83.75 348 GLU A O 1
ATOM 2676 N N . VAL A 1 349 ? -12.993 -4.473 -25.380 1.00 86.75 349 VAL A N 1
ATOM 2677 C CA . VAL A 1 349 ? -13.758 -3.446 -26.103 1.00 86.75 349 VAL A CA 1
ATOM 2678 C C . VAL A 1 349 ? -15.247 -3.739 -26.029 1.00 86.75 349 VAL A C 1
ATOM 2680 O O . VAL A 1 349 ? -15.706 -4.801 -26.446 1.00 86.75 349 VAL A O 1
ATOM 2683 N N . HIS A 1 350 ? -16.013 -2.774 -25.531 1.00 87.19 350 HIS A N 1
ATOM 2684 C CA . HIS A 1 350 ? -17.469 -2.751 -25.642 1.00 87.19 350 HIS A CA 1
ATOM 2685 C C . HIS A 1 350 ? -17.861 -1.846 -26.788 1.00 87.19 350 HIS A C 1
ATOM 2687 O O . HIS A 1 350 ? -17.278 -0.779 -26.947 1.00 87.19 350 HIS A O 1
ATOM 2693 N N . SER A 1 351 ? -18.855 -2.242 -27.571 1.00 89.31 351 SER A N 1
ATOM 2694 C CA . SER A 1 351 ? -19.320 -1.456 -28.708 1.00 89.31 351 SER A CA 1
AT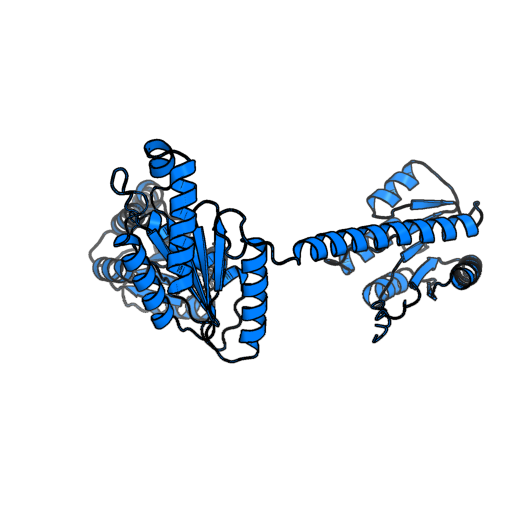OM 2695 C C . SER A 1 351 ? -20.700 -0.867 -28.448 1.00 89.31 351 SER A C 1
ATOM 2697 O O . SER A 1 351 ? -21.618 -1.586 -28.057 1.00 89.31 351 SER A O 1
ATOM 2699 N N . ALA A 1 352 ? -20.857 0.419 -28.737 1.00 89.56 352 ALA A N 1
ATOM 2700 C CA . ALA A 1 352 ? -22.140 1.093 -28.848 1.00 89.56 352 ALA A CA 1
ATOM 2701 C C . ALA A 1 352 ? -22.341 1.577 -30.284 1.00 89.56 352 ALA A C 1
ATOM 2703 O O . ALA A 1 352 ? -21.442 2.172 -30.878 1.00 89.56 352 ALA A O 1
ATOM 2704 N N . HIS A 1 353 ? -23.536 1.348 -30.820 1.00 87.81 353 HIS A N 1
ATOM 2705 C CA . HIS A 1 353 ? -23.852 1.683 -32.208 1.00 87.81 353 HIS A CA 1
ATOM 2706 C C . HIS A 1 353 ? -24.328 3.123 -32.407 1.00 87.81 353 HIS A C 1
ATOM 2708 O O . HIS A 1 353 ? -24.511 3.524 -33.543 1.00 87.81 353 HIS A O 1
ATOM 2714 N N . ASN A 1 354 ? -24.567 3.880 -31.334 1.00 87.81 354 ASN A N 1
ATOM 2715 C CA . ASN A 1 354 ? -24.917 5.303 -31.342 1.00 87.81 354 ASN A CA 1
ATOM 2716 C C . ASN A 1 354 ? -24.674 5.907 -29.949 1.00 87.81 354 ASN A C 1
ATOM 2718 O O . ASN A 1 354 ? -24.355 5.182 -28.995 1.00 87.81 354 ASN A O 1
ATOM 2722 N N . SER A 1 355 ? -24.835 7.225 -29.814 1.00 88.81 355 SER A N 1
ATOM 2723 C CA . SER A 1 355 ? -24.633 7.903 -28.532 1.00 88.81 355 SER A CA 1
ATOM 2724 C C . SER A 1 355 ? -25.610 7.417 -27.468 1.00 88.81 355 SER A C 1
ATOM 2726 O O . SER A 1 355 ? -25.188 7.183 -26.345 1.00 88.81 355 SER A O 1
ATOM 2728 N N . GLY A 1 356 ? -26.889 7.200 -27.789 1.00 86.75 356 GLY A N 1
ATOM 2729 C CA . GLY A 1 356 ? -27.889 6.745 -26.813 1.00 86.75 356 GLY A CA 1
ATOM 2730 C C . GLY A 1 356 ? -27.535 5.400 -26.163 1.00 86.75 356 GLY A C 1
ATOM 2731 O O . GLY A 1 356 ? -27.545 5.274 -24.938 1.00 86.75 356 GLY A O 1
ATOM 2732 N N . ALA A 1 357 ? -27.135 4.412 -26.965 1.00 85.19 357 ALA A N 1
ATOM 2733 C CA . ALA A 1 357 ? -26.648 3.124 -26.476 1.00 85.19 357 ALA A CA 1
ATOM 2734 C C . ALA A 1 357 ? -25.364 3.283 -25.648 1.00 85.19 357 ALA A C 1
ATOM 2736 O O . ALA A 1 357 ? -25.205 2.629 -24.617 1.00 85.19 357 ALA A O 1
ATOM 2737 N N . ALA A 1 358 ? -24.471 4.191 -26.055 1.00 87.62 358 ALA A N 1
ATOM 2738 C CA . ALA A 1 358 ? -23.272 4.502 -25.287 1.00 87.62 358 ALA A CA 1
ATOM 2739 C C . ALA A 1 358 ? -23.620 5.101 -23.916 1.00 87.62 358 ALA A C 1
ATOM 2741 O O . ALA A 1 358 ? -23.030 4.709 -22.914 1.00 87.62 358 ALA A O 1
ATOM 2742 N N . GLN A 1 359 ? -24.602 6.005 -23.848 1.00 88.88 359 GLN A N 1
ATOM 2743 C CA . GLN A 1 359 ? -25.067 6.601 -22.594 1.00 88.88 359 GLN A CA 1
ATOM 2744 C C . GLN A 1 359 ? -25.631 5.544 -21.640 1.00 88.88 359 GLN A C 1
ATOM 2746 O O . GLN A 1 359 ? -25.290 5.573 -20.461 1.00 88.88 359 GLN A O 1
ATOM 2751 N N . PHE A 1 360 ? -26.426 4.596 -22.147 1.00 82.31 360 PHE A N 1
ATOM 2752 C CA . PHE A 1 360 ? -26.960 3.489 -21.350 1.00 82.31 360 PHE A CA 1
ATOM 2753 C C . PHE A 1 360 ? -25.838 2.613 -20.771 1.00 82.31 360 PHE A C 1
ATOM 2755 O O . PHE A 1 360 ? -25.794 2.369 -19.567 1.00 82.31 360 PHE A O 1
ATOM 2762 N N . ILE A 1 361 ? -24.867 2.216 -21.602 1.00 76.94 361 ILE A N 1
ATOM 2763 C CA . ILE A 1 361 ? -23.713 1.424 -21.147 1.00 76.94 361 ILE A CA 1
ATOM 2764 C C . ILE A 1 361 ? -22.908 2.188 -20.085 1.00 76.94 361 ILE A C 1
ATOM 2766 O O . ILE A 1 361 ? -22.496 1.598 -19.090 1.00 76.94 361 ILE A O 1
ATOM 2770 N N . LEU A 1 362 ? -22.722 3.501 -20.252 1.00 79.12 362 LEU A N 1
ATOM 2771 C CA . LEU A 1 362 ? -21.992 4.353 -19.305 1.00 79.12 362 LEU A CA 1
ATOM 2772 C C . LEU A 1 362 ? -22.693 4.536 -17.951 1.00 79.12 362 LEU A C 1
ATOM 2774 O O . LEU A 1 362 ? -22.048 4.942 -16.981 1.00 79.12 362 LEU A O 1
ATOM 2778 N N . GLU A 1 363 ? -23.994 4.269 -17.863 1.00 77.69 363 GLU A N 1
ATOM 2779 C CA . GLU A 1 363 ? -24.729 4.264 -16.595 1.00 77.69 363 GLU A CA 1
ATOM 2780 C C . GLU A 1 363 ? -24.538 2.958 -15.821 1.00 77.69 363 GLU A C 1
ATOM 2782 O O . GLU A 1 363 ? -24.524 2.979 -14.589 1.00 77.69 363 GLU A O 1
ATOM 2787 N N . GLU A 1 364 ? -24.314 1.847 -16.525 1.00 66.31 364 GLU A N 1
ATOM 2788 C CA . GLU A 1 364 ? -24.072 0.536 -15.918 1.00 66.31 364 GLU A CA 1
ATOM 2789 C C . GLU A 1 364 ? -22.579 0.250 -15.673 1.00 66.31 364 GLU A C 1
ATOM 2791 O O . GLU A 1 364 ? -22.233 -0.412 -14.691 1.00 66.31 364 GLU A O 1
ATOM 2796 N N . ARG A 1 365 ? -21.678 0.741 -16.540 1.00 68.19 365 ARG A N 1
ATOM 2797 C CA . ARG A 1 365 ? -20.241 0.407 -16.531 1.00 68.19 365 ARG A CA 1
ATOM 2798 C C . ARG A 1 365 ? -19.376 1.555 -17.099 1.00 68.19 365 ARG A C 1
ATOM 2800 O O . ARG A 1 365 ? -19.518 1.945 -18.249 1.00 68.19 365 ARG A O 1
ATOM 2807 N N . LEU A 1 366 ? -18.400 2.060 -16.324 1.00 74.06 366 LEU A N 1
ATOM 2808 C CA . LEU A 1 366 ? -17.565 3.243 -16.682 1.00 74.06 366 LEU A CA 1
ATOM 2809 C C . LEU A 1 366 ? -16.182 2.986 -17.337 1.00 74.06 366 LEU A C 1
ATOM 2811 O O . LEU A 1 366 ? -15.186 2.947 -16.629 1.00 74.06 366 LEU A O 1
ATOM 2815 N N . PRO A 1 367 ? -16.042 2.823 -18.657 1.00 82.25 367 PRO A N 1
ATOM 2816 C CA . PRO A 1 367 ? -14.790 2.384 -19.295 1.00 82.25 367 PRO A CA 1
ATOM 2817 C C . PRO A 1 367 ? -13.564 3.254 -18.930 1.00 82.25 367 PRO A C 1
ATOM 2819 O O . PRO A 1 367 ? -13.700 4.422 -18.568 1.00 82.25 367 PRO A O 1
ATOM 2822 N N . THR A 1 368 ? -12.349 2.713 -19.084 1.00 78.06 368 THR A N 1
ATOM 2823 C CA . THR A 1 368 ? -11.106 3.492 -18.905 1.00 78.06 368 THR A CA 1
ATOM 2824 C C . THR A 1 368 ? -10.967 4.575 -19.976 1.00 78.06 368 THR A C 1
ATOM 2826 O O . THR A 1 368 ? -10.442 5.662 -19.715 1.00 78.06 368 THR A O 1
ATOM 2829 N N . ALA A 1 369 ? -11.494 4.309 -21.173 1.00 84.94 369 ALA A N 1
ATOM 2830 C CA . ALA A 1 369 ? -11.622 5.291 -22.235 1.00 84.94 369 ALA A CA 1
ATOM 2831 C C . ALA A 1 369 ? -12.908 5.112 -23.047 1.00 84.94 369 ALA A C 1
ATOM 2833 O O . ALA A 1 369 ? -13.402 4.005 -23.245 1.00 84.94 369 ALA A O 1
ATOM 2834 N N . ILE A 1 370 ? -13.413 6.218 -23.574 1.00 91.25 370 ILE A N 1
ATOM 2835 C CA . ILE A 1 370 ? -14.434 6.269 -24.614 1.00 91.25 370 ILE A CA 1
ATOM 2836 C C . ILE A 1 370 ? -13.712 6.598 -25.916 1.00 91.25 370 ILE A C 1
ATOM 2838 O O . ILE A 1 370 ? -13.040 7.625 -25.998 1.00 91.25 370 ILE A O 1
ATOM 2842 N N . ALA A 1 371 ? -13.849 5.745 -26.924 1.00 90.81 371 ALA A N 1
ATOM 2843 C CA . ALA A 1 371 ? -13.357 5.992 -28.271 1.00 90.81 371 ALA A CA 1
ATOM 2844 C C . ALA A 1 371 ? -14.536 6.210 -29.211 1.00 90.81 371 ALA A C 1
ATOM 2846 O O . ALA A 1 371 ? -15.374 5.328 -29.339 1.00 90.81 371 ALA A O 1
ATOM 2847 N N . ALA A 1 372 ? -14.606 7.365 -29.866 1.00 92.00 372 ALA A N 1
ATOM 2848 C CA . ALA A 1 372 ? -15.648 7.652 -30.846 1.00 92.00 372 ALA A CA 1
ATOM 2849 C C . ALA A 1 372 ? -15.056 7.671 -32.260 1.00 92.00 372 ALA A C 1
ATOM 2851 O O . ALA A 1 372 ? -14.085 8.392 -32.506 1.00 92.00 372 ALA A O 1
ATOM 2852 N N . ILE A 1 373 ? -15.626 6.875 -33.170 1.00 91.12 373 ILE A N 1
ATOM 2853 C CA . ILE A 1 373 ? -15.281 6.898 -34.597 1.00 91.12 373 ILE A CA 1
ATOM 2854 C C . ILE A 1 373 ? -16.160 7.937 -35.289 1.00 91.12 373 ILE A C 1
ATOM 2856 O O . ILE A 1 373 ? -17.367 7.757 -35.408 1.00 91.12 373 ILE A O 1
ATOM 2860 N N . ASP A 1 374 ? -15.538 9.017 -35.748 1.00 88.94 374 ASP A N 1
ATOM 2861 C CA . ASP A 1 374 ? -16.189 10.085 -36.491 1.00 88.94 374 ASP A CA 1
ATOM 2862 C C . ASP A 1 374 ? -16.423 9.696 -37.967 1.00 88.94 374 ASP A C 1
ATOM 2864 O O . ASP A 1 374 ? -15.490 9.202 -38.621 1.00 88.94 374 ASP A O 1
ATOM 2868 N N . PRO A 1 375 ? -17.623 9.963 -38.522 1.00 88.12 375 PRO A N 1
ATOM 2869 C CA . PRO A 1 375 ? -18.796 10.534 -37.850 1.00 88.12 375 PRO A CA 1
ATOM 2870 C C . PRO A 1 375 ? -19.594 9.490 -37.056 1.00 88.12 375 PRO A C 1
ATOM 2872 O O . PRO A 1 375 ? -19.824 8.375 -37.537 1.00 88.12 375 PRO A O 1
ATOM 2875 N N . LEU A 1 376 ? -20.079 9.882 -35.874 1.00 87.06 376 LEU A N 1
ATOM 2876 C CA . LEU A 1 376 ? -21.073 9.095 -35.149 1.00 87.06 376 LEU A CA 1
ATOM 2877 C C . LEU A 1 376 ? -22.426 9.093 -35.883 1.00 87.06 376 LEU A C 1
ATOM 2879 O O . LEU A 1 376 ? -22.778 10.066 -36.557 1.00 87.06 376 LEU A O 1
ATOM 2883 N N . PRO A 1 377 ? -23.206 8.007 -35.763 1.00 76.31 377 PRO A N 1
ATOM 2884 C CA . PRO A 1 377 ? -24.583 8.002 -36.225 1.00 76.31 377 PRO A CA 1
ATOM 2885 C C . PRO A 1 377 ? -25.447 8.885 -35.321 1.00 76.31 377 PRO A C 1
ATOM 2887 O O . PRO A 1 377 ? -25.353 8.812 -34.098 1.00 76.31 377 PRO A O 1
ATOM 2890 N N . GLU A 1 378 ? -26.310 9.682 -35.954 1.00 80.75 378 GLU A N 1
ATOM 2891 C CA . GLU A 1 378 ? -27.351 10.532 -35.343 1.00 80.75 378 GLU A CA 1
ATOM 2892 C C . GLU A 1 378 ? -26.861 11.782 -34.593 1.00 80.75 378 GLU A C 1
ATOM 2894 O O . GLU A 1 378 ? -27.574 12.783 -34.605 1.00 80.75 378 GLU A O 1
ATOM 2899 N N . ASP A 1 379 ? -25.647 11.779 -34.041 1.00 84.69 379 ASP A N 1
ATOM 2900 C CA . ASP A 1 379 ? -25.090 12.906 -33.286 1.00 84.69 379 ASP A CA 1
ATOM 2901 C C . ASP A 1 379 ? -23.749 13.394 -33.839 1.00 84.69 379 ASP A C 1
ATOM 2903 O O . ASP A 1 379 ? -22.963 12.643 -34.418 1.00 84.69 379 ASP A O 1
ATOM 2907 N N . GLU A 1 380 ? -23.430 14.662 -33.579 1.00 87.94 380 GLU A N 1
ATOM 2908 C CA . GLU A 1 380 ? -22.079 15.162 -33.802 1.00 87.94 380 GLU A CA 1
ATOM 2909 C C . GLU A 1 380 ? -21.109 14.572 -32.769 1.00 87.94 380 GLU A C 1
ATOM 2911 O O . GLU A 1 380 ? -21.279 14.716 -31.554 1.00 87.94 380 GLU A O 1
ATOM 2916 N N . THR A 1 381 ? -20.025 13.958 -33.252 1.00 88.88 381 THR A N 1
ATOM 2917 C CA . THR A 1 381 ? -19.015 13.294 -32.413 1.00 88.88 381 THR A CA 1
ATOM 2918 C C . THR A 1 381 ? -18.458 14.205 -31.316 1.00 88.88 381 THR A C 1
ATOM 2920 O O . THR A 1 381 ? -18.248 13.774 -30.180 1.00 88.88 381 THR A O 1
ATOM 2923 N N . ALA A 1 382 ? -18.236 15.484 -31.634 1.00 86.88 382 ALA A N 1
ATOM 2924 C CA . ALA A 1 382 ? -17.724 16.464 -30.681 1.00 86.88 382 ALA A CA 1
ATOM 2925 C C . ALA A 1 382 ? -18.706 16.741 -29.530 1.00 86.88 382 ALA A C 1
ATOM 2927 O O . ALA A 1 382 ? -18.267 16.874 -28.386 1.00 86.88 382 ALA A O 1
ATOM 2928 N N . ASP A 1 383 ? -20.012 16.772 -29.804 1.00 89.81 383 ASP A N 1
ATOM 2929 C CA . ASP A 1 383 ? -21.039 17.027 -28.790 1.00 89.81 383 ASP A CA 1
ATOM 2930 C C . ASP A 1 383 ? -21.197 15.841 -27.847 1.00 89.81 383 ASP A C 1
ATOM 2932 O O . ASP A 1 383 ? -21.252 16.022 -26.628 1.00 89.81 383 ASP A O 1
ATOM 2936 N N . PHE A 1 384 ? -21.165 14.619 -28.382 1.00 92.31 384 PHE A N 1
ATOM 2937 C CA . PHE A 1 384 ? -21.148 13.415 -27.556 1.00 92.31 384 PHE A CA 1
ATOM 2938 C C . PHE A 1 384 ? -19.926 13.380 -26.625 1.00 92.31 384 PHE A C 1
ATOM 2940 O O . PHE A 1 384 ? -20.058 13.143 -25.421 1.00 92.31 384 PHE A O 1
ATOM 2947 N N . LEU A 1 385 ? -18.727 13.661 -27.147 1.00 90.25 385 LEU A N 1
ATOM 2948 C CA . LEU A 1 385 ? -17.513 13.675 -26.328 1.00 90.25 385 LEU A CA 1
ATOM 2949 C C . LEU A 1 385 ? -17.509 14.836 -25.315 1.00 90.25 385 LEU A C 1
ATOM 2951 O O . LEU A 1 385 ? -17.004 14.668 -24.202 1.00 90.25 385 LEU A O 1
ATOM 2955 N N . HIS A 1 386 ? -18.101 15.988 -25.648 1.00 89.38 386 HIS A N 1
ATOM 2956 C CA . HIS A 1 386 ? -18.305 17.091 -24.705 1.00 89.38 386 HIS A CA 1
ATOM 2957 C C . HIS A 1 386 ? -19.277 16.712 -23.580 1.00 89.38 386 HIS A C 1
ATOM 2959 O O . HIS A 1 386 ? -18.992 16.939 -22.401 1.00 89.38 386 HIS A O 1
ATOM 2965 N N . TRP A 1 387 ? -20.393 16.061 -23.912 1.00 91.94 387 TRP A N 1
ATOM 2966 C CA . TRP A 1 387 ? -21.311 15.498 -22.925 1.00 91.94 387 TRP A CA 1
ATOM 2967 C C . TRP A 1 387 ? -20.594 14.500 -22.004 1.00 91.94 387 TRP A C 1
ATOM 2969 O O . TRP A 1 387 ? -20.697 14.601 -20.777 1.00 91.94 387 TRP A O 1
ATOM 2979 N N . ALA A 1 388 ? -19.794 13.595 -22.577 1.00 86.19 388 ALA A N 1
ATOM 2980 C CA . ALA A 1 388 ? -19.031 12.608 -21.820 1.00 86.19 388 ALA A CA 1
ATOM 2981 C C . ALA A 1 388 ? -18.000 13.268 -20.894 1.00 86.19 388 ALA A C 1
ATOM 2983 O O . ALA A 1 388 ? -17.846 12.840 -19.754 1.00 86.19 388 ALA A O 1
ATOM 2984 N N . ARG A 1 389 ? -17.337 14.349 -21.332 1.00 85.62 389 ARG A N 1
ATOM 2985 C CA . ARG A 1 389 ? -16.445 15.159 -20.486 1.00 85.62 389 ARG A CA 1
ATOM 2986 C C . ARG A 1 389 ? -17.179 15.718 -19.267 1.00 85.62 389 ARG A C 1
ATOM 2988 O O . ARG A 1 389 ? -16.632 15.682 -18.168 1.00 85.62 389 ARG A O 1
ATOM 2995 N N . ASN A 1 390 ? -18.386 16.245 -19.451 1.00 81.62 390 ASN A N 1
ATOM 2996 C CA . ASN A 1 390 ? -19.135 16.882 -18.367 1.00 81.62 390 ASN A CA 1
ATOM 2997 C C . ASN A 1 390 ? -19.676 15.859 -17.357 1.00 81.62 390 ASN A C 1
ATOM 2999 O O . ASN A 1 390 ? -19.611 16.101 -16.153 1.00 81.62 390 ASN A O 1
ATOM 3003 N N . LYS A 1 391 ? -20.183 14.711 -17.830 1.00 79.75 391 LYS A N 1
ATOM 3004 C CA . LYS A 1 391 ? -20.745 13.660 -16.962 1.00 79.75 391 LYS A CA 1
ATOM 3005 C C . LYS A 1 391 ? -19.660 12.762 -16.348 1.00 79.75 391 LYS A C 1
ATOM 3007 O O . LYS A 1 391 ? -19.801 12.335 -15.205 1.00 79.75 391 LYS A O 1
ATOM 3012 N N . TYR A 1 392 ? -18.563 12.518 -17.071 1.00 80.56 392 TYR A N 1
ATOM 3013 C CA . TYR A 1 392 ? -17.489 11.584 -16.708 1.00 80.56 392 TYR A CA 1
ATOM 3014 C C . TYR A 1 392 ? -16.089 12.189 -16.956 1.00 80.56 392 TYR A C 1
ATOM 3016 O O . TYR A 1 392 ? -15.330 11.714 -17.807 1.00 80.56 392 TYR A O 1
ATOM 3024 N N . PRO A 1 393 ? -15.684 13.227 -16.200 1.00 76.69 393 PRO A N 1
ATOM 3025 C CA . PRO A 1 393 ? -14.489 14.024 -16.502 1.00 76.69 393 PRO A CA 1
ATOM 3026 C C . PRO A 1 393 ? -13.175 13.234 -16.491 1.00 76.69 393 PRO A C 1
ATOM 3028 O O . PRO A 1 393 ? -12.245 13.587 -17.221 1.00 76.69 393 PRO A O 1
ATOM 3031 N N . ARG A 1 394 ? -13.103 12.154 -15.700 1.00 74.69 394 ARG A N 1
ATOM 3032 C CA . ARG A 1 394 ? -11.917 11.291 -15.575 1.00 74.69 394 ARG A CA 1
ATOM 3033 C C . ARG A 1 394 ? -11.829 10.175 -16.617 1.00 74.69 394 ARG A C 1
ATOM 3035 O O . ARG A 1 394 ? -10.756 9.602 -16.765 1.00 74.69 394 ARG A O 1
ATOM 3042 N N . VAL A 1 395 ? -12.909 9.878 -17.339 1.00 80.62 395 VAL A N 1
ATOM 3043 C CA . VAL A 1 395 ? -12.874 8.875 -18.410 1.00 80.62 395 VAL A CA 1
ATOM 3044 C C . VAL A 1 395 ? -12.140 9.474 -19.598 1.00 80.62 395 VAL A C 1
ATOM 3046 O O . VAL A 1 395 ? -12.505 10.555 -20.069 1.00 80.62 395 VAL A O 1
ATOM 3049 N N . LYS A 1 396 ? -11.095 8.799 -20.084 1.00 84.69 396 LYS A N 1
ATOM 3050 C CA . LYS A 1 396 ? -10.341 9.300 -21.234 1.00 84.69 396 LYS A CA 1
ATOM 3051 C C . LYS A 1 396 ? -11.227 9.328 -22.472 1.00 84.69 396 LYS A C 1
ATOM 3053 O O . LYS A 1 396 ? -12.057 8.450 -22.670 1.00 84.69 396 LYS A O 1
ATOM 3058 N N . ARG A 1 397 ? -11.041 10.324 -23.326 1.00 90.94 397 ARG A N 1
ATOM 3059 C CA . ARG A 1 397 ? -11.806 10.494 -24.563 1.00 90.94 397 ARG A CA 1
ATOM 3060 C C . ARG A 1 397 ? -10.858 10.426 -25.745 1.00 90.94 397 ARG A C 1
ATOM 3062 O O . ARG A 1 397 ? -9.867 11.151 -25.786 1.00 90.94 397 ARG A O 1
ATOM 3069 N N . LEU A 1 398 ? -11.157 9.540 -26.680 1.00 89.94 398 LEU A N 1
ATOM 3070 C CA . LEU A 1 398 ? -10.377 9.285 -27.878 1.00 89.94 398 LEU A CA 1
ATOM 3071 C C . LEU A 1 398 ? -11.237 9.607 -29.096 1.00 89.94 398 LEU A C 1
ATOM 3073 O O . LEU A 1 398 ? -12.386 9.171 -29.180 1.00 89.94 398 LEU A O 1
ATOM 3077 N N . LEU A 1 399 ? -10.668 10.352 -30.037 1.00 89.19 399 LEU A N 1
ATOM 3078 C CA . LEU A 1 399 ? -11.301 10.626 -31.323 1.00 89.19 399 LEU A CA 1
ATOM 3079 C C . LEU A 1 399 ? -10.615 9.813 -32.419 1.00 89.19 399 LEU A C 1
ATOM 3081 O O . LEU A 1 399 ? -9.410 9.944 -32.619 1.00 89.19 399 LEU A O 1
ATOM 3085 N N . ILE A 1 400 ? -11.374 9.005 -33.150 1.00 89.44 400 ILE A N 1
ATOM 3086 C CA . ILE A 1 400 ? -10.888 8.249 -34.306 1.00 89.44 400 ILE A CA 1
ATOM 3087 C C . ILE A 1 400 ? -11.545 8.844 -35.549 1.00 89.44 400 ILE A C 1
ATOM 3089 O O . ILE A 1 400 ? -12.763 8.940 -35.594 1.00 89.44 400 ILE A O 1
ATOM 3093 N N . CYS A 1 401 ? -10.784 9.258 -36.561 1.00 87.56 401 CYS A N 1
ATOM 3094 C CA . CYS A 1 401 ? -11.367 9.901 -37.747 1.00 87.56 401 CYS A CA 1
ATOM 3095 C C . CYS A 1 401 ? -10.618 9.554 -39.040 1.00 87.56 401 CYS A C 1
ATOM 3097 O O . CYS A 1 401 ? -9.408 9.338 -39.039 1.00 87.56 401 CYS A O 1
ATOM 3099 N N . ALA A 1 402 ? -11.337 9.519 -40.168 1.00 82.06 402 ALA A N 1
ATOM 3100 C CA . ALA A 1 402 ? -10.742 9.357 -41.504 1.00 82.06 402 ALA A CA 1
ATOM 3101 C C . ALA A 1 402 ? -10.344 10.693 -42.148 1.00 82.06 402 ALA A C 1
ATOM 3103 O O . ALA A 1 402 ? -9.582 10.726 -43.115 1.00 82.06 402 ALA A O 1
ATOM 3104 N N . ARG A 1 403 ? -10.877 11.819 -41.662 1.00 79.19 403 ARG A N 1
ATOM 3105 C CA . ARG A 1 403 ? -10.574 13.162 -42.168 1.00 79.19 403 ARG A CA 1
ATOM 3106 C C . ARG A 1 403 ? -10.525 14.145 -41.014 1.00 79.19 403 ARG A C 1
ATOM 3108 O O . ARG A 1 403 ? -11.409 14.154 -40.169 1.00 79.19 403 ARG A O 1
ATOM 3115 N N . ILE A 1 404 ? -9.508 14.998 -41.027 1.00 73.94 404 ILE A N 1
ATOM 3116 C CA . ILE A 1 404 ? -9.337 16.052 -40.033 1.00 73.94 404 ILE A CA 1
ATOM 3117 C C . ILE A 1 404 ? -9.857 17.356 -40.634 1.00 73.94 404 ILE A C 1
ATOM 3119 O O . ILE A 1 404 ? -9.303 17.850 -41.617 1.00 73.94 404 ILE A O 1
ATOM 3123 N N . THR A 1 405 ? -10.908 17.923 -40.042 1.00 81.31 405 THR A N 1
ATOM 3124 C CA . THR A 1 405 ? -11.342 19.294 -40.340 1.00 81.31 405 THR A CA 1
ATOM 3125 C C . THR A 1 405 ? -10.924 20.233 -39.202 1.00 81.31 405 THR A C 1
ATOM 3127 O O . THR A 1 405 ? -10.913 19.820 -38.037 1.00 81.31 405 THR A O 1
ATOM 3130 N N . PRO A 1 406 ? -10.579 21.503 -39.496 1.00 77.50 406 PRO A N 1
ATOM 3131 C CA . PRO A 1 406 ? -10.204 22.467 -38.462 1.00 77.50 406 PRO A CA 1
ATOM 3132 C C . PRO A 1 406 ? -11.281 22.661 -37.386 1.00 77.50 406 PRO A C 1
ATOM 3134 O O . PRO A 1 406 ? -10.946 22.850 -36.219 1.00 77.50 406 PRO A O 1
ATOM 3137 N N . ASP A 1 407 ? -12.562 22.587 -37.762 1.00 82.06 407 ASP A N 1
ATOM 3138 C CA . ASP A 1 407 ? -13.675 22.760 -36.825 1.00 82.06 407 ASP A CA 1
ATOM 3139 C C . ASP A 1 407 ? -13.831 21.559 -35.880 1.00 82.06 407 ASP A C 1
ATOM 3141 O O . ASP A 1 407 ? -13.883 21.747 -34.662 1.00 82.06 407 ASP A O 1
ATOM 3145 N N . LEU A 1 408 ? -13.774 20.328 -36.413 1.00 80.75 408 LEU A N 1
ATOM 3146 C CA . LEU A 1 408 ? -13.820 19.104 -35.609 1.00 80.75 408 LEU A CA 1
ATOM 3147 C C . LEU A 1 408 ? -12.678 19.069 -34.590 1.00 80.75 408 LEU A C 1
ATOM 3149 O O . LEU A 1 408 ? -12.916 18.818 -33.412 1.00 80.75 408 LEU A O 1
ATOM 3153 N N . MET A 1 409 ? -11.446 19.377 -35.011 1.00 80.25 409 MET A N 1
ATOM 3154 C CA . MET A 1 409 ? -10.304 19.413 -34.091 1.00 80.25 409 MET A CA 1
ATOM 3155 C C . MET A 1 409 ? -10.446 20.500 -33.035 1.00 80.25 409 MET A C 1
ATOM 3157 O O . MET A 1 409 ? -10.168 20.245 -31.864 1.00 80.25 409 MET A O 1
ATOM 3161 N N . ARG A 1 410 ? -10.900 21.701 -33.416 1.00 83.88 410 ARG A N 1
ATOM 3162 C CA . ARG A 1 410 ? -11.107 22.792 -32.459 1.00 83.88 410 ARG A CA 1
ATOM 3163 C C . ARG A 1 410 ? -12.104 22.379 -31.381 1.00 83.88 410 ARG A C 1
ATOM 3165 O O . ARG A 1 410 ? -11.816 22.568 -30.204 1.00 83.88 410 ARG A O 1
ATOM 3172 N N . ARG A 1 411 ? -13.243 21.802 -31.768 1.00 82.69 411 ARG A N 1
ATOM 3173 C CA . ARG A 1 411 ? -14.293 21.383 -30.828 1.00 82.69 411 ARG A CA 1
ATOM 3174 C C . ARG A 1 411 ? -13.874 20.171 -30.001 1.00 82.69 411 ARG A C 1
ATOM 3176 O O . ARG A 1 411 ? -14.035 20.169 -28.785 1.00 82.69 411 ARG A O 1
ATOM 3183 N N . ALA A 1 412 ? -13.243 19.173 -30.613 1.00 78.94 412 ALA A N 1
ATOM 3184 C CA . ALA A 1 412 ? -12.766 17.998 -29.890 1.00 78.94 412 ALA A CA 1
ATOM 3185 C C . ALA A 1 412 ? -11.694 18.351 -28.839 1.00 78.94 412 ALA A C 1
ATOM 3187 O O . ALA A 1 412 ? -11.721 17.839 -27.719 1.00 78.94 412 ALA A O 1
ATOM 3188 N N . VAL A 1 413 ? -10.769 19.259 -29.161 1.00 75.00 413 VAL A N 1
ATOM 3189 C CA . VAL A 1 413 ? -9.714 19.684 -28.228 1.00 75.00 413 VAL A CA 1
ATOM 3190 C C . VAL A 1 413 ? -10.252 20.654 -27.176 1.00 75.00 413 VAL A C 1
ATOM 3192 O O . VAL A 1 413 ? -10.042 20.433 -25.986 1.00 75.00 413 VAL A O 1
ATOM 3195 N N . ASN A 1 414 ? -10.963 21.709 -27.579 1.00 75.12 414 ASN A N 1
ATOM 3196 C CA . ASN A 1 414 ? -11.352 22.777 -26.653 1.00 75.12 414 ASN A CA 1
ATOM 3197 C C . ASN A 1 414 ? -12.605 22.421 -25.844 1.00 75.12 414 ASN A C 1
ATOM 3199 O O . ASN A 1 414 ? -12.636 22.609 -24.621 1.00 75.12 414 ASN A O 1
ATOM 3203 N N . ASP A 1 415 ? -13.615 21.858 -26.505 1.00 81.56 415 ASP A N 1
ATOM 3204 C CA . ASP A 1 415 ? -14.917 21.602 -25.893 1.00 81.56 415 ASP A CA 1
ATOM 3205 C C . ASP A 1 415 ? -14.934 20.204 -25.272 1.00 81.56 415 ASP A C 1
ATOM 3207 O O . ASP A 1 415 ? -15.280 20.049 -24.100 1.00 81.56 415 ASP A O 1
ATOM 3211 N N . ALA A 1 416 ? -14.470 19.178 -25.986 1.00 76.56 416 ALA A N 1
ATOM 3212 C CA . ALA A 1 416 ? -14.473 17.807 -25.475 1.00 76.56 416 ALA A CA 1
ATOM 3213 C C . ALA A 1 416 ? -13.213 17.406 -24.686 1.00 76.56 416 ALA A C 1
ATOM 3215 O O . ALA A 1 416 ? -13.244 16.398 -23.976 1.00 76.56 416 ALA A O 1
ATOM 3216 N N . ALA A 1 417 ? -12.129 18.191 -24.743 1.00 80.62 417 ALA A N 1
ATOM 3217 C CA . ALA A 1 417 ? -10.855 17.886 -24.084 1.00 80.62 417 ALA A CA 1
ATOM 3218 C C . ALA A 1 417 ? -10.416 16.429 -24.313 1.00 80.62 417 ALA A C 1
ATOM 3220 O O . ALA A 1 417 ? -10.245 15.664 -23.353 1.00 80.62 417 ALA A O 1
ATOM 3221 N N . ILE A 1 418 ? -10.323 16.025 -25.585 1.00 83.94 418 ILE A N 1
ATOM 3222 C CA . ILE A 1 418 ? -9.856 14.684 -25.956 1.00 83.94 418 ILE A CA 1
ATOM 3223 C C . ILE A 1 418 ? -8.424 14.441 -25.467 1.00 83.94 418 ILE A C 1
ATOM 3225 O O . ILE A 1 418 ? -7.583 15.337 -25.454 1.00 83.94 418 ILE A O 1
ATOM 3229 N N . ASN A 1 419 ? -8.155 13.207 -25.054 1.00 84.69 419 ASN A N 1
ATOM 3230 C CA . ASN A 1 419 ? -6.872 12.781 -24.503 1.00 84.69 419 ASN A CA 1
ATOM 3231 C C . ASN A 1 419 ? -5.921 12.252 -25.577 1.00 84.69 419 ASN A C 1
ATOM 3233 O O . ASN A 1 419 ? -4.709 12.346 -25.414 1.00 84.69 419 ASN A O 1
ATOM 3237 N N . ALA A 1 420 ? -6.467 11.682 -26.647 1.00 81.62 420 ALA A N 1
ATOM 3238 C CA . ALA A 1 420 ? -5.706 11.223 -27.798 1.00 81.62 420 ALA A CA 1
ATOM 3239 C C . ALA A 1 420 ? -6.601 11.207 -29.042 1.00 81.62 420 ALA A C 1
ATOM 3241 O O . ALA A 1 420 ? -7.832 11.235 -28.949 1.00 81.62 420 ALA A O 1
ATOM 3242 N N . PHE A 1 421 ? -5.967 11.158 -30.207 1.00 86.00 421 PHE A N 1
ATOM 3243 C CA . PHE A 1 421 ? -6.641 11.011 -31.488 1.00 86.00 421 PHE A CA 1
ATOM 3244 C C . PHE A 1 421 ? -5.942 9.934 -32.322 1.00 86.00 421 PHE A C 1
ATOM 3246 O O . PHE A 1 421 ? -4.734 9.742 -32.195 1.00 86.00 421 PHE A O 1
ATOM 3253 N N . LEU A 1 422 ? -6.701 9.241 -33.167 1.00 84.56 422 LEU A N 1
ATOM 3254 C CA . LEU A 1 422 ? -6.208 8.215 -34.083 1.00 84.56 422 LEU A CA 1
ATOM 3255 C C . LEU A 1 422 ? -6.746 8.485 -35.490 1.00 84.56 422 LEU A C 1
ATOM 3257 O O . LEU A 1 422 ? -7.917 8.830 -35.667 1.00 84.56 422 LEU A O 1
ATOM 3261 N N . TYR A 1 423 ? -5.892 8.324 -36.496 1.00 84.56 423 TYR A N 1
ATOM 3262 C CA . TYR A 1 423 ? -6.258 8.544 -37.891 1.00 84.56 423 TYR A CA 1
ATOM 3263 C C . TYR A 1 423 ? -6.508 7.216 -38.615 1.00 84.56 423 TYR A C 1
ATOM 3265 O O . TYR A 1 423 ? -5.768 6.254 -38.420 1.00 84.56 423 TYR A O 1
ATOM 3273 N N . MET A 1 424 ? -7.549 7.158 -39.450 1.00 82.31 424 MET A N 1
ATOM 3274 C CA . MET A 1 424 ? -7.828 6.005 -40.312 1.00 82.31 424 MET A CA 1
ATOM 3275 C C . MET A 1 424 ? -7.178 6.173 -41.696 1.00 82.31 424 MET A C 1
ATOM 3277 O O . MET A 1 424 ? -7.368 7.223 -42.313 1.00 82.31 424 MET A O 1
ATOM 3281 N N . PRO A 1 425 ? -6.507 5.141 -42.247 1.00 80.38 425 PRO A N 1
ATOM 3282 C CA . PRO A 1 425 ? -6.288 3.810 -41.670 1.00 80.38 425 PRO A CA 1
ATOM 3283 C C . PRO A 1 425 ? -5.172 3.807 -40.611 1.00 80.38 425 PRO A C 1
ATOM 3285 O O . PRO A 1 425 ? -4.107 4.383 -40.828 1.00 80.38 425 PRO A O 1
ATOM 3288 N N . TRP A 1 426 ? -5.405 3.119 -39.491 1.00 80.31 426 TRP A N 1
ATOM 3289 C CA . TRP A 1 426 ? -4.432 2.985 -38.402 1.00 80.31 426 TRP A CA 1
ATOM 3290 C C . TRP A 1 426 ? -3.353 1.948 -38.730 1.00 80.31 426 TRP A C 1
ATOM 3292 O O . TRP A 1 426 ? -3.637 0.918 -39.348 1.00 80.31 426 TRP A O 1
ATOM 3302 N N . GLN A 1 427 ? -2.119 2.189 -38.286 1.00 81.50 427 GLN A N 1
ATOM 3303 C CA . GLN A 1 427 ? -1.053 1.188 -38.320 1.00 81.50 427 GLN A CA 1
ATOM 3304 C C . GLN A 1 427 ? -1.033 0.365 -37.025 1.00 81.50 427 GLN A C 1
ATOM 3306 O O . GLN A 1 427 ? -1.532 0.785 -35.978 1.00 81.50 427 GLN A O 1
ATOM 3311 N N . ALA A 1 428 ? -0.415 -0.818 -37.074 1.00 78.38 428 ALA A N 1
ATOM 3312 C CA . ALA A 1 428 ? -0.259 -1.673 -35.893 1.00 78.38 428 ALA A CA 1
ATOM 3313 C C . ALA A 1 428 ? 0.515 -0.972 -34.758 1.00 78.38 428 ALA A C 1
ATOM 3315 O O . ALA A 1 428 ? 0.239 -1.194 -33.580 1.00 78.38 428 ALA A O 1
ATOM 3316 N N . GLU A 1 429 ? 1.463 -0.104 -35.114 1.00 81.31 429 GLU A N 1
ATOM 3317 C CA . GLU A 1 429 ? 2.251 0.698 -34.174 1.00 81.31 429 GLU A CA 1
ATOM 3318 C C . GLU A 1 429 ? 1.394 1.750 -33.461 1.00 81.31 429 GLU A C 1
ATOM 3320 O O . GLU A 1 429 ? 1.516 1.899 -32.246 1.00 81.31 429 GLU A O 1
ATOM 3325 N N . ASP A 1 430 ? 0.466 2.398 -34.175 1.00 82.25 430 ASP A N 1
ATOM 3326 C CA . ASP A 1 430 ? -0.451 3.386 -33.594 1.00 82.25 430 ASP A CA 1
ATOM 3327 C C . ASP A 1 430 ? -1.391 2.736 -32.572 1.00 82.25 430 ASP A C 1
ATOM 3329 O O . ASP A 1 430 ? -1.599 3.260 -31.477 1.00 82.25 430 ASP A O 1
ATOM 3333 N N . LEU A 1 431 ? -1.923 1.551 -32.899 1.00 81.81 431 LEU A N 1
ATOM 3334 C CA . LEU A 1 431 ? -2.767 0.780 -31.984 1.00 81.81 431 LEU A CA 1
ATOM 3335 C C . LEU A 1 431 ? -1.995 0.291 -30.761 1.00 81.81 431 LEU A C 1
ATOM 3337 O O . LEU A 1 431 ? -2.536 0.287 -29.656 1.00 81.81 431 LEU A O 1
ATOM 3341 N N . LYS A 1 432 ? -0.729 -0.098 -30.934 1.00 80.56 432 LYS A N 1
ATOM 3342 C CA . LYS A 1 432 ? 0.133 -0.500 -29.822 1.00 80.56 432 LYS A CA 1
ATOM 3343 C C . LYS A 1 432 ? 0.445 0.680 -28.902 1.00 80.56 432 LYS A C 1
ATOM 3345 O O . LYS A 1 432 ? 0.310 0.545 -27.691 1.00 80.56 432 LYS A O 1
ATOM 3350 N N . ALA A 1 433 ? 0.777 1.843 -29.462 1.00 80.69 433 ALA A N 1
ATOM 3351 C CA . ALA A 1 433 ? 1.011 3.061 -28.692 1.00 80.69 433 ALA A CA 1
ATOM 3352 C C . ALA A 1 433 ? -0.248 3.495 -27.924 1.00 80.69 433 ALA A C 1
ATOM 3354 O O . ALA A 1 433 ? -0.171 3.829 -26.740 1.00 80.69 433 ALA A O 1
ATOM 3355 N N . LEU A 1 434 ? -1.415 3.425 -28.572 1.00 80.50 434 LEU A N 1
ATOM 3356 C CA . LEU A 1 434 ? -2.704 3.663 -27.930 1.00 80.50 434 LEU A CA 1
ATOM 3357 C C . LEU A 1 434 ? -2.950 2.669 -26.790 1.00 80.50 434 LEU A C 1
ATOM 3359 O O . LEU A 1 434 ? -3.365 3.062 -25.701 1.00 80.50 434 LEU A O 1
ATOM 3363 N N . ALA A 1 435 ? -2.657 1.389 -27.014 1.00 76.62 435 ALA A N 1
ATOM 3364 C CA . ALA A 1 435 ? -2.836 0.360 -26.006 1.00 76.62 435 ALA A CA 1
ATOM 3365 C C . ALA A 1 435 ? -1.937 0.574 -24.783 1.00 76.62 435 ALA A C 1
ATOM 3367 O O . ALA A 1 435 ? -2.408 0.482 -23.650 1.00 76.62 435 ALA A O 1
ATOM 3368 N N . ASP A 1 436 ? -0.672 0.930 -24.995 1.00 77.38 436 ASP A N 1
ATOM 3369 C CA . ASP A 1 436 ? 0.267 1.233 -23.916 1.00 77.38 436 ASP A CA 1
ATOM 3370 C C . ASP A 1 436 ? -0.171 2.482 -23.127 1.00 77.38 436 ASP A C 1
ATOM 3372 O O . ASP A 1 436 ? -0.123 2.493 -21.896 1.00 77.38 436 ASP A O 1
ATOM 3376 N N . GLN A 1 437 ? -0.692 3.514 -23.801 1.00 73.69 437 GLN A N 1
ATOM 3377 C CA . GLN A 1 437 ? -1.262 4.703 -23.144 1.00 73.69 437 GLN A CA 1
ATOM 3378 C C . GLN A 1 437 ? -2.517 4.416 -22.306 1.00 73.69 437 GLN A C 1
ATOM 3380 O O . GLN A 1 437 ? -2.830 5.175 -21.382 1.00 73.69 437 GLN A O 1
ATOM 3385 N N . LEU A 1 438 ? -3.267 3.371 -22.654 1.00 70.19 438 LEU A N 1
ATOM 3386 C CA . LEU A 1 438 ? -4.494 2.973 -21.964 1.00 70.19 438 LEU A CA 1
ATOM 3387 C C . LEU A 1 438 ? -4.261 1.966 -20.840 1.00 70.19 438 LEU A C 1
ATOM 3389 O O . LEU A 1 438 ? -5.111 1.856 -19.961 1.00 70.19 438 LEU A O 1
ATOM 3393 N N . LYS A 1 439 ? -3.144 1.236 -20.870 1.00 66.50 439 LYS A N 1
ATOM 3394 C CA . LYS A 1 439 ? -2.722 0.321 -19.798 1.00 66.50 439 LYS A CA 1
ATOM 3395 C C . LYS A 1 439 ? -1.955 1.026 -18.684 1.00 66.50 439 LYS A C 1
ATOM 3397 O O . LYS A 1 439 ? -2.040 0.611 -17.537 1.00 66.50 439 LYS A O 1
ATOM 3402 N N . ASN A 1 440 ? -1.213 2.080 -19.020 1.00 58.16 440 ASN A N 1
ATOM 3403 C CA . ASN A 1 440 ? -0.387 2.842 -18.076 1.00 58.16 440 ASN A CA 1
ATOM 3404 C C . ASN A 1 440 ? -1.136 4.009 -17.405 1.00 58.16 440 ASN A C 1
ATOM 3406 O O . ASN A 1 440 ? -0.508 4.972 -16.961 1.00 58.16 440 ASN A O 1
ATOM 3410 N N . ALA A 1 441 ? -2.465 3.979 -17.403 1.00 50.91 441 ALA A N 1
ATOM 3411 C CA . ALA A 1 441 ? -3.318 5.085 -16.997 1.00 50.91 441 ALA A CA 1
ATOM 3412 C C . ALA A 1 441 ? -4.529 4.602 -16.224 1.00 50.91 441 ALA A C 1
ATOM 3414 O O . ALA A 1 441 ? -4.968 5.381 -15.350 1.00 50.91 441 ALA A O 1
#